Protein AF-0000000074743255 (afdb_homodimer)

Sequence (592 aa):
MSDIIAPPSVRALARQKGIDIEALARDIGRTSIAREDLEADGAAPAATQFAASDRSYWDVDHSQYGPVRQEPMSRFAQVAARNMAAAQALIPAVTHHDRADVSVIEEFRKDLKSEARDRGLKLTALSFYAKALARALREFPWFNASLSSDGKTLFLKEYVHIGIAVDTNHGLMVPVLRDVDSKGLWQIAREITDLAARSQERKVRPDEMGGASMTITNLGGIGGTAFTPIVNPPEVAILGITRTEIAPVWDGEVFLPAPMVPLDLSYDHRVINGAEAARFLTYYAGLLKDPRRMLVMSDIIAPPSVRALARQKGIDIEALARDIGRTSIAREDLEADGAAPAATQFAASDRSYWDVDHSQYGPVRQEPMSRFAQVAARNMAAAQALIPAVTHHDRADVSVIEEFRKDLKSEARDRGLKLTALSFYAKALARALREFPWFNASLSSDGKTLFLKEYVHIGIAVDTNHGLMVPVLRDVDSKGLWQIAREITDLAARSQERKVRPDEMGGASMTITNLGGIGGTAFTPIVNPPEVAILGITRTEIAPVWDGEVFLPAPMVPLDLSYDHRVINGAEAARFLTYYAGLLKDPRRMLV

Organism: NCBI:txid2562239

Radius of gyration: 26.7 Å; Cα contacts (8 Å, |Δi|>4): 1087; chains: 2; bounding box: 76×64×69 Å

Structure (mmCIF, N/CA/C/O backbone):
data_AF-0000000074743255-model_v1
#
loop_
_entity.id
_entity.type
_entity.pdbx_description
1 polymer '2-oxoacid dehydrogenase acyltransferase catalytic domain-containing protein'
#
loop_
_atom_site.group_PDB
_atom_site.id
_atom_site.type_symbol
_atom_site.label_atom_id
_atom_site.label_alt_id
_atom_site.label_comp_id
_atom_site.label_asym_id
_atom_site.label_entity_id
_atom_site.label_seq_id
_atom_site.pdbx_PDB_ins_code
_atom_site.Cartn_x
_atom_site.Cartn_y
_atom_site.Cartn_z
_atom_site.occupancy
_atom_site.B_iso_or_equiv
_atom_site.auth_seq_id
_atom_site.auth_comp_id
_atom_site.auth_asym_id
_atom_site.auth_atom_id
_atom_site.pdbx_PDB_model_num
ATOM 1 N N . MET A 1 1 ? -33.415 -4.739 -29.488 1 35.57 1 MET A N 1
ATOM 2 C CA . MET A 1 1 ? -34.288 -5.224 -28.422 1 35.57 1 MET A CA 1
ATOM 3 C C . MET A 1 1 ? -33.492 -6.001 -27.379 1 35.57 1 MET A C 1
ATOM 5 O O . MET A 1 1 ? -33.093 -7.142 -27.62 1 35.57 1 MET A O 1
ATOM 9 N N . SER A 1 2 ? -32.544 -5.43 -26.572 1 46.25 2 SER A N 1
ATOM 10 C CA . SER A 1 2 ? -31.451 -6.025 -25.81 1 46.25 2 SER A CA 1
ATOM 11 C C . SER A 1 2 ? -31.974 -6.998 -24.759 1 46.25 2 SER A C 1
ATOM 13 O O . SER A 1 2 ? -32.902 -6.675 -24.013 1 46.25 2 SER A O 1
ATOM 15 N N . ASP A 1 3 ? -31.85 -8.381 -24.876 1 59.11 3 ASP A N 1
ATOM 16 C CA . ASP A 1 3 ? -32.452 -9.589 -24.32 1 59.11 3 ASP A CA 1
ATOM 17 C C . ASP A 1 3 ? -32.075 -9.765 -22.851 1 59.11 3 ASP A C 1
ATOM 19 O O . ASP A 1 3 ? -30.976 -10.228 -22.538 1 59.11 3 ASP A O 1
ATOM 23 N N . ILE A 1 4 ? -32.557 -8.97 -22.002 1 62.58 4 ILE A N 1
ATOM 24 C CA . ILE A 1 4 ? -32.374 -9.224 -20.577 1 62.58 4 ILE A CA 1
ATOM 25 C C . ILE A 1 4 ? -33.106 -10.504 -20.183 1 62.58 4 ILE A C 1
ATOM 27 O O . ILE A 1 4 ? -34.287 -10.672 -20.495 1 62.58 4 ILE A O 1
ATOM 31 N N . ILE A 1 5 ? -32.417 -11.484 -19.75 1 73.94 5 ILE A N 1
ATOM 32 C CA . ILE A 1 5 ? -32.96 -12.767 -19.318 1 73.94 5 ILE A CA 1
ATOM 33 C C . ILE A 1 5 ? -33.385 -12.682 -17.854 1 73.94 5 ILE A C 1
ATOM 35 O O . ILE A 1 5 ? -32.57 -12.371 -16.982 1 73.94 5 ILE A O 1
ATOM 39 N N . ALA A 1 6 ? -34.718 -12.691 -17.558 1 72.1 6 ALA A N 1
ATOM 40 C CA . ALA A 1 6 ? -35.286 -12.792 -16.216 1 72.1 6 ALA A CA 1
ATOM 41 C C . ALA A 1 6 ? -36.434 -13.797 -16.181 1 72.1 6 ALA A C 1
ATOM 43 O O . ALA A 1 6 ? -37.285 -13.809 -17.074 1 72.1 6 ALA A O 1
ATOM 44 N N . PRO A 1 7 ? -36.331 -14.757 -15.189 1 74.5 7 PRO A N 1
ATOM 45 C CA . PRO A 1 7 ? -37.464 -15.68 -15.092 1 74.5 7 PRO A CA 1
ATOM 46 C C . PRO A 1 7 ? -38.802 -14.959 -14.947 1 74.5 7 PRO A C 1
ATOM 48 O O . PRO A 1 7 ? -38.847 -13.825 -14.463 1 74.5 7 PRO A O 1
ATOM 51 N N . PRO A 1 8 ? -39.862 -15.597 -15.241 1 76.58 8 PRO A N 1
ATOM 52 C CA . PRO A 1 8 ? -41.187 -14.973 -15.238 1 76.58 8 PRO A CA 1
ATOM 53 C C . PRO A 1 8 ? -41.595 -14.462 -13.858 1 76.58 8 PRO A C 1
ATOM 55 O O . PRO A 1 8 ? -42.248 -13.421 -13.749 1 76.58 8 PRO A O 1
ATOM 58 N N . SER A 1 9 ? -41.136 -15.118 -12.799 1 72.74 9 SER A N 1
ATOM 59 C CA . SER A 1 9 ? -41.444 -14.683 -11.441 1 72.74 9 SER A CA 1
ATOM 60 C C . SER A 1 9 ? -40.722 -13.384 -11.099 1 72.74 9 SER A C 1
ATOM 62 O O . SER A 1 9 ? -41.269 -12.53 -10.398 1 72.74 9 SER A O 1
ATOM 64 N N . VAL A 1 10 ? -39.608 -13.221 -11.618 1 73.51 10 VAL A N 1
ATOM 65 C CA . VAL A 1 10 ? -38.816 -12.019 -11.381 1 73.51 10 VAL A CA 1
ATOM 66 C C . VAL A 1 10 ? -39.367 -10.864 -12.214 1 73.51 10 VAL A C 1
ATOM 68 O O . VAL A 1 10 ? -39.448 -9.729 -11.736 1 73.51 10 VAL A O 1
ATOM 71 N N . ARG A 1 11 ? -39.792 -11.114 -13.377 1 75.98 11 ARG A N 1
ATOM 72 C CA . ARG A 1 11 ? -40.416 -10.091 -14.21 1 75.98 11 ARG A CA 1
ATOM 73 C C . ARG A 1 11 ? -41.739 -9.628 -13.609 1 75.98 11 ARG A C 1
ATOM 75 O O . ARG A 1 11 ? -42.046 -8.434 -13.618 1 75.98 11 ARG A O 1
ATOM 82 N N . ALA A 1 12 ? -42.422 -10.516 -12.978 1 74.72 12 ALA A N 1
ATOM 83 C CA . ALA A 1 12 ? -43.679 -10.191 -12.308 1 74.72 12 ALA A CA 1
ATOM 84 C C . ALA A 1 12 ? -43.432 -9.353 -11.056 1 74.72 12 ALA A C 1
ATOM 86 O O . ALA A 1 12 ? -44.137 -8.372 -10.81 1 74.72 12 ALA A O 1
ATOM 87 N N . LEU A 1 13 ? -42.446 -9.674 -10.304 1 72.03 13 LEU A N 1
ATOM 88 C CA . LEU A 1 13 ? -42.082 -8.928 -9.104 1 72.03 13 LEU A CA 1
ATOM 89 C C . LEU A 1 13 ? -41.567 -7.538 -9.463 1 72.03 13 LEU A C 1
ATOM 91 O O . LEU A 1 13 ? -41.876 -6.561 -8.777 1 72.03 13 LEU A O 1
ATOM 95 N N . ALA A 1 14 ? -40.919 -7.406 -10.526 1 72.16 14 ALA A N 1
ATOM 96 C CA . ALA A 1 14 ? -40.44 -6.11 -11.001 1 72.16 14 ALA A CA 1
ATOM 97 C C . ALA A 1 14 ? -41.605 -5.21 -11.405 1 72.16 14 ALA A C 1
ATOM 99 O O . ALA A 1 14 ? -41.612 -4.016 -11.093 1 72.16 14 ALA A O 1
ATOM 100 N N . ARG A 1 15 ? -42.493 -5.732 -12.031 1 73.17 15 ARG A N 1
ATOM 101 C CA . ARG A 1 15 ? -43.693 -5.001 -12.422 1 73.17 15 ARG A CA 1
ATOM 102 C C . ARG A 1 15 ? -44.494 -4.567 -11.198 1 73.17 15 ARG A C 1
ATOM 104 O O . ARG A 1 15 ? -45.004 -3.447 -11.149 1 73.17 15 ARG A O 1
ATOM 111 N N . GLN A 1 16 ? -44.49 -5.45 -10.15 1 71.66 16 GLN A N 1
ATOM 112 C CA . GLN A 1 16 ? -45.197 -5.133 -8.914 1 71.66 16 GLN A CA 1
ATOM 113 C C . GLN A 1 16 ? -44.488 -4.023 -8.144 1 71.66 16 GLN A C 1
ATOM 115 O O . GLN A 1 16 ? -45.137 -3.182 -7.518 1 71.66 16 GLN A O 1
ATOM 120 N N . LYS A 1 17 ? -43.176 -3.945 -8.305 1 67.47 17 LYS A N 1
ATOM 121 C CA . LYS A 1 17 ? -42.381 -2.969 -7.566 1 67.47 17 LYS A CA 1
ATOM 122 C C . LYS A 1 17 ? -42.085 -1.741 -8.422 1 67.47 17 LYS A C 1
ATOM 124 O O . LYS A 1 17 ? -41.467 -0.783 -7.951 1 67.47 17 LYS A O 1
ATOM 129 N N . GLY A 1 18 ? -42.548 -1.764 -9.64 1 69.85 18 GLY A N 1
ATOM 130 C CA . GLY A 1 18 ? -42.357 -0.675 -10.585 1 69.85 18 GLY A CA 1
ATOM 131 C C . GLY A 1 18 ? -40.918 -0.531 -11.046 1 69.85 18 GLY A C 1
ATOM 132 O O . GLY A 1 18 ? -40.478 0.568 -11.389 1 69.85 18 GLY A O 1
ATOM 133 N N . ILE A 1 19 ? -40.178 -1.49 -10.892 1 65.98 19 ILE A N 1
ATOM 134 C CA . ILE A 1 19 ? -38.775 -1.471 -11.293 1 65.98 19 ILE A CA 1
ATOM 135 C C . ILE A 1 19 ? -38.655 -1.852 -12.767 1 65.98 19 ILE A C 1
ATOM 137 O O . ILE A 1 19 ? -39.191 -2.876 -13.196 1 65.98 19 ILE A O 1
ATOM 141 N N . ASP A 1 20 ? -38.085 -1.027 -13.573 1 70.39 20 ASP A N 1
ATOM 142 C CA . ASP A 1 20 ? -37.77 -1.343 -14.963 1 70.39 20 ASP A CA 1
ATOM 143 C C . ASP A 1 20 ? -36.583 -2.299 -15.054 1 70.39 20 ASP A C 1
ATOM 145 O O . ASP A 1 20 ? -35.44 -1.901 -14.822 1 70.39 20 ASP A O 1
ATOM 149 N N . ILE A 1 21 ? -36.756 -3.5 -15.328 1 69.99 21 ILE A N 1
ATOM 150 C CA . ILE A 1 21 ? -35.758 -4.563 -15.375 1 69.99 21 ILE A CA 1
ATOM 151 C C . ILE A 1 21 ? -34.682 -4.216 -16.402 1 69.99 21 ILE A C 1
ATOM 153 O O . ILE A 1 21 ? -33.506 -4.534 -16.21 1 69.99 21 ILE A O 1
ATOM 157 N N . GLU A 1 22 ? -34.964 -3.624 -17.448 1 72.16 22 GLU A N 1
ATOM 158 C CA . GLU A 1 22 ? -33.984 -3.242 -18.46 1 72.16 22 GLU A CA 1
ATOM 159 C C . GLU A 1 22 ? -33.059 -2.143 -17.945 1 72.16 22 GLU A C 1
ATOM 161 O O . GLU A 1 22 ? -31.847 -2.189 -18.167 1 72.16 22 GLU A O 1
ATOM 166 N N . ALA A 1 23 ? -33.614 -1.16 -17.287 1 70.37 23 ALA A N 1
ATOM 167 C CA . ALA A 1 23 ? -32.825 -0.089 -16.683 1 70.37 23 ALA A CA 1
ATOM 168 C C . ALA A 1 23 ? -31.958 -0.622 -15.546 1 70.37 23 ALA A C 1
ATOM 170 O O . ALA A 1 23 ? -30.789 -0.249 -15.42 1 70.37 23 ALA A O 1
ATOM 171 N N . LEU A 1 24 ? -32.508 -1.442 -14.694 1 65.43 24 LEU A N 1
ATOM 172 C CA . LEU A 1 24 ? -31.752 -2.104 -13.638 1 65.43 24 LEU A CA 1
ATOM 173 C C . LEU A 1 24 ? -30.631 -2.956 -14.224 1 65.43 24 LEU A C 1
ATOM 175 O O . LEU A 1 24 ? -29.503 -2.933 -13.725 1 65.43 24 LEU A O 1
ATOM 179 N N . ALA A 1 25 ? -30.916 -3.776 -15.162 1 65.27 25 ALA A N 1
ATOM 180 C CA . ALA A 1 25 ? -29.913 -4.587 -15.848 1 65.27 25 ALA A CA 1
ATOM 181 C C . ALA A 1 25 ? -28.797 -3.715 -16.416 1 65.27 25 ALA A C 1
ATOM 183 O O . ALA A 1 25 ? -27.619 -4.067 -16.325 1 65.27 25 ALA A O 1
ATOM 184 N N . ARG A 1 26 ? -29.069 -2.604 -17.017 1 65.55 26 ARG A N 1
ATOM 185 C CA . ARG A 1 26 ? -28.092 -1.641 -17.515 1 65.55 26 ARG A CA 1
ATOM 186 C C . ARG A 1 26 ? -27.283 -1.04 -16.371 1 65.55 26 ARG A C 1
ATOM 188 O O . ARG A 1 26 ? -26.068 -0.863 -16.488 1 65.55 26 ARG A O 1
ATOM 195 N N . ASP A 1 27 ? -27.886 -0.789 -15.308 1 61.47 27 ASP A N 1
ATOM 196 C CA . ASP A 1 27 ? -27.286 -0.162 -14.134 1 61.47 27 ASP A CA 1
ATOM 197 C C . ASP A 1 27 ? -26.317 -1.116 -13.438 1 61.47 27 ASP A C 1
ATOM 199 O O . ASP A 1 27 ? -25.254 -0.698 -12.972 1 61.47 27 ASP A O 1
ATOM 203 N N . ILE A 1 28 ? -26.756 -2.416 -13.589 1 56.84 28 ILE A N 1
ATOM 204 C CA . ILE A 1 28 ? -25.914 -3.398 -12.913 1 56.84 28 ILE A CA 1
ATOM 205 C C . ILE A 1 28 ? -25.058 -4.137 -13.938 1 56.84 28 ILE A C 1
ATOM 207 O O . ILE A 1 28 ? -24.273 -5.019 -13.581 1 56.84 28 ILE A O 1
ATOM 211 N N . GLY A 1 29 ? -25.248 -3.817 -15.192 1 58.62 29 GLY A N 1
ATOM 212 C CA . GLY A 1 29 ? -24.493 -4.33 -16.325 1 58.62 29 GLY A CA 1
ATOM 213 C C . GLY A 1 29 ? -24.709 -5.812 -16.563 1 58.62 29 GLY A C 1
ATOM 214 O O . GLY A 1 29 ? -23.78 -6.526 -16.947 1 58.62 29 GLY A O 1
ATOM 215 N N . ARG A 1 30 ? -25.68 -6.318 -16.141 1 64.23 30 ARG A N 1
ATOM 216 C CA . ARG A 1 30 ? -26.012 -7.717 -16.39 1 64.23 30 ARG A CA 1
ATOM 217 C C . ARG A 1 30 ? -27.128 -7.84 -17.422 1 64.23 30 ARG A C 1
ATOM 219 O O . ARG A 1 30 ? -27.902 -6.901 -17.622 1 64.23 30 ARG A O 1
ATOM 226 N N . THR A 1 31 ? -27.121 -8.944 -18.11 1 66.23 31 THR A N 1
ATOM 227 C CA . THR A 1 31 ? -28.18 -9.251 -19.066 1 66.23 31 THR A CA 1
ATOM 228 C C . THR A 1 31 ? -29.184 -10.23 -18.465 1 66.23 31 THR A C 1
ATOM 230 O O . THR A 1 31 ? -30.218 -10.518 -19.072 1 66.23 31 THR A O 1
ATOM 233 N N . SER A 1 32 ? -28.851 -10.83 -17.233 1 70.52 32 SER A N 1
ATOM 234 C CA . SER A 1 32 ? -29.776 -11.714 -16.532 1 70.52 32 SER A CA 1
ATOM 235 C C . SER A 1 32 ? -30.115 -11.174 -15.147 1 70.52 32 SER A C 1
ATOM 237 O O . SER A 1 32 ? -29.226 -10.746 -14.407 1 70.52 32 SER A O 1
ATOM 239 N N . ILE A 1 33 ? -31.385 -10.948 -14.821 1 65.85 33 ILE A N 1
ATOM 240 C CA . ILE A 1 33 ? -31.886 -10.417 -13.558 1 65.85 33 ILE A CA 1
ATOM 241 C C . ILE A 1 33 ? -32.62 -11.516 -12.792 1 65.85 33 ILE A C 1
ATOM 243 O O . ILE A 1 33 ? -33.51 -12.173 -13.337 1 65.85 33 ILE A O 1
ATOM 247 N N . ALA A 1 34 ? -32.026 -11.876 -11.631 1 65.48 34 ALA A N 1
ATOM 248 C CA . ALA A 1 34 ? -32.686 -12.822 -10.735 1 65.48 34 ALA A CA 1
ATOM 249 C C . ALA A 1 34 ? -33.528 -12.094 -9.691 1 65.48 34 ALA A C 1
ATOM 251 O O . ALA A 1 34 ? -33.486 -10.864 -9.598 1 65.48 34 ALA A O 1
ATOM 252 N N . ARG A 1 35 ? -34.321 -12.844 -8.846 1 66.15 35 ARG A N 1
ATOM 253 C CA . ARG A 1 35 ? -35.21 -12.32 -7.815 1 66.15 35 ARG A CA 1
ATOM 254 C C . ARG A 1 35 ? -34.444 -11.456 -6.819 1 66.15 35 ARG A C 1
ATOM 256 O O . ARG A 1 35 ? -34.952 -10.43 -6.36 1 66.15 35 ARG A O 1
ATOM 263 N N . GLU A 1 36 ? -33.292 -11.878 -6.49 1 59.76 36 GLU A N 1
ATOM 264 C CA . GLU A 1 36 ? -32.43 -11.203 -5.523 1 59.76 36 GLU A CA 1
ATOM 265 C C . GLU A 1 36 ? -32.025 -9.818 -6.017 1 59.76 36 GLU A C 1
ATOM 267 O O . GLU A 1 36 ? -31.825 -8.901 -5.218 1 59.76 36 GLU A O 1
ATOM 272 N N . ASP A 1 37 ? -31.91 -9.69 -7.242 1 60.84 37 ASP A N 1
ATOM 273 C CA . ASP A 1 37 ? -31.561 -8.406 -7.841 1 60.84 37 ASP A CA 1
ATOM 274 C C . ASP A 1 37 ? -32.702 -7.402 -7.692 1 60.84 37 ASP A C 1
ATOM 276 O O . ASP A 1 37 ? -32.478 -6.19 -7.725 1 60.84 37 ASP A O 1
ATOM 280 N N . LEU A 1 38 ? -33.806 -7.84 -7.738 1 58.64 38 LEU A N 1
ATOM 281 C CA . LEU A 1 38 ? -34.991 -7.008 -7.559 1 58.64 38 LEU A CA 1
ATOM 282 C C . LEU A 1 38 ? -35.181 -6.643 -6.09 1 58.64 38 LEU A C 1
ATOM 284 O O . LEU A 1 38 ? -35.789 -5.617 -5.776 1 58.64 38 LEU A O 1
ATOM 288 N N . GLU A 1 39 ? -35.045 -7.549 -5.214 1 47.31 39 GLU A N 1
ATOM 289 C CA . GLU A 1 39 ? -35.171 -7.302 -3.78 1 47.31 39 GLU A CA 1
ATOM 290 C C . GLU A 1 39 ? -34.015 -6.452 -3.262 1 47.31 39 GLU A C 1
ATOM 292 O O . GLU A 1 39 ? -34.114 -5.843 -2.195 1 47.31 39 GLU A O 1
ATOM 297 N N . ALA A 1 40 ? -32.93 -6.48 -3.798 1 38.22 40 ALA A N 1
ATOM 298 C CA . ALA A 1 40 ? -31.791 -5.642 -3.433 1 38.22 40 ALA A CA 1
ATOM 299 C C . ALA A 1 40 ? -32.118 -4.163 -3.615 1 38.22 40 ALA A C 1
ATOM 301 O O . ALA A 1 40 ? -31.22 -3.317 -3.615 1 38.22 40 ALA A O 1
ATOM 302 N N . ASP A 1 41 ? -33.068 -3.833 -4.157 1 35.09 41 ASP A N 1
ATOM 303 C CA . ASP A 1 41 ? -33.371 -2.406 -4.114 1 35.09 41 ASP A CA 1
ATOM 304 C C . ASP A 1 41 ? -32.97 -1.799 -2.771 1 35.09 41 ASP A C 1
ATOM 306 O O . ASP A 1 41 ? -33.344 -0.667 -2.458 1 35.09 41 ASP A O 1
ATOM 310 N N . GLY A 1 42 ? -33.175 -2.689 -1.738 1 30.18 42 GLY A N 1
ATOM 311 C CA . GLY A 1 42 ? -33.279 -2.017 -0.453 1 30.18 42 GLY A CA 1
ATOM 312 C C . GLY A 1 42 ? -32.136 -1.054 -0.189 1 30.18 42 GLY A C 1
ATOM 313 O O . GLY A 1 42 ? -31.167 -1.01 -0.95 1 30.18 42 GLY A O 1
ATOM 314 N N . ALA A 1 43 ? -31.905 -0.866 1.227 1 28.78 43 ALA A N 1
ATOM 315 C CA . ALA A 1 43 ? -31.151 0.139 1.971 1 28.78 43 ALA A CA 1
ATOM 316 C C . ALA A 1 43 ? -29.678 0.128 1.572 1 28.78 43 ALA A C 1
ATOM 318 O O . ALA A 1 43 ? -29.007 -0.901 1.683 1 28.78 43 ALA A O 1
ATOM 319 N N . ALA A 1 44 ? -29.253 0.885 0.608 1 29.54 44 ALA A N 1
ATOM 320 C CA . ALA A 1 44 ? -27.846 1.246 0.452 1 29.54 44 ALA A CA 1
ATOM 321 C C . ALA A 1 44 ? -27.057 0.938 1.722 1 29.54 44 ALA A C 1
ATOM 323 O O . ALA A 1 44 ? -27.443 1.356 2.816 1 29.54 44 ALA A O 1
ATOM 324 N N . PRO A 1 45 ? -26.238 -0.126 1.798 1 29.1 45 PRO A N 1
ATOM 325 C CA . PRO A 1 45 ? -25.649 -0.351 3.12 1 29.1 45 PRO A CA 1
ATOM 326 C C . PRO A 1 45 ? -25.263 0.949 3.823 1 29.1 45 PRO A C 1
ATOM 328 O O . PRO A 1 45 ? -24.924 1.935 3.163 1 29.1 45 PRO A O 1
ATOM 331 N N . ALA A 1 46 ? -25.686 1.162 5.116 1 29.59 46 ALA A N 1
ATOM 332 C CA . ALA A 1 46 ? -25.462 2.292 6.015 1 29.59 46 ALA A CA 1
ATOM 333 C C . ALA A 1 46 ? -24.025 2.796 5.914 1 29.59 46 ALA A C 1
ATOM 335 O O . ALA A 1 46 ? -23.717 3.905 6.359 1 29.59 46 ALA A O 1
ATOM 336 N N . ALA A 1 47 ? -23.037 1.924 5.645 1 32.81 47 ALA A N 1
ATOM 337 C CA . ALA A 1 47 ? -21.704 2.482 5.433 1 32.81 47 ALA A CA 1
ATOM 338 C C . ALA A 1 47 ? -21.714 3.512 4.307 1 32.81 47 ALA A C 1
ATOM 340 O O . ALA A 1 47 ? -20.833 4.372 4.236 1 32.81 47 ALA A O 1
ATOM 341 N N . THR A 1 48 ? -22.528 3.39 3.348 1 32.95 48 THR A N 1
ATOM 342 C CA . THR A 1 48 ? -22.806 4.491 2.433 1 32.95 48 THR A CA 1
ATOM 343 C C . THR A 1 48 ? -23.521 5.629 3.156 1 32.95 48 THR A C 1
ATOM 345 O O . THR A 1 48 ? -23.369 6.796 2.791 1 32.95 48 THR A O 1
ATOM 348 N N . GLN A 1 49 ? -24.461 5.226 4.101 1 31.94 49 GLN A N 1
ATOM 349 C CA . GLN A 1 49 ? -25.115 6.281 4.866 1 31.94 49 GLN A CA 1
ATOM 350 C C . GLN A 1 49 ? -24.134 6.962 5.817 1 31.94 49 GLN A C 1
ATOM 352 O O . GLN A 1 49 ? -24.295 8.139 6.146 1 31.94 49 GLN A O 1
ATOM 357 N N . PHE A 1 50 ? -23.406 6.118 6.672 1 32.69 50 PHE A N 1
ATOM 358 C CA . PHE A 1 50 ? -22.374 6.842 7.404 1 32.69 50 PHE A CA 1
ATOM 359 C C . PHE A 1 50 ? -21.556 7.718 6.462 1 32.69 50 PHE A C 1
ATOM 361 O O . PHE A 1 50 ? -21.103 8.798 6.847 1 32.69 50 PHE A O 1
ATOM 368 N N . ALA A 1 51 ? -21.393 7.184 5.21 1 37.46 51 ALA A N 1
ATOM 369 C CA . ALA A 1 51 ? -20.715 8.071 4.269 1 37.46 51 ALA A CA 1
ATOM 370 C C . ALA A 1 51 ? -21.619 9.23 3.858 1 37.46 51 ALA A C 1
ATOM 372 O O . ALA A 1 51 ? -21.149 10.224 3.299 1 37.46 51 ALA A O 1
ATOM 373 N N . ALA A 1 52 ? -22.869 8.967 3.779 1 35.49 52 ALA A N 1
ATOM 374 C CA . ALA A 1 52 ? -23.752 9.993 3.229 1 35.49 52 ALA A CA 1
ATOM 375 C C . ALA A 1 52 ? -23.79 11.224 4.13 1 35.49 52 ALA A C 1
ATOM 377 O O . ALA A 1 52 ? -24.037 12.337 3.66 1 35.49 52 ALA A O 1
ATOM 378 N N . SER A 1 53 ? -24.115 10.926 5.453 1 36.86 53 SER A N 1
ATOM 379 C CA . SER A 1 53 ? -24.344 12.197 6.133 1 36.86 53 SER A CA 1
ATOM 380 C C . SER A 1 53 ? -23.17 13.15 5.935 1 36.86 53 SER A C 1
ATOM 382 O O . SER A 1 53 ? -23.348 14.272 5.458 1 36.86 53 SER A O 1
ATOM 384 N N . ASP A 1 54 ? -22.064 13.18 7.114 1 37.88 54 ASP A N 1
ATOM 385 C CA . ASP A 1 54 ? -21.233 14.379 7.169 1 37.88 54 ASP A CA 1
ATOM 386 C C . ASP A 1 54 ? -20.123 14.327 6.122 1 37.88 54 ASP A C 1
ATOM 388 O O . ASP A 1 54 ? -18.96 14.089 6.454 1 37.88 54 ASP A O 1
ATOM 392 N N . ARG A 1 55 ? -20.455 13.733 4.984 1 49.31 55 ARG A N 1
ATOM 393 C CA . ARG A 1 55 ? -19.581 13.841 3.821 1 49.31 55 ARG A CA 1
ATOM 394 C C . ARG A 1 55 ? -19.065 15.266 3.654 1 49.31 55 ARG A C 1
ATOM 396 O O . ARG A 1 55 ? -18.386 15.575 2.672 1 49.31 55 ARG A O 1
ATOM 403 N N . SER A 1 56 ? -19.639 16.123 4.412 1 49.64 56 SER A N 1
ATOM 404 C CA . SER A 1 56 ? -19.23 17.523 4.381 1 49.64 56 SER A CA 1
ATOM 405 C C . SER A 1 56 ? -17.728 17.666 4.6 1 49.64 56 SER A C 1
ATOM 407 O O . SER A 1 56 ? -17.11 18.611 4.106 1 49.64 56 SER A O 1
ATOM 409 N N . TYR A 1 57 ? -17.302 16.659 5.409 1 52.42 57 TYR A N 1
ATOM 410 C CA . TYR A 1 57 ? -15.875 16.752 5.698 1 52.42 57 TYR A CA 1
ATOM 411 C C . TYR A 1 57 ? -15.055 16.698 4.414 1 52.42 57 TYR A C 1
ATOM 413 O O . TYR A 1 57 ? -13.994 17.321 4.322 1 52.42 57 TYR A O 1
ATOM 421 N N . TRP A 1 58 ? -15.709 16.151 3.352 1 64.52 58 TRP A N 1
ATOM 422 C CA . TRP A 1 58 ? -14.913 15.893 2.156 1 64.52 58 TRP A CA 1
ATOM 423 C C . TRP A 1 58 ? -15.241 16.899 1.057 1 64.52 58 TRP A C 1
ATOM 425 O O . TRP A 1 58 ? -14.572 16.936 0.022 1 64.52 58 TRP A O 1
ATOM 435 N N . ASP A 1 59 ? -16.203 17.606 1.443 1 69.14 59 ASP A N 1
ATOM 436 C CA . ASP A 1 59 ? -16.567 18.588 0.427 1 69.14 59 ASP A CA 1
ATOM 437 C C . ASP A 1 59 ? -15.834 19.909 0.653 1 69.14 59 ASP A C 1
ATOM 439 O O . ASP A 1 59 ? -16.319 20.778 1.38 1 69.14 59 ASP A O 1
ATOM 443 N N . VAL A 1 60 ? -14.627 19.962 0.28 1 77.64 60 VAL A N 1
ATOM 444 C CA . VAL A 1 60 ? -13.775 21.137 0.421 1 77.64 60 VAL A CA 1
ATOM 445 C C . VAL A 1 60 ? -13.672 21.865 -0.917 1 77.64 60 VAL A C 1
ATOM 447 O O . VAL A 1 60 ? -13.58 21.231 -1.97 1 77.64 60 VAL A O 1
ATOM 450 N N . ASP A 1 61 ? -13.897 23.179 -0.827 1 82 61 ASP A N 1
ATOM 451 C CA . ASP A 1 61 ? -13.595 23.986 -2.005 1 82 61 ASP A CA 1
ATOM 452 C C . ASP A 1 61 ? -12.088 24.161 -2.179 1 82 61 ASP A C 1
ATOM 454 O O . ASP A 1 61 ? -11.483 25.035 -1.554 1 82 61 ASP A O 1
ATOM 458 N N . HIS A 1 62 ? -11.542 23.374 -3.035 1 86.94 62 HIS A N 1
ATOM 459 C CA . HIS A 1 62 ? -10.096 23.329 -3.224 1 86.94 62 HIS A CA 1
ATOM 460 C C . HIS A 1 62 ? -9.586 24.608 -3.879 1 86.94 62 HIS A C 1
ATOM 462 O O . HIS A 1 62 ? -8.393 24.912 -3.81 1 86.94 62 HIS A O 1
ATOM 468 N N . SER A 1 63 ? -10.469 25.3 -4.491 1 86.03 63 SER A N 1
ATOM 469 C CA . SER A 1 63 ? -10.071 26.512 -5.2 1 86.03 63 SER A CA 1
ATOM 470 C C . SER A 1 63 ? -9.634 27.603 -4.228 1 86.03 63 SER A C 1
ATOM 472 O O . SER A 1 63 ? -8.989 28.575 -4.626 1 86.03 63 SER A O 1
ATOM 474 N N . GLN A 1 64 ? -9.956 27.441 -3.009 1 86.63 64 GLN A N 1
ATOM 475 C CA . GLN A 1 64 ? -9.574 28.423 -2 1 86.63 64 GLN A CA 1
ATOM 476 C C . GLN A 1 64 ? -8.074 28.372 -1.722 1 86.63 64 GLN A C 1
ATOM 478 O O . GLN A 1 64 ? -7.5 29.332 -1.204 1 86.63 64 GLN A O 1
ATOM 483 N N . TYR A 1 65 ? -7.493 27.302 -2.157 1 89.36 65 TYR A N 1
ATOM 484 C CA . TYR A 1 65 ? -6.089 27.124 -1.805 1 89.36 65 TYR A CA 1
ATOM 485 C C . TYR A 1 65 ? -5.195 27.282 -3.029 1 89.36 65 TYR A C 1
ATOM 487 O O . TYR A 1 65 ? -3.967 27.246 -2.918 1 89.36 65 TYR A O 1
ATOM 495 N N . GLY A 1 66 ? -5.757 27.403 -4.242 1 88.96 66 GLY A N 1
ATOM 496 C CA . GLY A 1 66 ? -5.036 27.542 -5.498 1 88.96 66 GLY A CA 1
ATOM 497 C C . GLY A 1 66 ? -5.799 26.993 -6.688 1 88.96 66 GLY A C 1
ATOM 498 O O . GLY A 1 66 ? -6.921 26.502 -6.541 1 88.96 66 GLY A O 1
ATOM 499 N N . PRO A 1 67 ? -5.223 27.106 -7.838 1 93.3 67 PRO A N 1
ATOM 500 C CA . PRO A 1 67 ? -5.896 26.601 -9.037 1 93.3 67 PRO A CA 1
ATOM 501 C C . PRO A 1 67 ? -6.076 25.084 -9.017 1 93.3 67 PRO A C 1
ATOM 503 O O . PRO A 1 67 ? -5.208 24.363 -8.519 1 93.3 67 PRO A O 1
ATOM 506 N N . VAL A 1 68 ? -7.259 24.696 -9.518 1 93.84 68 VAL A N 1
ATOM 507 C CA . VAL A 1 68 ? -7.597 23.277 -9.557 1 93.84 68 VAL A CA 1
ATOM 508 C C . VAL A 1 68 ? -8.198 22.926 -10.916 1 93.84 68 VAL A C 1
ATOM 510 O O . VAL A 1 68 ? -8.918 23.732 -11.511 1 93.84 68 VAL A O 1
ATOM 513 N N . ARG A 1 69 ? -7.815 21.796 -11.425 1 94.97 69 ARG A N 1
ATOM 514 C CA . ARG A 1 69 ? -8.407 21.256 -12.644 1 94.97 69 ARG A CA 1
ATOM 515 C C . ARG A 1 69 ? -9.296 20.055 -12.337 1 94.97 69 ARG A C 1
ATOM 517 O O . ARG A 1 69 ? -8.94 19.207 -11.517 1 94.97 69 ARG A O 1
ATOM 524 N N . GLN A 1 70 ? -10.416 20.013 -13.062 1 93.37 70 GLN A N 1
ATOM 525 C CA . GLN A 1 70 ? -11.339 18.901 -12.86 1 93.37 70 GLN A CA 1
ATOM 526 C C . GLN A 1 70 ? -11.195 17.858 -13.965 1 93.37 70 GLN A C 1
ATOM 528 O O . GLN A 1 70 ? -11.119 18.205 -15.146 1 93.37 70 GLN A O 1
ATOM 533 N N . GLU A 1 71 ? -11.053 16.643 -13.567 1 92.49 71 GLU A N 1
ATOM 534 C CA . GLU A 1 71 ? -10.972 15.517 -14.492 1 92.49 71 GLU A CA 1
ATOM 535 C C . GLU A 1 71 ? -12.04 14.472 -14.184 1 92.49 71 GLU A C 1
ATOM 537 O O . GLU A 1 71 ? -12.026 13.858 -13.115 1 92.49 71 GLU A O 1
ATOM 542 N N . PRO A 1 72 ? -12.922 14.287 -15.141 1 91.12 72 PRO A N 1
ATOM 543 C CA . PRO A 1 72 ? -13.936 13.257 -14.901 1 91.12 72 PRO A CA 1
ATOM 544 C C . PRO A 1 72 ? -13.354 11.845 -14.902 1 91.12 72 PRO A C 1
ATOM 546 O O . PRO A 1 72 ? -12.461 11.542 -15.698 1 91.12 72 PRO A O 1
ATOM 549 N N . MET A 1 73 ? -13.835 11.093 -13.96 1 87.35 73 MET A N 1
ATOM 550 C CA . MET A 1 73 ? -13.463 9.681 -13.954 1 87.35 73 MET A CA 1
ATOM 551 C C . MET A 1 73 ? -14.207 8.917 -15.044 1 87.35 73 MET A C 1
ATOM 553 O O . MET A 1 73 ? -15.388 9.17 -15.289 1 87.35 73 MET A O 1
ATOM 557 N N . SER A 1 74 ? -13.499 8.01 -15.674 1 85.05 74 SER A N 1
ATOM 558 C CA . SER A 1 74 ? -14.159 7.161 -16.661 1 85.05 74 SER A CA 1
ATOM 559 C C . SER A 1 74 ? -15.206 6.265 -16.008 1 85.05 74 SER A C 1
ATOM 561 O O . SER A 1 74 ? -15.186 6.063 -14.792 1 85.05 74 SER A O 1
ATOM 563 N N . ARG A 1 75 ? -16.094 5.8 -16.808 1 82.59 75 ARG A N 1
ATOM 564 C CA . ARG A 1 75 ? -17.111 4.886 -16.298 1 82.59 75 ARG A CA 1
ATOM 565 C C . ARG A 1 75 ? -16.472 3.639 -15.695 1 82.59 75 ARG A C 1
ATOM 567 O O . ARG A 1 75 ? -16.911 3.154 -14.651 1 82.59 75 ARG A O 1
ATOM 574 N N . PHE A 1 76 ? -15.453 3.204 -16.315 1 79.28 76 PHE A N 1
ATOM 575 C CA . PHE A 1 76 ? -14.74 2.026 -15.834 1 79.28 76 PHE A CA 1
ATOM 576 C C . PHE A 1 76 ? -14.101 2.297 -14.477 1 79.28 76 PHE A C 1
ATOM 578 O O . PHE A 1 76 ? -14.204 1.478 -13.561 1 79.28 76 PHE A O 1
ATOM 585 N N . ALA A 1 77 ? -13.509 3.407 -14.366 1 80.03 77 ALA A N 1
ATOM 586 C CA . ALA A 1 77 ? -12.859 3.782 -13.113 1 80.03 77 ALA A CA 1
ATOM 587 C C . ALA A 1 77 ? -13.879 3.922 -11.987 1 80.03 77 ALA A C 1
ATOM 589 O O . ALA A 1 77 ? -13.601 3.563 -10.84 1 80.03 77 ALA A O 1
ATOM 590 N N . GLN A 1 78 ? -15.012 4.359 -12.305 1 84.22 78 GLN A N 1
ATOM 591 C CA . GLN A 1 78 ? -16.069 4.513 -11.312 1 84.22 78 GLN A CA 1
ATOM 592 C C . GLN A 1 78 ? -16.547 3.156 -10.802 1 84.22 78 GLN A C 1
ATOM 594 O O . GLN A 1 78 ? -16.762 2.979 -9.601 1 84.22 78 GLN A O 1
ATOM 599 N N . VAL A 1 79 ? -16.694 2.263 -11.716 1 82.29 79 VAL A N 1
ATOM 600 C CA . VAL A 1 79 ? -17.141 0.923 -11.349 1 82.29 79 VAL A CA 1
ATOM 601 C C . VAL A 1 79 ? -16.078 0.24 -10.491 1 82.29 79 VAL A C 1
ATOM 603 O O . VAL A 1 79 ? -16.394 -0.367 -9.466 1 82.29 79 VAL A O 1
ATOM 606 N N . ALA A 1 80 ? -14.866 0.358 -10.919 1 79.63 80 ALA A N 1
ATOM 607 C CA . ALA A 1 80 ? -13.761 -0.224 -10.162 1 79.63 80 ALA A CA 1
ATOM 608 C C . ALA A 1 80 ? -13.693 0.361 -8.754 1 79.63 80 ALA A C 1
ATOM 610 O O . ALA A 1 80 ? -13.502 -0.371 -7.78 1 79.63 80 ALA A O 1
ATOM 611 N N . ALA A 1 81 ? -13.893 1.639 -8.698 1 82.92 81 ALA A N 1
ATOM 612 C CA . ALA A 1 81 ? -13.868 2.328 -7.411 1 82.92 81 ALA A CA 1
ATOM 613 C C . ALA A 1 81 ? -14.969 1.811 -6.49 1 82.92 81 ALA A C 1
ATOM 615 O O . ALA A 1 81 ? -14.74 1.598 -5.297 1 82.92 81 ALA A O 1
ATOM 616 N N . ARG A 1 82 ? -16.082 1.61 -7.006 1 82.85 82 ARG A N 1
ATOM 617 C CA . ARG A 1 82 ? -17.213 1.114 -6.229 1 82.85 82 ARG A CA 1
ATOM 618 C C . ARG A 1 82 ? -16.948 -0.298 -5.717 1 82.85 82 ARG A C 1
ATOM 620 O O . ARG A 1 82 ? -17.267 -0.618 -4.57 1 82.85 82 ARG A O 1
ATOM 627 N N . ASN A 1 83 ? -16.426 -1.078 -6.534 1 82.58 83 ASN A N 1
ATOM 628 C CA . ASN A 1 83 ? -16.12 -2.452 -6.151 1 82.58 83 ASN A CA 1
ATOM 629 C C . ASN A 1 83 ? -15.072 -2.506 -5.043 1 82.58 83 ASN A C 1
ATOM 631 O O . ASN A 1 83 ? -15.191 -3.299 -4.108 1 82.58 83 ASN A O 1
ATOM 635 N N . MET A 1 84 ? -14.106 -1.652 -5.146 1 83.66 84 MET A N 1
ATOM 636 C CA . MET A 1 84 ? -13.055 -1.598 -4.134 1 83.66 84 MET A CA 1
ATOM 637 C C . MET A 1 84 ? -13.615 -1.137 -2.792 1 83.66 84 MET A C 1
ATOM 639 O O . MET A 1 84 ? -13.256 -1.68 -1.746 1 83.66 84 MET A O 1
ATOM 643 N N . ALA A 1 85 ? -14.447 -0.17 -2.854 1 82.63 85 ALA A N 1
ATOM 644 C CA . ALA A 1 85 ? -15.076 0.33 -1.635 1 82.63 85 ALA A CA 1
ATOM 645 C C . ALA A 1 85 ? -15.928 -0.75 -0.974 1 82.63 85 ALA A C 1
ATOM 647 O O . ALA A 1 85 ? -15.912 -0.9 0.25 1 82.63 85 ALA A O 1
ATOM 648 N N . ALA A 1 86 ? -16.557 -1.501 -1.805 1 83.87 86 ALA A N 1
ATOM 649 C CA . ALA A 1 86 ? -17.392 -2.583 -1.289 1 83.87 86 ALA A CA 1
ATOM 650 C C . ALA A 1 86 ? -16.54 -3.672 -0.643 1 83.87 86 ALA A C 1
ATOM 652 O O . ALA A 1 86 ? -16.877 -4.178 0.431 1 83.87 86 ALA A O 1
ATOM 653 N N . ALA A 1 87 ? -15.478 -3.96 -1.283 1 86.95 87 ALA A N 1
ATOM 654 C CA . ALA A 1 87 ? -14.581 -4.979 -0.744 1 86.95 87 ALA A CA 1
ATOM 655 C C . ALA A 1 87 ? -14.045 -4.57 0.625 1 86.95 87 ALA A C 1
ATOM 657 O O . ALA A 1 87 ? -14.028 -5.376 1.558 1 86.95 87 ALA A O 1
ATOM 658 N N . GLN A 1 88 ? -13.683 -3.4 0.725 1 84.77 88 GLN A N 1
ATOM 659 C CA . GLN A 1 88 ? -13.13 -2.89 1.976 1 84.77 88 GLN A CA 1
ATOM 660 C C . GLN A 1 88 ? -14.181 -2.892 3.083 1 84.77 88 GLN A C 1
ATOM 662 O O . GLN A 1 88 ? -13.873 -3.192 4.238 1 84.77 88 GLN A O 1
ATOM 667 N N . ALA A 1 89 ? -15.324 -2.546 2.722 1 80.57 89 ALA A N 1
ATOM 668 C CA . ALA A 1 89 ? -16.393 -2.418 3.709 1 80.57 89 ALA A CA 1
ATOM 669 C C . ALA A 1 89 ? -16.871 -3.789 4.18 1 80.57 89 ALA A C 1
ATOM 671 O O . ALA A 1 89 ? -17.231 -3.96 5.347 1 80.57 89 ALA A O 1
ATOM 672 N N . LEU A 1 90 ? -16.765 -4.72 3.323 1 82.52 90 LEU A N 1
ATOM 673 C CA . LEU A 1 90 ? -17.44 -5.982 3.608 1 82.52 90 LEU A CA 1
ATOM 674 C C . LEU A 1 90 ? -16.447 -7.029 4.101 1 82.52 90 LEU A C 1
ATOM 676 O O . LEU A 1 90 ? -16.83 -7.975 4.794 1 82.52 90 LEU A O 1
ATOM 680 N N . ILE A 1 91 ? -15.238 -6.824 3.706 1 88.86 91 ILE A N 1
ATOM 681 C CA . ILE A 1 91 ? -14.274 -7.884 3.981 1 88.86 91 ILE A CA 1
ATOM 682 C C . ILE A 1 91 ? -13.286 -7.417 5.048 1 88.86 91 ILE A C 1
ATOM 684 O O . ILE A 1 91 ? -12.444 -6.554 4.788 1 88.86 91 ILE A O 1
ATOM 688 N N . PRO A 1 92 ? -13.395 -7.864 6.297 1 90.43 92 PRO A N 1
ATOM 689 C CA . PRO A 1 92 ? -12.313 -7.629 7.257 1 90.43 92 PRO A CA 1
ATOM 690 C C . PRO A 1 92 ? -11.02 -8.346 6.875 1 90.43 92 PRO A C 1
ATOM 692 O O . PRO A 1 92 ? -10.819 -9.505 7.247 1 90.43 92 PRO A O 1
ATOM 695 N N . ALA A 1 93 ? -10.159 -7.641 6.246 1 92.05 93 ALA A N 1
ATOM 696 C CA . ALA A 1 93 ? -8.976 -8.273 5.667 1 92.05 93 ALA A CA 1
ATOM 697 C C . ALA A 1 93 ? -7.771 -8.131 6.591 1 92.05 93 ALA A C 1
ATOM 699 O O . ALA A 1 93 ? -7.588 -7.091 7.229 1 92.05 93 ALA A O 1
ATOM 700 N N . VAL A 1 94 ? -7.043 -9.13 6.707 1 94.08 94 VAL A N 1
ATOM 701 C CA . VAL A 1 94 ? -5.732 -9.18 7.346 1 94.08 94 VAL A CA 1
ATOM 702 C C . VAL A 1 94 ? -4.665 -9.529 6.31 1 94.08 94 VAL A C 1
ATOM 704 O O . VAL A 1 94 ? -4.888 -10.374 5.441 1 94.08 94 VAL A O 1
ATOM 707 N N . THR A 1 95 ? -3.523 -8.843 6.41 1 96.76 95 THR A N 1
ATOM 708 C CA . THR A 1 95 ? -2.431 -9.163 5.497 1 96.76 95 THR A CA 1
ATOM 709 C C . THR A 1 95 ? -1.276 -9.823 6.245 1 96.76 95 THR A C 1
ATOM 711 O O . THR A 1 95 ? -0.772 -9.275 7.227 1 96.76 95 THR A O 1
ATOM 714 N N . HIS A 1 96 ? -0.931 -10.958 5.812 1 96.82 96 HIS A N 1
ATOM 715 C CA . HIS A 1 96 ? 0.214 -11.705 6.32 1 96.82 96 HIS A CA 1
ATOM 716 C C . HIS A 1 96 ? 1.417 -11.567 5.392 1 96.82 96 HIS A C 1
ATOM 718 O O . HIS A 1 96 ? 1.295 -11.751 4.179 1 96.82 96 HIS A O 1
ATOM 724 N N . HIS A 1 97 ? 2.574 -11.182 5.971 1 97.14 97 HIS A N 1
ATOM 725 C CA . HIS A 1 97 ? 3.782 -10.97 5.181 1 97.14 97 HIS A CA 1
ATOM 726 C C . HIS A 1 97 ? 4.791 -12.09 5.406 1 97.14 97 HIS A C 1
ATOM 728 O O . HIS A 1 97 ? 4.957 -12.565 6.532 1 97.14 97 HIS A O 1
ATOM 734 N N . ASP A 1 98 ? 5.441 -12.475 4.343 1 96.82 98 ASP A N 1
ATOM 735 C CA . ASP A 1 98 ? 6.533 -13.444 4.371 1 96.82 98 ASP A CA 1
ATOM 736 C C . ASP A 1 98 ? 7.499 -13.217 3.211 1 96.82 98 ASP A C 1
ATOM 738 O O . ASP A 1 98 ? 7.388 -12.224 2.489 1 96.82 98 ASP A O 1
ATOM 742 N N . ARG A 1 99 ? 8.526 -14.032 3.105 1 96.86 99 ARG A N 1
ATOM 743 C CA . ARG A 1 99 ? 9.48 -14.011 2.001 1 96.86 99 ARG A CA 1
ATOM 744 C C . ARG A 1 99 ? 9.828 -15.427 1.552 1 96.86 99 ARG A C 1
ATOM 746 O O . ARG A 1 99 ? 9.729 -16.374 2.334 1 96.86 99 ARG A O 1
ATOM 753 N N . ALA A 1 100 ? 10.186 -15.505 0.354 1 97.24 100 ALA A N 1
ATOM 754 C CA . ALA A 1 100 ? 10.588 -16.802 -0.184 1 97.24 100 ALA A CA 1
ATOM 755 C C . ALA A 1 100 ? 11.91 -16.697 -0.938 1 97.24 100 ALA A C 1
ATOM 757 O O . ALA A 1 100 ? 12.143 -15.728 -1.665 1 97.24 100 ALA A O 1
ATOM 758 N N . ASP A 1 101 ? 12.757 -17.658 -0.734 1 96.89 101 ASP A N 1
ATOM 759 C CA . ASP A 1 101 ? 13.986 -17.799 -1.509 1 96.89 101 ASP A CA 1
ATOM 760 C C . ASP A 1 101 ? 13.694 -18.321 -2.914 1 96.89 101 ASP A C 1
ATOM 762 O O . ASP A 1 101 ? 13.186 -19.433 -3.075 1 96.89 101 ASP A O 1
ATOM 766 N N . VAL A 1 102 ? 14.058 -17.529 -3.935 1 96.64 102 VAL A N 1
ATOM 767 C CA . VAL A 1 102 ? 13.724 -17.945 -5.293 1 96.64 102 VAL A CA 1
ATOM 768 C C . VAL A 1 102 ? 15.003 -18.237 -6.073 1 96.64 102 VAL A C 1
ATOM 770 O O . VAL A 1 102 ? 15.038 -18.09 -7.297 1 96.64 102 VAL A O 1
ATOM 773 N N . SER A 1 103 ? 16.084 -18.605 -5.407 1 95.79 103 SER A N 1
ATOM 774 C CA . SER A 1 103 ? 17.369 -18.912 -6.027 1 95.79 103 SER A CA 1
ATOM 775 C C . SER A 1 103 ? 17.22 -19.972 -7.114 1 95.79 103 SER A C 1
ATOM 777 O O . SER A 1 103 ? 17.741 -19.813 -8.219 1 95.79 103 SER A O 1
ATOM 779 N N . VAL A 1 104 ? 16.511 -21.039 -6.822 1 94.26 104 VAL A N 1
ATOM 780 C CA . VAL A 1 104 ? 16.355 -22.154 -7.75 1 94.26 104 VAL A CA 1
ATOM 781 C C . VAL A 1 104 ? 15.556 -21.702 -8.971 1 94.26 104 VAL A C 1
ATOM 783 O O . VAL A 1 104 ? 15.872 -22.079 -10.101 1 94.26 104 VAL A O 1
ATOM 786 N N . ILE A 1 105 ? 14.551 -20.887 -8.721 1 94.23 105 ILE A N 1
ATOM 787 C CA . ILE A 1 105 ? 13.728 -20.39 -9.819 1 94.23 105 ILE A CA 1
ATOM 788 C C . ILE A 1 105 ? 14.573 -19.514 -10.742 1 94.23 105 ILE A C 1
ATOM 790 O O . ILE A 1 105 ? 14.502 -19.642 -11.966 1 94.23 105 ILE A O 1
ATOM 794 N N . GLU A 1 106 ? 15.334 -18.668 -10.192 1 93.54 106 GLU A N 1
ATOM 795 C CA . GLU A 1 106 ? 16.192 -17.798 -10.991 1 93.54 106 GLU A CA 1
ATOM 796 C C . GLU A 1 106 ? 17.205 -18.608 -11.794 1 93.54 106 GLU A C 1
ATOM 798 O O . GLU A 1 106 ? 17.481 -18.293 -12.953 1 93.54 106 GLU A O 1
ATOM 803 N N . GLU A 1 107 ? 17.793 -19.596 -11.177 1 92.82 107 GLU A N 1
ATOM 804 C CA . GLU A 1 107 ? 18.725 -20.474 -11.878 1 92.82 107 GLU A CA 1
ATOM 805 C C . GLU A 1 107 ? 18.035 -21.214 -13.02 1 92.82 107 GLU A C 1
ATOM 807 O O . GLU A 1 107 ? 18.593 -21.339 -14.112 1 92.82 107 GLU A O 1
ATOM 812 N N . PHE A 1 108 ? 16.871 -21.69 -12.713 1 90.61 108 PHE A N 1
ATOM 813 C CA . PHE A 1 108 ? 16.092 -22.406 -13.716 1 90.61 108 PHE A CA 1
ATOM 814 C C . PHE A 1 108 ? 15.771 -21.502 -14.9 1 90.61 108 PHE A C 1
ATOM 816 O O . PHE A 1 108 ? 15.854 -21.929 -16.054 1 90.61 108 PHE A O 1
ATOM 823 N N . ARG A 1 109 ? 15.369 -20.328 -14.663 1 91.36 109 ARG A N 1
ATOM 824 C CA . ARG A 1 109 ? 15.054 -19.367 -15.714 1 91.36 109 ARG A CA 1
ATOM 825 C C . ARG A 1 109 ? 16.28 -19.07 -16.571 1 91.36 109 ARG A C 1
ATOM 827 O O . ARG A 1 109 ? 16.18 -18.971 -17.796 1 91.36 109 ARG A O 1
ATOM 834 N N . LYS A 1 110 ? 17.423 -18.945 -15.938 1 90.66 110 LYS A N 1
ATOM 835 C CA . LYS A 1 110 ? 18.666 -18.709 -16.666 1 90.66 110 LYS A CA 1
ATOM 836 C C . LYS A 1 110 ? 18.999 -19.885 -17.58 1 90.66 110 LYS A C 1
ATOM 838 O O . LYS A 1 110 ? 19.414 -19.69 -18.724 1 90.66 110 LYS A O 1
ATOM 843 N N . ASP A 1 111 ? 18.779 -21.079 -17.108 1 90.41 111 ASP A N 1
ATOM 844 C CA . ASP A 1 111 ? 19.087 -22.293 -17.857 1 90.41 111 ASP A CA 1
ATOM 845 C C . ASP A 1 111 ? 18.166 -22.442 -19.066 1 90.41 111 ASP A C 1
ATOM 847 O O . ASP A 1 111 ? 18.567 -22.988 -20.096 1 90.41 111 ASP A O 1
ATOM 851 N N . LEU A 1 112 ? 16.986 -21.963 -18.902 1 88.24 112 LEU A N 1
ATOM 852 C CA . LEU A 1 112 ? 15.987 -22.196 -19.94 1 88.24 112 LEU A CA 1
ATOM 853 C C . LEU A 1 112 ? 15.872 -20.988 -20.864 1 88.24 112 LEU A C 1
ATOM 855 O O . LEU A 1 112 ? 15.029 -20.968 -21.764 1 88.24 112 LEU A O 1
ATOM 859 N N . LYS A 1 113 ? 16.649 -20.009 -20.606 1 87.44 113 LYS A N 1
ATOM 860 C CA . LYS A 1 113 ? 16.573 -18.76 -21.358 1 87.44 113 LYS A CA 1
ATOM 861 C C . LYS A 1 113 ? 16.687 -19.013 -22.859 1 87.44 113 LYS A C 1
ATOM 863 O O . LYS A 1 113 ? 15.928 -18.449 -23.649 1 87.44 113 LYS A O 1
ATOM 868 N N . SER A 1 114 ? 17.644 -19.862 -23.247 1 88.02 114 SER A N 1
ATOM 869 C CA . SER A 1 114 ? 17.859 -20.165 -24.658 1 88.02 114 SER A CA 1
ATOM 870 C C . SER A 1 114 ? 16.674 -20.923 -25.248 1 88.02 114 SER A C 1
ATOM 872 O O . SER A 1 114 ? 16.219 -20.614 -26.351 1 88.02 114 SER A O 1
ATOM 874 N N . GLU A 1 115 ? 16.224 -21.878 -24.516 1 86.51 115 GLU A N 1
ATOM 875 C CA . GLU A 1 115 ? 15.064 -22.64 -24.971 1 86.51 115 GLU A CA 1
ATOM 876 C C . GLU A 1 115 ? 13.831 -21.749 -25.092 1 86.51 115 GLU A C 1
ATOM 878 O O . GLU A 1 115 ? 13.035 -21.906 -26.02 1 86.51 115 GLU A O 1
ATOM 883 N N . ALA A 1 116 ? 13.681 -20.872 -24.169 1 84.99 116 ALA A N 1
ATOM 884 C CA . ALA A 1 116 ? 12.557 -19.939 -24.185 1 84.99 116 ALA A CA 1
ATOM 885 C C . ALA A 1 116 ? 12.613 -19.034 -25.413 1 84.99 116 ALA A C 1
ATOM 887 O O . ALA A 1 116 ? 11.594 -18.804 -26.069 1 84.99 116 ALA A O 1
ATOM 888 N N . ARG A 1 117 ? 13.748 -18.545 -25.669 1 85.78 117 ARG A N 1
ATOM 889 C CA . ARG A 1 117 ? 13.934 -17.695 -26.841 1 85.78 117 ARG A CA 1
ATOM 890 C C . ARG A 1 117 ? 13.594 -18.449 -28.123 1 85.78 117 ARG A C 1
ATOM 892 O O . ARG A 1 117 ? 12.98 -17.889 -29.034 1 85.78 117 ARG A O 1
ATOM 899 N N . ASP A 1 118 ? 13.984 -19.658 -28.188 1 88.39 118 ASP A N 1
ATOM 900 C CA . ASP A 1 118 ? 13.708 -20.491 -29.355 1 88.39 118 ASP A CA 1
ATOM 901 C C . ASP A 1 118 ? 12.207 -20.706 -29.533 1 88.39 118 ASP A C 1
ATOM 903 O O . ASP A 1 118 ? 11.728 -20.871 -30.657 1 88.39 118 ASP A O 1
ATOM 907 N N . ARG A 1 119 ? 11.512 -20.642 -28.464 1 86.53 119 ARG A N 1
ATOM 908 C CA . ARG A 1 119 ? 10.065 -20.829 -28.492 1 86.53 119 ARG A CA 1
ATOM 909 C C . ARG A 1 119 ? 9.343 -19.495 -28.651 1 86.53 119 ARG A C 1
ATOM 911 O O . ARG A 1 119 ? 8.113 -19.453 -28.719 1 86.53 119 ARG A O 1
ATOM 918 N N . GLY A 1 120 ? 10.116 -18.435 -28.642 1 85.76 120 GLY A N 1
ATOM 919 C CA . GLY A 1 120 ? 9.544 -17.103 -28.758 1 85.76 120 GLY A CA 1
ATOM 920 C C . GLY A 1 120 ? 8.834 -16.646 -27.498 1 85.76 120 GLY A C 1
ATOM 921 O O . GLY A 1 120 ? 7.863 -15.89 -27.565 1 85.76 120 GLY A O 1
ATOM 922 N N . LEU A 1 121 ? 9.175 -17.294 -26.451 1 87.82 121 LEU A N 1
ATOM 923 C CA . LEU A 1 121 ? 8.524 -16.99 -25.182 1 87.82 121 LEU A CA 1
ATOM 924 C C . LEU A 1 121 ? 9.536 -16.482 -24.16 1 87.82 121 LEU A C 1
ATOM 926 O O . LEU A 1 121 ? 10.744 -16.654 -24.338 1 87.82 121 LEU A O 1
ATOM 930 N N . LYS A 1 122 ? 9.03 -15.724 -23.271 1 85.16 122 LYS A N 1
ATOM 931 C CA . LYS A 1 122 ? 9.819 -15.351 -22.101 1 85.16 122 LYS A CA 1
ATOM 932 C C . LYS A 1 122 ? 9.286 -16.025 -20.84 1 85.16 122 LYS A C 1
ATOM 934 O O . LYS A 1 122 ? 8.106 -15.888 -20.508 1 85.16 122 LYS A O 1
ATOM 939 N N . LEU A 1 123 ? 10.103 -16.847 -20.286 1 88.17 123 LEU A N 1
ATOM 940 C CA . LEU A 1 123 ? 9.713 -17.489 -19.035 1 88.17 123 LEU A CA 1
ATOM 941 C C . LEU A 1 123 ? 9.95 -16.56 -17.85 1 88.17 123 LEU A C 1
ATOM 943 O O . LEU A 1 123 ? 11.087 -16.398 -17.4 1 88.17 123 LEU A O 1
ATOM 947 N N . THR A 1 124 ? 8.92 -15.962 -17.367 1 90.48 124 THR A N 1
ATOM 948 C CA . THR A 1 124 ? 9.025 -15.029 -16.251 1 90.48 124 THR A CA 1
ATOM 949 C C . THR A 1 124 ? 8.802 -15.747 -14.923 1 90.48 124 THR A C 1
ATOM 951 O O . THR A 1 124 ? 8.294 -16.869 -14.896 1 90.48 124 THR A O 1
ATOM 954 N N . ALA A 1 125 ? 9.198 -15.097 -13.888 1 93.73 125 ALA A N 1
ATOM 955 C CA . ALA A 1 125 ? 8.987 -15.646 -12.551 1 93.73 125 ALA A CA 1
ATOM 956 C C . ALA A 1 125 ? 7.498 -15.799 -12.25 1 93.73 125 ALA A C 1
ATOM 958 O O . ALA A 1 125 ? 7.1 -16.685 -11.489 1 93.73 125 ALA A O 1
ATOM 959 N N . LEU A 1 126 ? 6.69 -15.009 -12.864 1 95.09 126 LEU A N 1
ATOM 960 C CA . LEU A 1 126 ? 5.251 -15.004 -12.626 1 95.09 126 LEU A CA 1
ATOM 961 C C . LEU A 1 126 ? 4.637 -16.355 -12.98 1 95.09 126 LEU A C 1
ATOM 963 O O . LEU A 1 126 ? 3.69 -16.801 -12.328 1 95.09 126 LEU A O 1
ATOM 967 N N . SER A 1 127 ? 5.175 -17.006 -14.027 1 95.02 127 SER A N 1
ATOM 968 C CA . SER A 1 127 ? 4.677 -18.326 -14.399 1 95.02 127 SER A CA 1
ATOM 969 C C . SER A 1 127 ? 4.885 -19.333 -13.273 1 95.02 127 SER A C 1
ATOM 971 O O . SER A 1 127 ? 4.015 -20.167 -13.01 1 95.02 127 SER A O 1
ATOM 973 N N . PHE A 1 128 ? 6.043 -19.198 -12.607 1 95.24 128 PHE A N 1
ATOM 974 C CA . PHE A 1 128 ? 6.328 -20.072 -11.475 1 95.24 128 PHE A CA 1
ATOM 975 C C . PHE A 1 128 ? 5.417 -19.747 -10.297 1 95.24 128 PHE A C 1
ATOM 977 O O . PHE A 1 128 ? 4.939 -20.65 -9.608 1 95.24 128 PHE A O 1
ATOM 984 N N . TYR A 1 129 ? 5.197 -18.449 -10.075 1 97.34 129 TYR A N 1
ATOM 985 C CA . TYR A 1 129 ? 4.327 -18.023 -8.984 1 97.34 129 TYR A CA 1
ATOM 986 C C . TYR A 1 129 ? 2.913 -18.558 -9.172 1 97.34 129 TYR A C 1
ATOM 988 O O . TYR A 1 129 ? 2.286 -19.024 -8.218 1 97.34 129 TYR A O 1
ATOM 996 N N . ALA A 1 130 ? 2.435 -18.5 -10.397 1 97.23 130 ALA A N 1
ATOM 997 C CA . ALA A 1 130 ? 1.084 -18.967 -10.699 1 97.23 130 ALA A CA 1
ATOM 998 C C . ALA A 1 130 ? 0.971 -20.477 -10.511 1 97.23 130 ALA A C 1
ATOM 1000 O O . ALA A 1 130 ? -0.007 -20.966 -9.941 1 97.23 130 ALA A O 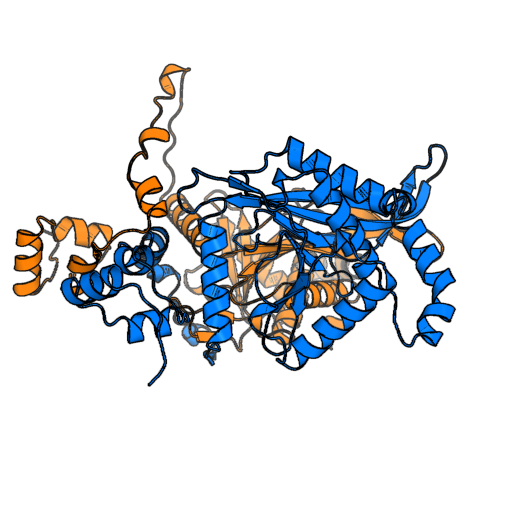1
ATOM 1001 N N . LYS A 1 131 ? 1.951 -21.196 -11.024 1 96.48 131 LYS A N 1
ATOM 1002 C CA . LYS A 1 131 ? 1.942 -22.65 -10.896 1 96.48 131 LYS A CA 1
ATOM 1003 C C . LYS A 1 131 ? 1.987 -23.073 -9.43 1 96.48 131 LYS A C 1
ATOM 1005 O O . LYS A 1 131 ? 1.264 -23.983 -9.019 1 96.48 131 LYS A O 1
ATOM 1010 N N . ALA A 1 132 ? 2.854 -22.427 -8.685 1 97.37 132 ALA A N 1
ATOM 1011 C CA . ALA A 1 132 ? 2.96 -22.717 -7.257 1 97.37 132 ALA A CA 1
ATOM 1012 C C . ALA A 1 132 ? 1.646 -22.421 -6.538 1 97.37 132 ALA A C 1
ATOM 1014 O O . ALA A 1 132 ? 1.229 -23.177 -5.658 1 97.37 132 ALA A O 1
ATOM 1015 N N . LEU A 1 133 ? 1.042 -21.315 -6.909 1 98.09 133 LEU A N 1
ATOM 1016 C CA . LEU A 1 133 ? -0.218 -20.946 -6.272 1 98.09 133 LEU A CA 1
ATOM 1017 C C . LEU A 1 133 ? -1.298 -21.982 -6.563 1 98.09 133 LEU A C 1
ATOM 1019 O O . LEU A 1 133 ? -2.099 -22.312 -5.686 1 98.09 133 LEU A O 1
ATOM 1023 N N . ALA A 1 134 ? -1.346 -22.45 -7.789 1 97.03 134 ALA A N 1
ATOM 1024 C CA . ALA A 1 134 ? -2.317 -23.478 -8.154 1 97.03 134 ALA A CA 1
ATOM 1025 C C . ALA A 1 134 ? -2.163 -24.715 -7.274 1 97.03 134 ALA A C 1
ATOM 1027 O O . ALA A 1 134 ? -3.154 -25.271 -6.795 1 97.03 134 ALA A O 1
ATOM 1028 N N . ARG A 1 135 ? -0.947 -25.096 -7.082 1 96.4 135 ARG A N 1
ATOM 1029 C CA . ARG A 1 135 ? -0.683 -26.245 -6.223 1 96.4 135 ARG A CA 1
ATOM 1030 C C . ARG A 1 135 ? -1.12 -25.968 -4.788 1 96.4 135 ARG A C 1
ATOM 1032 O O . ARG A 1 135 ? -1.677 -26.844 -4.123 1 96.4 135 ARG A O 1
ATOM 1039 N N . ALA A 1 136 ? -0.802 -24.798 -4.3 1 97.5 136 ALA A N 1
ATOM 1040 C CA . ALA A 1 136 ? -1.168 -24.422 -2.937 1 97.5 136 ALA A CA 1
ATOM 1041 C C . ALA A 1 136 ? -2.683 -24.431 -2.754 1 97.5 136 ALA A C 1
ATOM 1043 O O . ALA A 1 136 ? -3.186 -24.847 -1.707 1 97.5 136 ALA A O 1
ATOM 1044 N N . LEU A 1 137 ? -3.437 -23.994 -3.763 1 97.6 137 LEU A N 1
ATOM 1045 C CA . LEU A 1 137 ? -4.892 -23.918 -3.682 1 97.6 137 LEU A CA 1
ATOM 1046 C C . LEU A 1 137 ? -5.508 -25.312 -3.639 1 97.6 137 LEU A C 1
ATOM 1048 O O . LEU A 1 137 ? -6.587 -25.502 -3.073 1 97.6 137 LEU A O 1
ATOM 1052 N N . ARG A 1 138 ? -4.833 -26.27 -4.246 1 95.73 138 ARG A N 1
ATOM 1053 C CA . ARG A 1 138 ? -5.289 -27.654 -4.171 1 95.73 138 ARG A CA 1
ATOM 1054 C C . ARG A 1 138 ? -5.071 -28.227 -2.774 1 95.73 138 ARG A C 1
ATOM 1056 O O . ARG A 1 138 ? -5.882 -29.018 -2.288 1 95.73 138 ARG A O 1
ATOM 1063 N N . GLU A 1 139 ? -4.017 -27.811 -2.143 1 95.57 139 GLU A N 1
ATOM 1064 C CA . GLU A 1 139 ? -3.672 -28.307 -0.814 1 95.57 139 GLU A CA 1
ATOM 1065 C C . GLU A 1 139 ? -4.532 -27.649 0.261 1 95.57 139 GLU A C 1
ATOM 1067 O O . GLU A 1 139 ? -4.828 -28.263 1.289 1 95.57 139 GLU A O 1
ATOM 1072 N N . PHE A 1 140 ? -4.882 -26.387 0.048 1 97.24 140 PHE A N 1
ATOM 1073 C CA . PHE A 1 140 ? -5.667 -25.614 1.004 1 97.24 140 PHE A CA 1
ATOM 1074 C C . PHE A 1 140 ? -6.986 -25.167 0.384 1 97.24 140 PHE A C 1
ATOM 1076 O O . PHE A 1 140 ? -7.149 -23.994 0.04 1 97.24 140 PHE A O 1
ATOM 1083 N N . PRO A 1 141 ? -7.991 -25.967 0.359 1 95.56 141 PRO A N 1
ATOM 1084 C CA . PRO A 1 141 ? -9.23 -25.703 -0.376 1 95.56 141 PRO A CA 1
ATOM 1085 C C . PRO A 1 141 ? -9.988 -24.491 0.162 1 95.56 141 PRO A C 1
ATOM 1087 O O . PRO A 1 141 ? -10.762 -23.868 -0.569 1 95.56 141 PRO A O 1
ATOM 1090 N N . TRP A 1 142 ? -9.75 -24.09 1.383 1 95.68 142 TRP A N 1
ATOM 1091 C CA . TRP A 1 142 ? -10.457 -22.952 1.961 1 95.68 142 TRP A CA 1
ATOM 1092 C C . TRP A 1 142 ? -10.032 -21.65 1.29 1 95.68 142 TRP A C 1
ATOM 1094 O O . TRP A 1 142 ? -10.756 -20.653 1.341 1 95.68 142 TRP A O 1
ATOM 1104 N N . PHE A 1 143 ? -8.844 -21.651 0.728 1 97.82 143 PHE A N 1
ATOM 1105 C CA . PHE A 1 143 ? -8.378 -20.483 -0.01 1 97.82 143 PHE A CA 1
ATOM 1106 C C . PHE A 1 143 ? -8.99 -20.445 -1.405 1 97.82 143 PHE A C 1
ATOM 1108 O O . PHE A 1 143 ? -8.954 -19.411 -2.076 1 97.82 143 PHE A O 1
ATOM 1115 N N . ASN A 1 144 ? -9.451 -21.528 -1.876 1 97.71 144 ASN A N 1
ATOM 1116 C CA . ASN A 1 144 ? -10.136 -21.643 -3.159 1 97.71 144 ASN A CA 1
ATOM 1117 C C . ASN A 1 144 ? -11.652 -21.671 -2.985 1 97.71 144 ASN A C 1
ATOM 1119 O O . ASN A 1 144 ? -12.314 -22.61 -3.431 1 97.71 144 ASN A O 1
ATOM 1123 N N . ALA A 1 145 ? -12.171 -20.61 -2.414 1 96.9 145 ALA A N 1
ATOM 1124 C CA . ALA A 1 145 ? -13.579 -20.587 -2.028 1 96.9 145 ALA A CA 1
ATOM 1125 C C . ALA A 1 145 ? -14.155 -19.178 -2.138 1 96.9 145 ALA A C 1
ATOM 1127 O O . ALA A 1 145 ? -13.43 -18.226 -2.438 1 96.9 145 ALA A O 1
ATOM 1128 N N . SER A 1 146 ? -15.415 -19.072 -2.021 1 95.64 146 SER A N 1
ATOM 1129 C CA . SER A 1 146 ? -16.172 -17.83 -1.91 1 95.64 146 SER A CA 1
ATOM 1130 C C . SER A 1 146 ? -17.231 -17.923 -0.817 1 95.64 146 SER A C 1
ATOM 1132 O O . SER A 1 146 ? -17.873 -18.963 -0.654 1 95.64 146 SER A O 1
ATOM 1134 N N . LEU A 1 147 ? -17.313 -16.918 -0.083 1 93.52 147 LEU A N 1
ATOM 1135 C CA . LEU A 1 147 ? -18.334 -16.836 0.956 1 93.52 147 LEU A CA 1
ATOM 1136 C C . LEU A 1 147 ? -19.626 -16.246 0.403 1 93.52 147 LEU A C 1
ATOM 1138 O O . LEU A 1 147 ? -19.597 -15.256 -0.332 1 93.52 147 LEU A O 1
ATOM 1142 N N . SER A 1 148 ? -20.724 -16.852 0.772 1 92.4 148 SER A N 1
ATOM 1143 C CA . SER A 1 148 ? -22.02 -16.342 0.335 1 92.4 148 SER A CA 1
ATOM 1144 C C . SER A 1 148 ? -22.286 -14.951 0.899 1 92.4 148 SER A C 1
ATOM 1146 O O . SER A 1 148 ? -21.7 -14.563 1.912 1 92.4 148 SER A O 1
ATOM 1148 N N . SER A 1 149 ? -23.139 -14.274 0.261 1 84.85 149 SER A N 1
ATOM 1149 C CA . SER A 1 149 ? -23.439 -12.9 0.65 1 84.85 149 SER A CA 1
ATOM 1150 C C . SER A 1 149 ? -24.005 -12.838 2.065 1 84.85 149 SER A C 1
ATOM 1152 O O . SER A 1 149 ? -23.801 -11.853 2.778 1 84.85 149 SER A O 1
ATOM 1154 N N . ASP A 1 150 ? -24.661 -13.978 2.422 1 84.08 150 ASP A N 1
ATOM 1155 C CA . ASP A 1 150 ? -25.258 -14 3.754 1 84.08 150 ASP A CA 1
ATOM 1156 C C . ASP A 1 150 ? -24.278 -14.555 4.785 1 84.08 150 ASP A C 1
ATOM 1158 O O . ASP A 1 150 ? -24.595 -14.628 5.974 1 84.08 150 ASP A O 1
ATOM 1162 N N . GLY A 1 151 ? -23.145 -14.982 4.272 1 87.63 151 GLY A N 1
ATOM 1163 C CA . GLY A 1 151 ? -22.102 -15.439 5.177 1 87.63 151 GLY A CA 1
ATOM 1164 C C . GLY A 1 151 ? -22.367 -16.82 5.745 1 87.63 151 GLY A C 1
ATOM 1165 O O . GLY A 1 151 ? -21.701 -17.247 6.69 1 87.63 151 GLY A O 1
ATOM 1166 N N . LYS A 1 152 ? -23.261 -17.569 5.134 1 92.64 152 LYS A N 1
ATOM 1167 C CA . LYS A 1 152 ? -23.68 -18.821 5.757 1 92.64 152 LYS A CA 1
ATOM 1168 C C . LYS A 1 152 ? -23.117 -20.025 5.007 1 92.64 152 LYS A C 1
ATOM 1170 O O . LYS A 1 152 ? -23.116 -21.142 5.527 1 92.64 152 LYS A O 1
ATOM 1175 N N . THR A 1 153 ? -22.743 -19.756 3.786 1 94.87 153 THR A N 1
ATOM 1176 C CA . THR A 1 153 ? -22.305 -20.877 2.962 1 94.87 153 THR A CA 1
ATOM 1177 C C . THR A 1 153 ? -20.967 -20.568 2.296 1 94.87 153 THR A C 1
ATOM 1179 O O . THR A 1 153 ? -20.768 -19.471 1.77 1 94.87 153 THR A O 1
ATOM 1182 N N . LEU A 1 154 ? -20.044 -21.452 2.418 1 94.99 154 LEU A N 1
ATOM 1183 C CA . LEU A 1 154 ? -18.771 -21.383 1.708 1 94.99 154 LEU A CA 1
ATOM 1184 C C . LEU A 1 154 ? -18.795 -22.262 0.462 1 94.99 154 LEU A C 1
ATOM 1186 O O . LEU A 1 154 ? -19.041 -23.467 0.552 1 94.99 154 LEU A O 1
ATOM 1190 N N . PHE A 1 155 ? -18.659 -21.676 -0.704 1 96.29 155 PHE A N 1
ATOM 1191 C CA . PHE A 1 155 ? -18.562 -22.411 -1.96 1 96.29 155 PHE A CA 1
ATOM 1192 C C . PHE A 1 155 ? -17.121 -22.82 -2.239 1 96.29 155 PHE A C 1
ATOM 1194 O O . PHE A 1 155 ? -16.279 -21.973 -2.546 1 96.29 155 PHE A O 1
ATOM 1201 N N . LEU A 1 156 ? -16.851 -24.07 -2.091 1 97 156 LEU A N 1
ATOM 1202 C CA . LEU A 1 156 ? -15.527 -24.594 -2.407 1 97 156 LEU A CA 1
ATOM 1203 C C . LEU A 1 156 ? -15.407 -24.907 -3.895 1 97 156 LEU A C 1
ATOM 1205 O O . LEU A 1 156 ? -16.201 -25.679 -4.437 1 97 156 LEU A O 1
ATOM 1209 N N . LYS A 1 157 ? -14.447 -24.344 -4.463 1 96.67 157 LYS A N 1
ATOM 1210 C CA . LYS A 1 157 ? -14.276 -24.514 -5.903 1 96.67 157 LYS A CA 1
ATOM 1211 C C . LYS A 1 157 ? -13.439 -25.752 -6.215 1 96.67 157 LYS A C 1
ATOM 1213 O O . LYS A 1 157 ? -12.452 -26.029 -5.531 1 96.67 157 LYS A O 1
ATOM 1218 N N . GLU A 1 158 ? -13.815 -26.453 -7.31 1 96.39 158 GLU A N 1
ATOM 1219 C CA . GLU A 1 158 ? -13.092 -27.651 -7.726 1 96.39 158 GLU A CA 1
ATOM 1220 C C . GLU A 1 158 ? -12.208 -27.37 -8.937 1 96.39 158 GLU A C 1
ATOM 1222 O O . GLU A 1 158 ? -11.573 -28.28 -9.474 1 96.39 158 GLU A O 1
ATOM 1227 N N . TYR A 1 159 ? -12.247 -26.183 -9.379 1 97.18 159 TYR A N 1
ATOM 1228 C CA . TYR A 1 159 ? -11.348 -25.702 -10.422 1 97.18 159 TYR A CA 1
ATOM 1229 C C . TYR A 1 159 ? -10.313 -24.74 -9.851 1 97.18 159 TYR A C 1
ATOM 1231 O O . TYR A 1 159 ? -10.488 -24.213 -8.75 1 97.18 159 TYR A O 1
ATOM 1239 N N . VAL A 1 160 ? -9.255 -24.61 -10.502 1 97.82 160 VAL A N 1
ATOM 1240 C CA . VAL A 1 160 ? -8.222 -23.673 -10.073 1 97.82 160 VAL A CA 1
ATOM 1241 C C . VAL A 1 160 ? -7.93 -22.677 -11.193 1 97.82 160 VAL A C 1
ATOM 1243 O O . VAL A 1 160 ? -7.141 -22.962 -12.096 1 97.82 160 VAL A O 1
ATOM 1246 N N . HIS A 1 161 ? -8.581 -21.524 -11.12 1 98.16 161 HIS A N 1
ATOM 1247 C CA . HIS A 1 161 ? -8.365 -20.389 -12.011 1 98.16 161 HIS A CA 1
ATOM 1248 C C . HIS A 1 161 ? -7.661 -19.246 -11.286 1 98.16 161 HIS A C 1
ATOM 1250 O O . HIS A 1 161 ? -8.028 -18.899 -10.162 1 98.16 161 HIS A O 1
ATOM 1256 N N . ILE A 1 162 ? -6.638 -18.689 -11.855 1 98.17 162 ILE A N 1
ATOM 1257 C CA . ILE A 1 162 ? -5.861 -17.659 -11.173 1 98.17 162 ILE A CA 1
ATOM 1258 C C . ILE A 1 162 ? -6.041 -16.321 -11.885 1 98.17 162 ILE A C 1
ATOM 1260 O O . ILE A 1 162 ? -5.835 -16.222 -13.097 1 98.17 162 ILE A O 1
ATOM 1264 N N . GLY A 1 163 ? -6.486 -15.355 -11.158 1 97.49 163 GLY A N 1
ATOM 1265 C CA . GLY A 1 163 ? -6.508 -13.997 -11.679 1 97.49 163 GLY A CA 1
ATOM 1266 C C . GLY A 1 163 ? -5.139 -13.344 -11.7 1 97.49 163 GLY A C 1
ATOM 1267 O O . GLY A 1 163 ? -4.34 -13.535 -10.78 1 97.49 163 GLY A O 1
ATOM 1268 N N . ILE A 1 164 ? -4.878 -12.604 -12.699 1 96.82 164 ILE A N 1
ATOM 1269 C CA . ILE A 1 164 ? -3.636 -11.848 -12.823 1 96.82 164 ILE A CA 1
ATOM 1270 C C . ILE A 1 164 ? -3.95 -10.36 -12.958 1 96.82 164 ILE A C 1
ATOM 1272 O O . ILE A 1 164 ? -4.534 -9.93 -13.956 1 96.82 164 ILE A O 1
ATOM 1276 N N . ALA A 1 165 ? -3.501 -9.587 -11.984 1 94.08 165 ALA A N 1
ATOM 1277 C CA . ALA A 1 165 ? -3.7 -8.143 -12.073 1 94.08 165 ALA A CA 1
ATOM 1278 C C . ALA A 1 165 ? -2.757 -7.522 -13.099 1 94.08 165 ALA A C 1
ATOM 1280 O O . ALA A 1 165 ? -1.536 -7.662 -12.995 1 94.08 165 ALA A O 1
ATOM 1281 N N . VAL A 1 166 ? -3.315 -6.814 -14.017 1 91.43 166 VAL A N 1
ATOM 1282 C CA . VAL A 1 166 ? -2.541 -6.175 -15.077 1 91.43 166 VAL A CA 1
ATOM 1283 C C . VAL A 1 166 ? -2.823 -4.674 -15.09 1 91.43 166 VAL A C 1
ATOM 1285 O O . VAL A 1 166 ? -3.978 -4.254 -15.192 1 91.43 166 VAL A O 1
ATOM 1288 N N . ASP A 1 167 ? -1.818 -3.978 -14.946 1 88.14 167 ASP A N 1
ATOM 1289 C CA . ASP A 1 167 ? -1.904 -2.525 -15.061 1 88.14 167 ASP A CA 1
ATOM 1290 C C . ASP A 1 167 ? -1.993 -2.094 -16.523 1 88.14 167 ASP A C 1
ATOM 1292 O O . ASP A 1 167 ? -1.092 -2.377 -17.315 1 88.14 167 ASP A O 1
ATOM 1296 N N . THR A 1 168 ? -2.997 -1.4 -16.921 1 86.44 168 THR A N 1
ATOM 1297 C CA . THR A 1 168 ? -3.176 -0.917 -18.285 1 86.44 168 THR A CA 1
ATOM 1298 C C . THR A 1 168 ? -3.331 0.601 -18.306 1 86.44 168 THR A C 1
ATOM 1300 O O . THR A 1 168 ? -3.52 1.225 -17.259 1 86.44 168 THR A O 1
ATOM 1303 N N . ASN A 1 169 ? -3.253 1.206 -19.471 1 83.02 169 ASN A N 1
ATOM 1304 C CA . ASN A 1 169 ? -3.436 2.645 -19.629 1 83.02 169 ASN A CA 1
ATOM 1305 C C . ASN A 1 169 ? -4.859 3.071 -19.278 1 83.02 169 ASN A C 1
ATOM 1307 O O . ASN A 1 169 ? -5.12 4.255 -19.058 1 83.02 169 ASN A O 1
ATOM 1311 N N . HIS A 1 170 ? -5.668 2.139 -19.203 1 78.03 170 HIS A N 1
ATOM 1312 C CA . HIS A 1 170 ? -7.072 2.449 -18.956 1 78.03 170 HIS A CA 1
ATOM 1313 C C . HIS A 1 170 ? -7.495 2.011 -17.558 1 78.03 170 HIS A C 1
ATOM 1315 O O . HIS A 1 170 ? -8.664 2.146 -17.188 1 78.03 170 HIS A O 1
ATOM 1321 N N . GLY A 1 171 ? -6.512 1.512 -16.889 1 79.7 171 GLY A N 1
ATOM 1322 C CA . GLY A 1 171 ? -6.831 1.07 -15.541 1 79.7 171 GLY A CA 1
ATOM 1323 C C . GLY A 1 171 ? -6.382 -0.35 -15.256 1 79.7 171 GLY A C 1
ATOM 1324 O O . GLY A 1 171 ? -5.77 -0.996 -16.11 1 79.7 171 GLY A O 1
ATOM 1325 N N . LEU A 1 172 ? -6.792 -0.831 -14.053 1 85.35 172 LEU A N 1
ATOM 1326 C CA . LEU A 1 172 ? -6.405 -2.166 -13.608 1 85.35 172 LEU A CA 1
ATOM 1327 C C . LEU A 1 172 ? -7.387 -3.215 -14.119 1 85.35 172 LEU A C 1
ATOM 1329 O O . LEU A 1 172 ? -8.602 -3.057 -13.975 1 85.35 172 LEU A O 1
ATOM 1333 N N . MET A 1 173 ? -6.849 -4.24 -14.751 1 88.8 173 MET A N 1
ATOM 1334 C CA . MET A 1 173 ? -7.636 -5.382 -15.205 1 88.8 173 MET A CA 1
ATOM 1335 C C . MET A 1 173 ? -7.142 -6.673 -14.561 1 88.8 173 MET A C 1
ATOM 1337 O O . MET A 1 173 ? -5.945 -6.833 -14.319 1 88.8 173 MET A O 1
ATOM 1341 N N . VAL A 1 174 ? -8.082 -7.592 -14.313 1 92.69 174 VAL A N 1
ATOM 1342 C CA . VAL A 1 174 ? -7.699 -8.866 -13.714 1 92.69 174 VAL A CA 1
ATOM 1343 C C . VAL A 1 174 ? -8.201 -10.018 -14.582 1 92.69 174 VAL A C 1
ATOM 1345 O O . VAL A 1 174 ? -9.19 -10.673 -14.244 1 92.69 174 VAL A O 1
ATOM 1348 N N . PRO A 1 175 ? -7.511 -10.26 -15.637 1 95.32 175 PRO A N 1
ATOM 1349 C CA . PRO A 1 175 ? -7.869 -11.446 -16.418 1 95.32 175 PRO A CA 1
ATOM 1350 C C . PRO A 1 175 ? -7.591 -12.749 -15.673 1 95.32 175 PRO A C 1
ATOM 1352 O O . PRO A 1 175 ? -6.782 -12.772 -14.742 1 95.32 175 PRO A O 1
ATOM 1355 N N . VAL A 1 176 ? -8.274 -13.814 -16.146 1 96.91 176 VAL A N 1
ATOM 1356 C CA . VAL A 1 176 ? -8.225 -15.062 -15.392 1 96.91 176 VAL A CA 1
ATOM 1357 C C . VAL A 1 176 ? -7.581 -16.156 -16.241 1 96.91 176 VAL A C 1
ATOM 1359 O O . VAL A 1 176 ? -7.985 -16.381 -17.384 1 96.91 176 VAL A O 1
ATOM 1362 N N . LEU A 1 177 ? -6.534 -16.732 -15.73 1 96.76 177 LEU A N 1
ATOM 1363 C CA . LEU A 1 177 ? -5.922 -17.934 -16.286 1 96.76 177 LEU A CA 1
ATOM 1364 C C . LEU A 1 177 ? -6.66 -19.185 -15.821 1 96.76 177 LEU A C 1
ATOM 1366 O O . LEU A 1 177 ? -6.63 -19.523 -14.635 1 96.76 177 LEU A O 1
ATOM 1370 N N . ARG A 1 178 ? -7.196 -19.951 -16.75 1 96.65 178 ARG A N 1
ATOM 1371 C CA . ARG A 1 178 ? -8.066 -21.064 -16.385 1 96.65 178 ARG A CA 1
ATOM 1372 C C . ARG A 1 178 ? -7.266 -22.353 -16.224 1 96.65 178 ARG A C 1
ATOM 1374 O O . ARG A 1 178 ? -6.276 -22.568 -16.926 1 96.65 178 ARG A O 1
ATOM 1381 N N . ASP A 1 179 ? -7.658 -23.153 -15.331 1 97.04 179 ASP A N 1
ATOM 1382 C CA . ASP A 1 179 ? -7.171 -24.513 -15.117 1 97.04 179 ASP A CA 1
ATOM 1383 C C . ASP A 1 179 ? -5.649 -24.54 -15.005 1 97.04 179 ASP A C 1
ATOM 1385 O O . ASP A 1 179 ? -4.984 -25.321 -15.69 1 97.04 179 ASP A O 1
ATOM 1389 N N . VAL A 1 180 ? -5.119 -23.74 -14.153 1 96.78 180 VAL A N 1
ATOM 1390 C CA . VAL A 1 180 ? -3.677 -23.543 -14.054 1 96.78 180 VAL A CA 1
ATOM 1391 C C . VAL A 1 180 ? -3.018 -24.807 -13.508 1 96.78 180 VAL A C 1
ATOM 1393 O O . VAL A 1 180 ? -1.887 -25.134 -13.876 1 96.78 180 VAL A O 1
ATOM 1396 N N . ASP A 1 181 ? -3.687 -25.536 -12.682 1 94.19 181 ASP A N 1
ATOM 1397 C CA . ASP A 1 181 ? -3.145 -26.733 -12.048 1 94.19 181 ASP A CA 1
ATOM 1398 C C . ASP A 1 181 ? -2.904 -27.837 -13.075 1 94.19 181 ASP A C 1
ATOM 1400 O O . ASP A 1 181 ? -2.087 -28.733 -12.85 1 94.19 181 ASP A O 1
ATOM 1404 N N . SER A 1 182 ? -3.552 -27.769 -14.246 1 94.3 182 SER A N 1
ATOM 1405 C CA . SER A 1 182 ? -3.433 -28.812 -15.259 1 94.3 182 SER A CA 1
ATOM 1406 C C . SER A 1 182 ? -2.458 -28.406 -16.359 1 94.3 182 SER A C 1
ATOM 1408 O O . SER A 1 182 ? -2.223 -29.167 -17.3 1 94.3 182 SER A O 1
ATOM 1410 N N . LYS A 1 183 ? -1.85 -27.288 -16.202 1 94.75 183 LYS A N 1
ATOM 1411 C CA . LYS A 1 183 ? -1.002 -26.763 -17.269 1 94.75 183 LYS A CA 1
ATOM 1412 C C . LYS A 1 183 ? 0.472 -26.829 -16.883 1 94.75 183 LYS A C 1
ATOM 1414 O O . LYS A 1 183 ? 0.812 -26.778 -15.699 1 94.75 183 LYS A O 1
ATOM 1419 N N . GLY A 1 184 ? 1.233 -26.952 -17.913 1 92.35 184 GLY A N 1
ATOM 1420 C CA . GLY A 1 184 ? 2.668 -26.838 -17.708 1 92.35 184 GLY A CA 1
ATOM 1421 C C . GLY A 1 184 ? 3.157 -25.402 -17.702 1 92.35 184 GLY A C 1
ATOM 1422 O O . GLY A 1 184 ? 2.409 -24.484 -18.044 1 92.35 184 GLY A O 1
ATOM 1423 N N . LEU A 1 185 ? 4.418 -25.209 -17.415 1 92.19 185 LEU A N 1
ATOM 1424 C CA . LEU A 1 185 ? 5.001 -23.882 -17.249 1 92.19 185 LEU A CA 1
ATOM 1425 C C . LEU A 1 185 ? 5.007 -23.122 -18.572 1 92.19 185 LEU A C 1
ATOM 1427 O O . LEU A 1 185 ? 4.741 -21.919 -18.602 1 92.19 185 LEU A O 1
ATOM 1431 N N . TRP A 1 186 ? 5.293 -23.799 -19.639 1 92.32 186 TRP A N 1
ATOM 1432 C CA . TRP A 1 186 ? 5.35 -23.147 -20.944 1 92.32 186 TRP A CA 1
ATOM 1433 C C . TRP A 1 186 ? 3.973 -22.644 -21.362 1 92.32 186 TRP A C 1
ATOM 1435 O O . TRP A 1 186 ? 3.847 -21.548 -21.915 1 92.32 186 TRP A O 1
ATOM 1445 N N . GLN A 1 187 ? 2.978 -23.48 -21.136 1 94.63 187 GLN A N 1
ATOM 1446 C CA . GLN A 1 187 ? 1.612 -23.081 -21.46 1 94.63 187 GLN A CA 1
ATOM 1447 C C . GLN A 1 187 ? 1.171 -21.891 -20.613 1 94.63 187 GLN A C 1
ATOM 1449 O O . GLN A 1 187 ? 0.536 -20.963 -21.118 1 94.63 187 GLN A O 1
ATOM 1454 N N . ILE A 1 188 ? 1.528 -21.946 -19.331 1 95.47 188 ILE A N 1
ATOM 1455 C CA . ILE A 1 188 ? 1.192 -20.856 -18.423 1 95.47 188 ILE A CA 1
ATOM 1456 C C . ILE A 1 188 ? 1.871 -19.569 -18.887 1 95.47 188 ILE A C 1
ATOM 1458 O O . ILE A 1 188 ? 1.235 -18.515 -18.957 1 95.47 188 ILE A O 1
ATOM 1462 N N . ALA A 1 189 ? 3.136 -19.657 -19.247 1 94.54 189 ALA A N 1
ATOM 1463 C CA . ALA A 1 189 ? 3.893 -18.497 -19.709 1 94.54 189 ALA A CA 1
ATOM 1464 C C . ALA A 1 189 ? 3.261 -17.891 -20.959 1 94.54 189 ALA A C 1
ATOM 1466 O O . ALA A 1 189 ? 3.13 -16.67 -21.067 1 94.54 189 ALA A O 1
ATOM 1467 N N . ARG A 1 190 ? 2.871 -18.715 -21.852 1 95.15 190 ARG A N 1
ATOM 1468 C CA . ARG A 1 190 ? 2.25 -18.27 -23.096 1 95.15 190 ARG A CA 1
ATOM 1469 C C . ARG A 1 190 ? 0.925 -17.566 -22.825 1 95.15 190 ARG A C 1
ATOM 1471 O O . ARG A 1 190 ? 0.645 -16.515 -23.405 1 95.15 190 ARG A O 1
ATOM 1478 N N . GLU A 1 191 ? 0.162 -18.173 -22.012 1 95.51 191 GLU A N 1
ATOM 1479 C CA . GLU A 1 191 ? -1.164 -17.628 -21.735 1 95.51 191 GLU A CA 1
ATOM 1480 C C . GLU A 1 191 ? -1.071 -16.319 -20.957 1 95.51 191 GLU A C 1
ATOM 1482 O O . GLU A 1 191 ? -1.857 -15.397 -21.187 1 95.51 191 GLU A O 1
ATOM 1487 N N . ILE A 1 192 ? -0.116 -16.219 -19.99 1 94.78 192 ILE A N 1
ATOM 1488 C CA . ILE A 1 192 ? 0.075 -14.974 -19.255 1 94.78 192 ILE A CA 1
ATOM 1489 C C . ILE A 1 192 ? 0.457 -13.856 -20.223 1 94.78 192 ILE A C 1
ATOM 1491 O O . ILE A 1 192 ? -0.083 -12.75 -20.149 1 94.78 192 ILE A O 1
ATOM 1495 N N . THR A 1 193 ? 1.375 -14.168 -21.124 1 93.91 193 THR A N 1
ATOM 1496 C CA . THR A 1 193 ? 1.827 -13.19 -22.106 1 93.91 193 THR A CA 1
ATOM 1497 C C . THR A 1 193 ? 0.67 -12.742 -22.995 1 93.91 193 THR A C 1
ATOM 1499 O O . THR A 1 193 ? 0.511 -11.549 -23.262 1 93.91 193 THR A O 1
ATOM 1502 N N . ASP A 1 194 ? -0.078 -13.675 -23.404 1 94.52 194 ASP A N 1
ATOM 1503 C CA . ASP A 1 194 ? -1.234 -13.387 -24.248 1 94.52 194 ASP A CA 1
ATOM 1504 C C . ASP A 1 194 ? -2.249 -12.517 -23.512 1 94.52 194 ASP A C 1
ATOM 1506 O O . ASP A 1 194 ? -2.721 -11.513 -24.05 1 94.52 194 ASP A O 1
ATOM 1510 N N . LEU A 1 195 ? -2.576 -12.928 -22.317 1 93.35 195 LEU A N 1
ATOM 1511 C CA . LEU A 1 195 ? -3.551 -12.193 -21.519 1 93.35 195 LEU A CA 1
ATOM 1512 C C . LEU A 1 195 ? -3.078 -10.767 -21.26 1 93.35 195 LEU A C 1
ATOM 1514 O O . LEU A 1 195 ? -3.87 -9.824 -21.324 1 93.35 195 LEU A O 1
ATOM 1518 N N . ALA A 1 196 ? -1.822 -10.656 -20.921 1 91.55 196 ALA A N 1
ATOM 1519 C CA . ALA A 1 196 ? -1.259 -9.333 -20.666 1 91.55 196 ALA A CA 1
ATOM 1520 C C . ALA A 1 196 ? -1.357 -8.447 -21.905 1 91.55 196 ALA A C 1
ATOM 1522 O O . ALA A 1 196 ? -1.756 -7.284 -21.814 1 91.55 196 ALA A O 1
ATOM 1523 N N . ALA A 1 197 ? -0.995 -8.959 -23.046 1 93.45 197 ALA A N 1
ATOM 1524 C CA . ALA A 1 197 ? -1.036 -8.205 -24.297 1 93.45 197 ALA A CA 1
ATOM 1525 C C . ALA A 1 197 ? -2.461 -7.776 -24.633 1 93.45 197 ALA A C 1
ATOM 1527 O O . ALA A 1 197 ? -2.701 -6.619 -24.986 1 93.45 197 ALA A O 1
ATOM 1528 N N . ARG A 1 198 ? -3.348 -8.665 -24.493 1 94.59 198 ARG A N 1
ATOM 1529 C CA . ARG A 1 198 ? -4.738 -8.368 -24.823 1 94.59 198 ARG A CA 1
ATOM 1530 C C . ARG A 1 198 ? -5.347 -7.402 -23.812 1 94.59 198 ARG A C 1
ATOM 1532 O O . ARG A 1 198 ? -6.229 -6.612 -24.155 1 94.59 198 ARG A O 1
ATOM 1539 N N . SER A 1 199 ? -4.928 -7.486 -22.581 1 91.67 199 SER A N 1
ATOM 1540 C CA . SER A 1 199 ? -5.385 -6.536 -21.572 1 91.67 199 SER A CA 1
ATOM 1541 C C . SER A 1 199 ? -4.959 -5.114 -21.919 1 91.67 199 SER A C 1
ATOM 1543 O O . SER A 1 199 ? -5.739 -4.172 -21.766 1 91.67 199 SER A O 1
ATOM 1545 N N . GLN A 1 200 ? -3.769 -5.013 -22.429 1 90.98 200 GLN A N 1
ATOM 1546 C CA . GLN A 1 200 ? -3.259 -3.703 -22.819 1 90.98 200 GLN A CA 1
ATOM 1547 C C . GLN A 1 200 ? -4.063 -3.123 -23.98 1 90.98 200 GLN A C 1
ATOM 1549 O O . GLN A 1 200 ? -4.221 -1.905 -24.085 1 90.98 200 GLN A O 1
ATOM 1554 N N . GLU A 1 201 ? -4.577 -3.994 -24.781 1 91.79 201 GLU A N 1
ATOM 1555 C CA . GLU A 1 201 ? -5.314 -3.574 -25.969 1 91.79 201 GLU A CA 1
ATOM 1556 C C . GLU A 1 201 ? -6.818 -3.57 -25.713 1 91.79 201 GLU A C 1
ATOM 1558 O O . GLU A 1 201 ? -7.607 -3.304 -26.622 1 91.79 201 GLU A O 1
ATOM 1563 N N . ARG A 1 202 ? -7.244 -3.9 -24.577 1 85.46 202 ARG A N 1
ATOM 1564 C CA . ARG A 1 202 ? -8.646 -3.965 -24.178 1 85.46 202 ARG A CA 1
ATOM 1565 C C . ARG A 1 202 ? -9.4 -5.008 -24.996 1 85.46 202 ARG A C 1
ATOM 1567 O O . ARG A 1 202 ? -10.532 -4.771 -25.421 1 85.46 202 ARG A O 1
ATOM 1574 N N . LYS A 1 203 ? -8.758 -6.073 -25.223 1 89.8 203 LYS A N 1
ATOM 1575 C CA . LYS A 1 203 ? -9.354 -7.117 -26.052 1 89.8 203 LYS A CA 1
ATOM 1576 C C . LYS A 1 203 ? -9.661 -8.364 -25.228 1 89.8 203 LYS A C 1
ATOM 1578 O O . LYS A 1 203 ? -9.951 -9.425 -25.784 1 89.8 203 LYS A O 1
ATOM 1583 N N . VAL A 1 204 ? -9.566 -8.243 -23.957 1 89.89 204 VAL A N 1
ATOM 1584 C CA . VAL A 1 204 ? -9.907 -9.387 -23.118 1 89.89 204 VAL A CA 1
ATOM 1585 C C . VAL A 1 204 ? -11.423 -9.557 -23.066 1 89.89 204 VAL A C 1
ATOM 1587 O O . VAL A 1 204 ? -12.158 -8.582 -22.891 1 89.89 204 VAL A O 1
ATOM 1590 N N . ARG A 1 205 ? -11.868 -10.731 -23.244 1 88.81 205 ARG A N 1
ATOM 1591 C CA . ARG A 1 205 ? -13.298 -11.022 -23.264 1 88.81 205 ARG A CA 1
ATOM 1592 C C . ARG A 1 205 ? -13.873 -11.034 -21.851 1 88.81 205 ARG A C 1
ATOM 1594 O O . ARG A 1 205 ? -13.171 -11.358 -20.892 1 88.81 205 ARG A O 1
ATOM 1601 N N . PRO A 1 206 ? -15.144 -10.714 -21.738 1 83.97 206 PRO A N 1
ATOM 1602 C CA . PRO A 1 206 ? -15.783 -10.688 -20.42 1 83.97 206 PRO A CA 1
ATOM 1603 C C . PRO A 1 206 ? -15.698 -12.031 -19.697 1 83.97 206 PRO A C 1
ATOM 1605 O O . PRO A 1 206 ? -15.578 -12.068 -18.469 1 83.97 206 PRO A O 1
ATOM 1608 N N . ASP A 1 207 ? -15.789 -13.119 -20.432 1 85.78 207 ASP A N 1
ATOM 1609 C CA . ASP A 1 207 ? -15.754 -14.446 -19.825 1 85.78 207 ASP A CA 1
ATOM 1610 C C . ASP A 1 207 ? -14.375 -14.748 -19.243 1 85.78 207 ASP A C 1
ATOM 1612 O O . ASP A 1 207 ? -14.224 -15.669 -18.437 1 85.78 207 ASP A O 1
ATOM 1616 N N . GLU A 1 208 ? -13.419 -13.973 -19.615 1 90.34 208 GLU A N 1
ATOM 1617 C CA . GLU A 1 208 ? -12.057 -14.149 -19.122 1 90.34 208 GLU A CA 1
ATOM 1618 C C . GLU A 1 208 ? -11.78 -13.24 -17.927 1 90.34 208 GLU A C 1
ATOM 1620 O O . GLU A 1 208 ? -10.655 -13.192 -17.425 1 90.34 208 GLU A O 1
ATOM 1625 N N . MET A 1 209 ? -12.765 -12.581 -17.458 1 87.58 209 MET A N 1
ATOM 1626 C CA . MET A 1 209 ? -12.592 -11.632 -16.362 1 87.58 209 MET A CA 1
ATOM 1627 C C . MET A 1 209 ? -13.265 -12.14 -15.091 1 87.58 209 MET A C 1
ATOM 1629 O O . MET A 1 209 ? -13.28 -11.447 -14.072 1 87.58 209 MET A O 1
ATOM 1633 N N . GLY A 1 210 ? -13.749 -13.341 -15.087 1 89.75 210 GLY A N 1
ATOM 1634 C CA . GLY A 1 210 ? -14.463 -13.838 -13.922 1 89.75 210 GLY A CA 1
ATOM 1635 C C . GLY A 1 210 ? -14.109 -15.271 -13.571 1 89.75 210 GLY A C 1
ATOM 1636 O O . GLY A 1 210 ? -13.505 -15.982 -14.378 1 89.75 210 GLY A O 1
ATOM 1637 N N . GLY A 1 211 ? -14.394 -15.588 -12.284 1 92.88 211 GLY A N 1
ATOM 1638 C CA . GLY A 1 211 ? -14.305 -16.978 -11.867 1 92.88 211 GLY A CA 1
ATOM 1639 C C . GLY A 1 211 ? -12.954 -17.34 -11.28 1 92.88 211 GLY A C 1
ATOM 1640 O O . GLY A 1 211 ? -12.6 -18.519 -11.203 1 92.88 211 GLY A O 1
ATOM 1641 N N . ALA A 1 212 ? -12.227 -16.347 -10.851 1 95.99 212 ALA A N 1
ATOM 1642 C CA . ALA A 1 212 ? -10.902 -16.627 -10.303 1 95.99 212 ALA A CA 1
ATOM 1643 C C . ALA A 1 212 ? -11.004 -17.26 -8.918 1 95.99 212 ALA A C 1
ATOM 1645 O O . ALA A 1 212 ? -11.896 -16.92 -8.138 1 95.99 212 ALA A O 1
ATOM 1646 N N . SER A 1 213 ? -10.09 -18.208 -8.71 1 97.04 213 SER A N 1
ATOM 1647 C CA . SER A 1 213 ? -9.907 -18.768 -7.375 1 97.04 213 SER A CA 1
ATOM 1648 C C . SER A 1 213 ? -9.201 -17.78 -6.453 1 97.04 213 SER A C 1
ATOM 1650 O O . SER A 1 213 ? -9.591 -17.616 -5.295 1 97.04 213 SER A O 1
ATOM 1652 N N . MET A 1 214 ? -8.221 -17.217 -6.938 1 97.97 214 MET A N 1
ATOM 1653 C CA . MET A 1 214 ? -7.41 -16.219 -6.247 1 97.97 214 MET A CA 1
ATOM 1654 C C . MET A 1 214 ? -6.645 -15.355 -7.245 1 97.97 214 MET A C 1
ATOM 1656 O O . MET A 1 214 ? -6.36 -15.793 -8.361 1 97.97 214 MET A O 1
ATOM 1660 N N . THR A 1 215 ? -6.34 -14.151 -6.868 1 97.65 215 THR A N 1
ATOM 1661 C CA . THR A 1 215 ? -5.66 -13.21 -7.753 1 97.65 215 THR A CA 1
ATOM 1662 C C . THR A 1 215 ? -4.23 -12.963 -7.282 1 97.65 215 THR A C 1
ATOM 1664 O O . THR A 1 215 ? -3.975 -12.859 -6.081 1 97.65 215 THR A O 1
ATOM 1667 N N . ILE A 1 216 ? -3.34 -12.904 -8.233 1 98.19 216 ILE A N 1
ATOM 1668 C CA . ILE A 1 216 ? -1.973 -12.464 -7.974 1 98.19 216 ILE A CA 1
ATOM 1669 C C . ILE A 1 216 ? -1.797 -11.022 -8.444 1 98.19 216 ILE A C 1
ATOM 1671 O O . ILE A 1 216 ? -2.146 -10.685 -9.578 1 98.19 216 ILE A O 1
ATOM 1675 N N . THR A 1 217 ? -1.412 -10.182 -7.635 1 96.98 217 THR A N 1
ATOM 1676 C CA . THR A 1 217 ? -0.973 -8.834 -7.979 1 96.98 217 THR A CA 1
ATOM 1677 C C . THR A 1 217 ? 0.538 -8.699 -7.81 1 96.98 217 THR A C 1
ATOM 1679 O O . THR A 1 217 ? 1.048 -8.735 -6.688 1 96.98 217 THR A O 1
ATOM 1682 N N . ASN A 1 218 ? 1.178 -8.513 -8.914 1 95.34 218 ASN A N 1
ATOM 1683 C CA . ASN A 1 218 ? 2.636 -8.536 -8.938 1 95.34 218 ASN A CA 1
ATOM 1684 C C . ASN A 1 218 ? 3.214 -7.153 -9.227 1 95.34 218 ASN A C 1
ATOM 1686 O O . ASN A 1 218 ? 3.059 -6.629 -10.332 1 95.34 218 ASN A O 1
ATOM 1690 N N . LEU A 1 219 ? 3.905 -6.611 -8.258 1 93.94 219 LEU A N 1
ATOM 1691 C CA . LEU A 1 219 ? 4.573 -5.32 -8.386 1 93.94 219 LEU A CA 1
ATOM 1692 C C . LEU A 1 219 ? 6.087 -5.494 -8.432 1 93.94 219 LEU A C 1
ATOM 1694 O O . LEU A 1 219 ? 6.833 -4.536 -8.214 1 93.94 219 LEU A O 1
ATOM 1698 N N . GLY A 1 220 ? 6.552 -6.64 -8.662 1 90.08 220 GLY A N 1
ATOM 1699 C CA . GLY A 1 220 ? 7.964 -6.983 -8.606 1 90.08 220 GLY A CA 1
ATOM 1700 C C . GLY A 1 220 ? 8.814 -6.167 -9.562 1 90.08 220 GLY A C 1
ATOM 1701 O O . GLY A 1 220 ? 9.948 -5.808 -9.239 1 90.08 220 GLY A O 1
ATOM 1702 N N . GLY A 1 221 ? 8.328 -5.898 -10.732 1 88.29 221 GLY A N 1
ATOM 1703 C CA . GLY A 1 221 ? 9.098 -5.161 -11.721 1 88.29 221 GLY A CA 1
ATOM 1704 C C . GLY A 1 221 ? 9.146 -3.669 -11.45 1 88.29 221 GLY A C 1
ATOM 1705 O O . GLY A 1 221 ? 9.844 -2.929 -12.146 1 88.29 221 GLY A O 1
ATOM 1706 N N . ILE A 1 222 ? 8.483 -3.226 -10.464 1 89.04 222 ILE A N 1
ATOM 1707 C CA . ILE A 1 222 ? 8.377 -1.796 -10.195 1 89.04 222 ILE A CA 1
ATOM 1708 C C . ILE A 1 222 ? 9.107 -1.459 -8.897 1 89.04 222 ILE A C 1
ATOM 1710 O O . ILE A 1 222 ? 10.024 -0.634 -8.889 1 89.04 222 ILE A O 1
ATOM 1714 N N . GLY A 1 223 ? 8.622 -2.125 -7.807 1 89.39 223 GLY A N 1
ATOM 1715 C CA . GLY A 1 223 ? 9.325 -1.87 -6.56 1 89.39 223 GLY A CA 1
ATOM 1716 C C . GLY A 1 223 ? 8.481 -2.151 -5.331 1 89.39 223 GLY A C 1
ATOM 1717 O O . GLY A 1 223 ? 7.383 -2.703 -5.438 1 89.39 223 GLY A O 1
ATOM 1718 N N . GLY A 1 224 ? 9.199 -1.82 -4.176 1 92.51 224 GLY A N 1
ATOM 1719 C CA . GLY A 1 224 ? 8.525 -2.033 -2.905 1 92.51 224 GLY A CA 1
ATOM 1720 C C . GLY A 1 224 ? 9.075 -3.214 -2.128 1 92.51 224 GLY A C 1
ATOM 1721 O O . GLY A 1 224 ? 9.779 -4.058 -2.687 1 92.51 224 GLY A O 1
ATOM 1722 N N . THR A 1 225 ? 8.66 -3.183 -0.798 1 94.71 225 THR A N 1
ATOM 1723 C CA . THR A 1 225 ? 9.081 -4.277 0.07 1 94.71 225 THR A CA 1
ATOM 1724 C C . THR A 1 225 ? 7.877 -5.086 0.543 1 94.71 225 THR A C 1
ATOM 1726 O O . THR A 1 225 ? 8.019 -6.242 0.946 1 94.71 225 THR A O 1
ATOM 1729 N N . ALA A 1 226 ? 6.751 -4.449 0.563 1 95.79 226 ALA A N 1
ATOM 1730 C CA . ALA A 1 226 ? 5.498 -5.074 0.978 1 95.79 226 ALA A CA 1
ATOM 1731 C C . ALA A 1 226 ? 4.307 -4.168 0.679 1 95.79 226 ALA A C 1
ATOM 1733 O O . ALA A 1 226 ? 4.48 -2.987 0.37 1 95.79 226 ALA A O 1
ATOM 1734 N N . PHE A 1 227 ? 3.152 -4.716 0.679 1 95.28 227 PHE A N 1
ATOM 1735 C CA . PHE A 1 227 ? 1.931 -3.921 0.605 1 95.28 227 PHE A CA 1
ATOM 1736 C C . PHE A 1 227 ? 0.729 -4.731 1.074 1 95.28 227 PHE A C 1
ATOM 1738 O O . PHE A 1 227 ? 0.855 -5.918 1.383 1 95.28 227 PHE A O 1
ATOM 1745 N N . THR A 1 228 ? -0.413 -4.091 1.167 1 94.84 228 THR A N 1
ATOM 1746 C CA . THR A 1 228 ? -1.636 -4.717 1.658 1 94.84 228 THR A CA 1
ATOM 1747 C C . THR A 1 228 ? -2.702 -4.753 0.567 1 94.84 228 THR A C 1
ATOM 1749 O O . THR A 1 228 ? -3.671 -3.993 0.613 1 94.84 228 THR A O 1
ATOM 1752 N N . PRO A 1 229 ? -2.564 -5.721 -0.305 1 94.86 229 PRO A N 1
ATOM 1753 C CA . PRO A 1 229 ? -3.524 -5.761 -1.411 1 94.86 229 PRO A CA 1
ATOM 1754 C C . PRO A 1 229 ? -4.956 -6.01 -0.94 1 94.86 229 PRO A C 1
ATOM 1756 O O . PRO A 1 229 ? -5.167 -6.646 0.095 1 94.86 229 PRO A O 1
ATOM 1759 N N . ILE A 1 230 ? -5.869 -5.521 -1.648 1 93.29 230 ILE A N 1
ATOM 1760 C CA . ILE A 1 230 ? -7.281 -5.657 -1.309 1 93.29 230 ILE A CA 1
ATOM 1761 C C . ILE A 1 230 ? -7.846 -6.922 -1.95 1 93.29 230 ILE A C 1
ATOM 1763 O O . ILE A 1 230 ? -7.671 -7.15 -3.15 1 93.29 230 ILE A O 1
ATOM 1767 N N . VAL A 1 231 ? -8.472 -7.697 -1.161 1 94.49 231 VAL A N 1
ATOM 1768 C CA . VAL A 1 231 ? -9.094 -8.918 -1.662 1 94.49 231 VAL A CA 1
ATOM 1769 C C . VAL A 1 231 ? -10.085 -8.575 -2.772 1 94.49 231 VAL A C 1
ATOM 1771 O O . VAL A 1 231 ? -10.844 -7.61 -2.659 1 94.49 231 VAL A O 1
ATOM 1774 N N . ASN A 1 232 ? -10.088 -9.321 -3.818 1 91.28 232 ASN A N 1
ATOM 1775 C CA . ASN A 1 232 ? -10.983 -9.151 -4.958 1 91.28 232 ASN A CA 1
ATOM 1776 C C . ASN A 1 232 ? -12.204 -10.06 -4.853 1 91.28 232 ASN A C 1
ATOM 1778 O O . ASN A 1 232 ? -12.189 -11.187 -5.35 1 91.28 232 ASN A O 1
ATOM 1782 N N . PRO A 1 233 ? -13.275 -9.585 -4.295 1 89.3 233 PRO A N 1
ATOM 1783 C CA . PRO A 1 233 ? -14.443 -10.46 -4.175 1 89.3 233 PRO A CA 1
ATOM 1784 C C . PRO A 1 233 ? -14.92 -10.996 -5.523 1 89.3 233 PRO A C 1
ATOM 1786 O O . PRO A 1 233 ? -14.773 -10.322 -6.546 1 89.3 233 PRO A O 1
ATOM 1789 N N . PRO A 1 234 ? -15.441 -12.192 -5.515 1 92.18 234 PRO A N 1
ATOM 1790 C CA . PRO A 1 234 ? -15.853 -12.993 -4.361 1 92.18 234 PRO A CA 1
ATOM 1791 C C . PRO A 1 234 ? -14.741 -13.904 -3.847 1 92.18 234 PRO A C 1
ATOM 1793 O O . PRO A 1 234 ? -15.006 -14.843 -3.092 1 92.18 234 PRO A O 1
ATOM 1796 N N . GLU A 1 235 ? -13.529 -13.639 -4.303 1 94.96 235 GLU A N 1
ATOM 1797 C CA . GLU A 1 235 ? -12.402 -14.395 -3.764 1 94.96 235 GLU A CA 1
ATOM 1798 C C . GLU A 1 235 ? -12.241 -14.153 -2.266 1 94.96 235 GLU A C 1
ATOM 1800 O O . GLU A 1 235 ? -12.732 -13.154 -1.737 1 94.96 235 GLU A O 1
ATOM 1805 N N . VAL A 1 236 ? -11.526 -15.064 -1.618 1 96.64 236 VAL A N 1
ATOM 1806 C CA . VAL A 1 236 ? -11.382 -14.9 -0.176 1 96.64 236 VAL A CA 1
ATOM 1807 C C . VAL A 1 236 ? -9.946 -14.505 0.159 1 96.64 236 VAL A C 1
ATOM 1809 O O . VAL A 1 236 ? -9.62 -14.248 1.32 1 96.64 236 VAL A O 1
ATOM 1812 N N . ALA A 1 237 ? -9.131 -14.431 -0.903 1 97.9 237 ALA A N 1
ATOM 1813 C CA . ALA A 1 237 ? -7.733 -14.081 -0.668 1 97.9 237 ALA A CA 1
ATOM 1814 C C . ALA A 1 237 ? -7.083 -13.535 -1.936 1 97.9 237 ALA A C 1
ATOM 1816 O O . ALA A 1 237 ? -7.586 -13.751 -3.041 1 97.9 237 ALA A O 1
ATOM 1817 N N . ILE A 1 238 ? -6.003 -12.77 -1.756 1 97.89 238 ILE A N 1
ATOM 1818 C CA . ILE A 1 238 ? -5.184 -12.217 -2.83 1 97.89 238 ILE A CA 1
ATOM 1819 C C . ILE A 1 238 ? -3.71 -12.267 -2.433 1 97.89 238 ILE A C 1
ATOM 1821 O O . ILE A 1 238 ? -3.367 -12.051 -1.268 1 97.89 238 ILE A O 1
ATOM 1825 N N . LEU A 1 239 ? -2.905 -12.615 -3.4 1 98.63 239 LEU A N 1
ATOM 1826 C CA . LEU A 1 239 ? -1.468 -12.708 -3.164 1 98.63 239 LEU A CA 1
ATOM 1827 C C . LEU A 1 239 ? -0.733 -11.547 -3.827 1 98.63 239 LEU A C 1
ATOM 1829 O O . LEU A 1 239 ? -0.86 -11.335 -5.035 1 98.63 239 LEU A O 1
ATOM 1833 N N . GLY A 1 240 ? -0.043 -10.852 -3.027 1 97.94 240 GLY A N 1
ATOM 1834 C CA . GLY A 1 240 ? 0.806 -9.78 -3.522 1 97.94 240 GLY A CA 1
ATOM 1835 C C . GLY A 1 240 ? 2.28 -10.138 -3.521 1 97.94 240 GLY A C 1
ATOM 1836 O O . GLY A 1 240 ? 2.761 -10.808 -2.604 1 97.94 240 GLY A O 1
ATOM 1837 N N . ILE A 1 241 ? 2.942 -9.657 -4.552 1 97.8 241 ILE A N 1
ATOM 1838 C CA . ILE A 1 241 ? 4.378 -9.872 -4.696 1 97.8 241 ILE A CA 1
ATOM 1839 C C . ILE A 1 241 ? 5.066 -8.552 -5.035 1 97.8 241 ILE A C 1
ATOM 1841 O O . ILE A 1 241 ? 4.567 -7.777 -5.855 1 97.8 241 ILE A O 1
ATOM 1845 N N . THR A 1 242 ? 6.131 -8.264 -4.375 1 96.43 242 THR A N 1
ATOM 1846 C CA . THR A 1 242 ? 6.899 -7.059 -4.668 1 96.43 242 THR A CA 1
ATOM 1847 C C . THR A 1 242 ? 8.312 -7.414 -5.12 1 96.43 242 THR A C 1
ATOM 1849 O O . THR A 1 242 ? 8.572 -8.548 -5.529 1 96.43 242 THR A O 1
ATOM 1852 N N . ARG A 1 243 ? 9.193 -6.487 -5.161 1 95.22 243 ARG A N 1
ATOM 1853 C CA . ARG A 1 243 ? 10.507 -6.615 -5.783 1 95.22 243 ARG A CA 1
ATOM 1854 C C . ARG A 1 243 ? 11.378 -7.608 -5.022 1 95.22 243 ARG A C 1
ATOM 1856 O O . ARG A 1 243 ? 11.479 -7.54 -3.795 1 95.22 243 ARG A O 1
ATOM 1863 N N . THR A 1 244 ? 11.984 -8.476 -5.798 1 95.48 244 THR A N 1
ATOM 1864 C CA . THR A 1 244 ? 12.965 -9.397 -5.236 1 95.48 244 THR A CA 1
ATOM 1865 C C . THR A 1 244 ? 14.22 -8.648 -4.797 1 95.48 244 THR A C 1
ATOM 1867 O O . THR A 1 244 ? 14.721 -7.786 -5.522 1 95.48 244 THR A O 1
ATOM 1870 N N . GLU A 1 245 ? 14.676 -8.956 -3.642 1 93.94 245 GLU A N 1
ATOM 1871 C CA . GLU A 1 245 ? 15.889 -8.323 -3.132 1 93.94 245 GLU A CA 1
ATOM 1872 C C . GLU A 1 245 ? 16.916 -9.367 -2.701 1 93.94 245 GLU A C 1
ATOM 1874 O O . GLU A 1 245 ? 16.556 -10.41 -2.152 1 93.94 245 GLU A O 1
ATOM 1879 N N . ILE A 1 246 ? 18.192 -9.05 -2.983 1 95.48 246 ILE A N 1
ATOM 1880 C CA . ILE A 1 246 ? 19.249 -9.905 -2.454 1 95.48 246 ILE A CA 1
ATOM 1881 C C . ILE A 1 246 ? 19.439 -9.63 -0.965 1 95.48 246 ILE A C 1
ATOM 1883 O O . ILE A 1 246 ? 19.81 -8.52 -0.574 1 95.48 246 ILE A O 1
ATOM 1887 N N . ALA A 1 247 ? 19.176 -10.592 -0.18 1 94.34 247 ALA A N 1
ATOM 1888 C CA . ALA A 1 247 ? 19.257 -10.443 1.271 1 94.34 247 ALA A CA 1
ATOM 1889 C C . ALA A 1 247 ? 20.229 -11.454 1.873 1 94.34 247 ALA A C 1
ATOM 1891 O O . ALA A 1 247 ? 20.481 -12.508 1.285 1 94.34 247 ALA A O 1
ATOM 1892 N N . PRO A 1 248 ? 20.824 -11.051 2.998 1 93.47 248 PRO A N 1
ATOM 1893 C CA . PRO A 1 248 ? 21.644 -12.038 3.704 1 93.47 248 PRO A CA 1
ATOM 1894 C C . PRO A 1 248 ? 20.809 -13.121 4.384 1 93.47 248 PRO A C 1
ATOM 1896 O O . PRO A 1 248 ? 19.918 -12.81 5.179 1 93.47 248 PRO A O 1
ATOM 1899 N N . VAL A 1 249 ? 21.09 -14.301 4.044 1 92.71 249 VAL A N 1
ATOM 1900 C CA . VAL A 1 249 ? 20.392 -15.43 4.649 1 92.71 249 VAL A CA 1
ATOM 1901 C C . VAL A 1 249 ? 21.394 -16.334 5.365 1 92.71 249 VAL A C 1
ATOM 1903 O O . VAL A 1 249 ? 22.419 -16.71 4.792 1 92.71 249 VAL A O 1
ATOM 1906 N N . TRP A 1 250 ? 21.063 -16.628 6.592 1 93.03 250 TRP A N 1
ATOM 1907 C CA . TRP A 1 250 ? 21.938 -17.476 7.395 1 93.03 250 TRP A CA 1
ATOM 1908 C C . TRP A 1 250 ? 21.833 -18.933 6.959 1 93.03 250 TRP A C 1
ATOM 1910 O O . TRP A 1 250 ? 20.735 -19.491 6.894 1 93.03 250 TRP A O 1
ATOM 1920 N N . ASP A 1 251 ? 22.96 -19.573 6.663 1 89.55 251 ASP A N 1
ATOM 1921 C CA . ASP A 1 251 ? 22.941 -20.949 6.178 1 89.55 251 ASP A CA 1
ATOM 1922 C C . ASP A 1 251 ? 23.333 -21.927 7.283 1 89.55 251 ASP A C 1
ATOM 1924 O O . ASP A 1 251 ? 23.548 -23.113 7.023 1 89.55 251 ASP A O 1
ATOM 1928 N N . GLY A 1 252 ? 23.419 -21.454 8.435 1 91.54 252 GLY A N 1
ATOM 1929 C CA . GLY A 1 252 ? 23.862 -22.258 9.563 1 91.54 252 GLY A CA 1
ATOM 1930 C C . GLY A 1 252 ? 25.28 -21.942 10 1 91.54 252 GLY A C 1
ATOM 1931 O O . GLY A 1 252 ? 25.677 -22.265 11.121 1 91.54 252 GLY A O 1
ATOM 1932 N N . GLU A 1 253 ? 26.132 -21.313 9.16 1 93.01 253 GLU A N 1
ATOM 1933 C CA . GLU A 1 253 ? 27.525 -20.989 9.452 1 93.01 253 GLU A CA 1
ATOM 1934 C C . GLU A 1 253 ? 27.844 -19.543 9.083 1 93.01 253 GLU A C 1
ATOM 1936 O O . GLU A 1 253 ? 28.509 -18.835 9.842 1 93.01 253 GLU A O 1
ATOM 1941 N N . VAL A 1 254 ? 27.433 -19.166 7.854 1 91.83 254 VAL A N 1
ATOM 1942 C CA . VAL A 1 254 ? 27.716 -17.826 7.35 1 91.83 254 VAL A CA 1
ATOM 1943 C C . VAL A 1 254 ? 26.467 -17.249 6.687 1 91.83 254 VAL A C 1
ATOM 1945 O O . VAL A 1 254 ? 25.524 -17.983 6.381 1 91.83 254 VAL A O 1
ATOM 1948 N N . PHE A 1 255 ? 26.425 -15.877 6.551 1 91.78 255 PHE A N 1
ATOM 1949 C CA . PHE A 1 255 ? 25.376 -15.218 5.781 1 91.78 255 PHE A CA 1
ATOM 1950 C C . PHE A 1 255 ? 25.711 -15.225 4.294 1 91.78 255 PHE A C 1
ATOM 1952 O O . PHE A 1 255 ? 26.79 -14.784 3.893 1 91.78 255 PHE A O 1
ATOM 1959 N N . LEU A 1 256 ? 24.799 -15.745 3.529 1 91.99 256 LEU A N 1
ATOM 1960 C CA . LEU A 1 256 ? 24.943 -15.786 2.078 1 91.99 256 LEU A CA 1
ATOM 1961 C C . LEU A 1 256 ? 23.894 -14.91 1.402 1 91.99 256 LEU A C 1
ATOM 1963 O O . LEU A 1 256 ? 22.772 -14.782 1.898 1 91.99 256 LEU A O 1
ATOM 1967 N N . PRO A 1 257 ? 24.322 -14.275 0.255 1 94.98 257 PRO A N 1
ATOM 1968 C CA . PRO A 1 257 ? 23.317 -13.535 -0.512 1 94.98 257 PRO A CA 1
ATOM 1969 C C . PRO A 1 257 ? 22.306 -14.45 -1.199 1 94.98 257 PRO A C 1
ATOM 1971 O O . PRO A 1 257 ? 22.689 -15.45 -1.811 1 94.98 257 PRO A O 1
ATOM 1974 N N . ALA A 1 258 ? 21.071 -14.215 -1.029 1 95.66 258 ALA A N 1
ATOM 1975 C CA . ALA A 1 258 ? 20.011 -14.966 -1.698 1 95.66 258 ALA A CA 1
ATOM 1976 C C . ALA A 1 258 ? 18.909 -14.035 -2.195 1 95.66 258 ALA A C 1
ATOM 1978 O O . ALA A 1 258 ? 18.546 -13.073 -1.513 1 95.66 258 ALA A O 1
ATOM 1979 N N . PRO A 1 259 ? 18.453 -14.309 -3.392 1 96.79 259 PRO A N 1
ATOM 1980 C CA . PRO A 1 259 ? 17.294 -13.544 -3.858 1 96.79 259 PRO A CA 1
ATOM 1981 C C . PRO A 1 259 ? 16.013 -13.897 -3.105 1 96.79 259 PRO A C 1
ATOM 1983 O O . PRO A 1 259 ? 15.494 -15.008 -3.249 1 96.79 259 PRO A O 1
ATOM 1986 N N . MET A 1 260 ? 15.553 -12.928 -2.304 1 96.83 260 MET A N 1
ATOM 1987 C CA . MET A 1 260 ? 14.35 -13.11 -1.496 1 96.83 260 MET A CA 1
ATOM 1988 C C . MET A 1 260 ? 13.191 -12.292 -2.055 1 96.83 260 MET A C 1
ATOM 1990 O O . MET A 1 260 ? 13.323 -11.086 -2.269 1 96.83 260 MET A O 1
ATOM 1994 N N . VAL A 1 261 ? 12.065 -12.934 -2.315 1 97.2 261 VAL A N 1
ATOM 1995 C CA . VAL A 1 261 ? 10.895 -12.241 -2.844 1 97.2 261 VAL A CA 1
ATOM 1996 C C . VAL A 1 261 ? 9.857 -12.06 -1.738 1 97.2 261 VAL A C 1
ATOM 1998 O O . VAL A 1 261 ? 9.477 -13.026 -1.072 1 97.2 261 VAL A O 1
ATOM 2001 N N . PRO A 1 262 ? 9.425 -10.835 -1.478 1 97.68 262 PRO A N 1
ATOM 2002 C CA . PRO A 1 262 ? 8.371 -10.615 -0.485 1 97.68 262 PRO A CA 1
ATOM 2003 C C . PRO A 1 262 ? 7.008 -11.127 -0.947 1 97.68 262 PRO A C 1
ATOM 2005 O O . PRO A 1 262 ? 6.656 -10.981 -2.12 1 97.68 262 PRO A O 1
ATOM 2008 N N . LEU A 1 263 ? 6.328 -11.748 -0.066 1 98.07 263 LEU A N 1
ATOM 2009 C CA . LEU A 1 263 ? 4.983 -12.268 -0.287 1 98.07 263 LEU A CA 1
ATOM 2010 C C . LEU A 1 263 ? 3.988 -11.628 0.675 1 98.07 263 LEU A C 1
ATOM 2012 O O . LEU A 1 263 ? 4.234 -11.572 1.882 1 98.07 263 LEU A O 1
ATOM 2016 N N . ASP A 1 264 ? 2.914 -11.135 0.159 1 98.23 264 ASP A N 1
ATOM 2017 C CA . ASP A 1 264 ? 1.863 -10.506 0.952 1 98.23 264 ASP A CA 1
ATOM 2018 C C . ASP A 1 264 ? 0.509 -11.162 0.689 1 98.23 264 ASP A C 1
ATOM 2020 O O . ASP A 1 264 ? -0.055 -11.02 -0.398 1 98.23 264 ASP A O 1
ATOM 2024 N N . LEU A 1 265 ? 0.016 -11.83 1.689 1 98.26 265 LEU A N 1
ATOM 2025 C CA . LEU A 1 265 ? -1.257 -12.532 1.569 1 98.26 265 LEU A CA 1
ATOM 2026 C C . LEU A 1 265 ? -2.355 -11.803 2.335 1 98.26 265 LEU A C 1
ATOM 2028 O O . LEU A 1 265 ? -2.344 -11.776 3.568 1 98.26 265 LEU A O 1
ATOM 2032 N N . SER A 1 266 ? -3.258 -11.148 1.626 1 97.84 266 SER A N 1
ATOM 2033 C CA . SER A 1 266 ? -4.461 -10.618 2.26 1 97.84 266 SER A CA 1
ATOM 2034 C C . SER A 1 266 ? -5.62 -11.604 2.159 1 97.84 266 SER A C 1
ATOM 2036 O O . SER A 1 266 ? -5.808 -12.244 1.122 1 97.84 266 SER A O 1
ATOM 2038 N N . TYR A 1 267 ? -6.416 -11.732 3.235 1 97.46 267 TYR A N 1
ATOM 2039 C CA . TYR A 1 267 ? -7.475 -12.735 3.235 1 97.46 267 TYR A CA 1
ATOM 2040 C C . TYR A 1 267 ? -8.671 -12.265 4.055 1 97.46 267 TYR A C 1
ATOM 2042 O O . TYR A 1 267 ? -8.533 -11.409 4.932 1 97.46 267 TYR A O 1
ATOM 2050 N N . ASP A 1 268 ? -9.766 -12.826 3.756 1 95.91 268 ASP A N 1
ATOM 2051 C CA . ASP A 1 268 ? -11.019 -12.606 4.472 1 95.91 268 ASP A CA 1
ATOM 2052 C C . ASP A 1 268 ? -11.032 -13.358 5.801 1 95.91 268 ASP A C 1
ATOM 2054 O O . ASP A 1 268 ? -11.188 -14.581 5.827 1 95.91 268 ASP A O 1
ATOM 2058 N N . HIS A 1 269 ? -10.959 -12.603 6.804 1 95.21 269 HIS A N 1
ATOM 2059 C CA . HIS A 1 269 ? -10.798 -13.208 8.121 1 95.21 269 HIS A CA 1
ATOM 2060 C C . HIS A 1 269 ? -12.094 -13.859 8.591 1 95.21 269 HIS A C 1
ATOM 2062 O O . HIS A 1 269 ? -12.123 -14.51 9.638 1 95.21 269 HIS A O 1
ATOM 2068 N N . ARG A 1 270 ? -13.166 -13.805 7.875 1 91.63 270 ARG A N 1
ATOM 2069 C CA . ARG A 1 270 ? -14.398 -14.535 8.155 1 91.63 270 ARG A CA 1
ATOM 2070 C C . ARG A 1 270 ? -14.27 -16 7.749 1 91.63 270 ARG A C 1
ATOM 2072 O O . ARG A 1 270 ? -14.999 -16.856 8.255 1 91.63 270 ARG A O 1
ATOM 2079 N N . VAL A 1 271 ? -13.325 -16.191 6.814 1 94.01 271 VAL A N 1
ATOM 2080 C CA . VAL A 1 271 ? -13.197 -17.534 6.259 1 94.01 271 VAL A CA 1
ATOM 2081 C C . VAL A 1 271 ? -11.879 -18.158 6.714 1 94.01 271 VAL A C 1
ATOM 2083 O O . VAL A 1 271 ? -11.839 -19.332 7.092 1 94.01 271 VAL A O 1
ATOM 2086 N N . ILE A 1 272 ? -10.826 -17.335 6.621 1 95.88 272 ILE A N 1
ATOM 2087 C CA . ILE A 1 272 ? -9.472 -17.806 6.891 1 95.88 272 ILE A CA 1
ATOM 2088 C C . ILE A 1 272 ? -8.955 -17.178 8.184 1 95.88 272 ILE A C 1
ATOM 2090 O O . ILE A 1 272 ? -9.022 -15.959 8.36 1 95.88 272 ILE A O 1
ATOM 2094 N N . ASN A 1 273 ? -8.431 -17.93 9.104 1 93.36 273 ASN A N 1
ATOM 2095 C CA . ASN A 1 273 ? -7.815 -17.362 10.298 1 93.36 273 ASN A CA 1
ATOM 2096 C C . ASN A 1 273 ? -6.306 -17.21 10.132 1 93.36 273 ASN A C 1
ATOM 2098 O O . ASN A 1 273 ? -5.746 -17.613 9.111 1 93.36 273 ASN A O 1
ATOM 2102 N N . GLY A 1 274 ? -5.688 -16.661 11.187 1 93.67 274 GLY A N 1
ATOM 2103 C CA . GLY A 1 274 ? -4.274 -16.331 11.097 1 93.67 274 GLY A CA 1
ATOM 2104 C C . GLY A 1 274 ? -3.382 -17.553 10.98 1 93.67 274 GLY A C 1
ATOM 2105 O O . GLY A 1 274 ? -2.409 -17.547 10.224 1 93.67 274 GLY A O 1
ATOM 2106 N N . ALA A 1 275 ? -3.667 -18.535 11.636 1 94.41 275 ALA A N 1
ATOM 2107 C CA . ALA A 1 275 ? -2.848 -19.744 11.609 1 94.41 275 ALA A CA 1
ATOM 2108 C C . ALA A 1 275 ? -2.904 -20.413 10.238 1 94.41 275 ALA A C 1
ATOM 2110 O O . ALA A 1 275 ? -1.879 -20.857 9.715 1 94.41 275 ALA A O 1
ATOM 2111 N N . GLU A 1 276 ? -4.096 -20.472 9.668 1 95.16 276 GLU A N 1
ATOM 2112 C CA . GLU A 1 276 ? -4.262 -21.062 8.343 1 95.16 276 GLU A CA 1
ATOM 2113 C C . GLU A 1 276 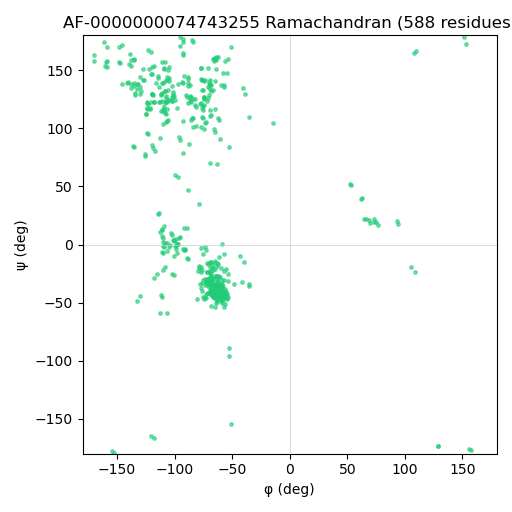? -3.534 -20.245 7.28 1 95.16 276 GLU A C 1
ATOM 2115 O O . GLU A 1 276 ? -2.92 -20.808 6.371 1 95.16 276 GLU A O 1
ATOM 2120 N N . ALA A 1 277 ? -3.642 -18.987 7.435 1 96.99 277 ALA A N 1
ATOM 2121 C CA . ALA A 1 277 ? -2.946 -18.112 6.495 1 96.99 277 ALA A CA 1
ATOM 2122 C C . ALA A 1 277 ? -1.435 -18.314 6.574 1 96.99 277 ALA A C 1
ATOM 2124 O O . ALA A 1 277 ? -0.755 -18.368 5.547 1 96.99 277 ALA A O 1
ATOM 2125 N N . ALA A 1 278 ? -0.953 -18.416 7.747 1 97.02 278 ALA A N 1
ATOM 2126 C CA . ALA A 1 278 ? 0.48 -18.619 7.942 1 97.02 278 ALA A CA 1
ATOM 2127 C C . ALA A 1 278 ? 0.928 -19.957 7.361 1 97.02 278 ALA A C 1
ATOM 2129 O O . ALA A 1 278 ? 1.981 -20.044 6.725 1 97.02 278 ALA A O 1
ATOM 2130 N N . ARG A 1 279 ? 0.155 -20.981 7.534 1 97.87 279 ARG A N 1
ATOM 2131 C CA . ARG A 1 279 ? 0.48 -22.294 6.985 1 97.87 279 ARG A CA 1
ATOM 2132 C C . ARG A 1 279 ? 0.467 -22.268 5.46 1 97.87 279 ARG A C 1
ATOM 2134 O O . ARG A 1 279 ? 1.352 -22.838 4.817 1 97.87 279 ARG A O 1
ATOM 2141 N N . PHE A 1 280 ? -0.553 -21.67 4.943 1 98.09 280 PHE A N 1
ATOM 2142 C CA . PHE A 1 280 ? -0.678 -21.552 3.496 1 98.09 280 PHE A CA 1
ATOM 2143 C C . PHE A 1 280 ? 0.542 -20.858 2.902 1 98.09 280 PHE A C 1
ATOM 2145 O O . PHE A 1 280 ? 1.146 -21.358 1.951 1 98.09 280 PHE A O 1
ATOM 2152 N N . LEU A 1 281 ? 0.905 -19.67 3.469 1 98.15 281 LEU A N 1
ATOM 2153 C CA . LEU A 1 281 ? 1.988 -18.862 2.918 1 98.15 281 LEU A CA 1
ATOM 2154 C C . LEU A 1 281 ? 3.332 -19.559 3.1 1 98.15 281 LEU A C 1
ATOM 2156 O O . LEU A 1 281 ? 4.197 -19.486 2.224 1 98.15 281 LEU A O 1
ATOM 2160 N N . THR A 1 282 ? 3.512 -20.244 4.182 1 97.54 282 THR A N 1
ATOM 2161 C CA . THR A 1 282 ? 4.727 -21.019 4.405 1 97.54 282 THR A CA 1
ATOM 2162 C C . THR A 1 282 ? 4.847 -22.145 3.382 1 97.54 282 THR A C 1
ATOM 2164 O O . THR A 1 282 ? 5.929 -22.388 2.843 1 97.54 282 THR A O 1
ATOM 2167 N N . TYR A 1 283 ? 3.763 -22.837 3.163 1 97.48 283 TYR A N 1
ATOM 2168 C CA . TYR A 1 283 ? 3.735 -23.885 2.149 1 97.48 283 TYR A CA 1
ATOM 2169 C C . TYR A 1 283 ? 4.064 -23.32 0.772 1 97.48 283 TYR A C 1
ATOM 2171 O O . TYR A 1 283 ? 4.894 -23.875 0.048 1 97.48 283 TYR A O 1
ATOM 2179 N N . TYR A 1 284 ? 3.434 -22.221 0.411 1 97.9 284 TYR A N 1
ATOM 2180 C CA . TYR A 1 284 ? 3.663 -21.552 -0.865 1 97.9 284 TYR A CA 1
ATOM 2181 C C . TYR A 1 284 ? 5.124 -21.145 -1.013 1 97.9 284 TYR A C 1
ATOM 2183 O O . TYR A 1 284 ? 5.738 -21.384 -2.056 1 97.9 284 TYR A O 1
ATOM 2191 N N . ALA A 1 285 ? 5.668 -20.534 0.035 1 97.57 285 ALA A N 1
ATOM 2192 C CA . ALA A 1 285 ? 7.075 -20.139 0.021 1 97.57 285 ALA A CA 1
ATOM 2193 C C . ALA A 1 285 ? 7.983 -21.351 -0.167 1 97.57 285 ALA A C 1
ATOM 2195 O O . ALA A 1 285 ? 9.006 -21.267 -0.85 1 97.57 285 ALA A O 1
ATOM 2196 N N . GLY A 1 286 ? 7.619 -22.435 0.438 1 96.28 286 GLY A N 1
ATOM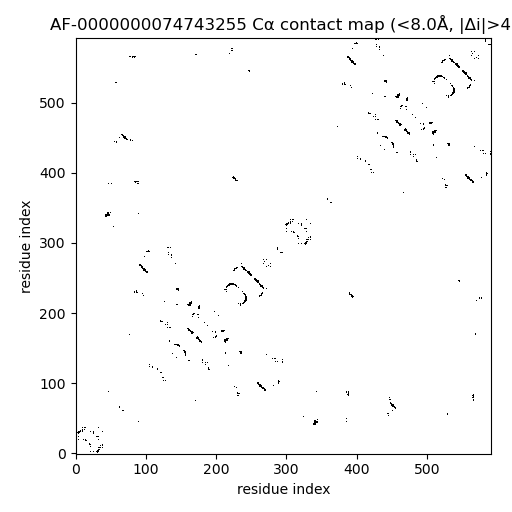 2197 C CA . GLY A 1 286 ? 8.374 -23.668 0.28 1 96.28 286 GLY A CA 1
ATOM 2198 C C . GLY A 1 286 ? 8.384 -24.183 -1.147 1 96.28 286 GLY A C 1
ATOM 2199 O O . GLY A 1 286 ? 9.397 -24.707 -1.617 1 96.28 286 GLY A O 1
ATOM 2200 N N . LEU A 1 287 ? 7.248 -24.055 -1.821 1 96.31 287 LEU A N 1
ATOM 2201 C CA . LEU A 1 287 ? 7.167 -24.47 -3.218 1 96.31 287 LEU A CA 1
ATOM 2202 C C . LEU A 1 287 ? 8.109 -23.642 -4.086 1 96.31 287 LEU A C 1
ATOM 2204 O O . LEU A 1 287 ? 8.698 -24.16 -5.037 1 96.31 287 LEU A O 1
ATOM 2208 N N . LEU A 1 288 ? 8.26 -22.33 -3.774 1 96.31 288 LEU A N 1
ATOM 2209 C CA . LEU A 1 288 ? 9.123 -21.447 -4.551 1 96.31 288 LEU A CA 1
ATOM 2210 C C . LEU A 1 288 ? 10.593 -21.756 -4.288 1 96.31 288 LEU A C 1
ATOM 2212 O O . LEU A 1 288 ? 11.432 -21.607 -5.18 1 96.31 288 LEU A O 1
ATOM 2216 N N . LYS A 1 289 ? 10.881 -22.173 -3.152 1 93.74 289 LYS A N 1
ATOM 2217 C CA . LYS A 1 289 ? 12.248 -22.525 -2.78 1 93.74 289 LYS A CA 1
ATOM 2218 C C . LYS A 1 289 ? 12.696 -23.804 -3.482 1 93.74 289 LYS A C 1
ATOM 2220 O O . LYS A 1 289 ? 13.857 -23.926 -3.878 1 93.74 289 LYS A O 1
ATOM 2225 N N . ASP A 1 290 ? 11.729 -24.676 -3.629 1 91.32 290 ASP A N 1
ATOM 2226 C CA . ASP A 1 290 ? 11.998 -25.944 -4.3 1 91.32 290 ASP A CA 1
ATOM 2227 C C . ASP A 1 290 ? 10.892 -26.283 -5.297 1 91.32 290 ASP A C 1
ATOM 2229 O O . ASP A 1 290 ? 10.037 -27.127 -5.02 1 91.32 290 ASP A O 1
ATOM 2233 N N . PRO A 1 291 ? 11.044 -25.729 -6.449 1 86.72 291 PRO A N 1
ATOM 2234 C CA . PRO A 1 291 ? 9.97 -25.876 -7.434 1 86.72 291 PRO A CA 1
ATOM 2235 C C . PRO A 1 291 ? 9.735 -27.33 -7.838 1 86.72 291 PRO A C 1
ATOM 2237 O O . PRO A 1 291 ? 8.704 -27.65 -8.435 1 86.72 291 PRO A O 1
ATOM 2240 N N . ARG A 1 292 ? 10.671 -28.287 -7.578 1 79.98 292 ARG A N 1
ATOM 2241 C CA . ARG A 1 292 ? 10.454 -29.703 -7.858 1 79.98 292 ARG A CA 1
ATOM 2242 C C . ARG A 1 292 ? 9.215 -30.22 -7.135 1 79.98 292 ARG A C 1
ATOM 2244 O O . ARG A 1 292 ? 8.598 -31.195 -7.568 1 79.98 292 ARG A O 1
ATOM 2251 N N . ARG A 1 293 ? 8.954 -29.492 -6.141 1 76.78 293 ARG A N 1
ATOM 2252 C CA . ARG A 1 293 ? 7.825 -29.925 -5.324 1 76.78 293 ARG A CA 1
ATOM 2253 C C . ARG A 1 293 ? 6.5 -29.58 -5.995 1 76.78 293 ARG A C 1
ATOM 2255 O O . ARG A 1 293 ? 5.453 -30.113 -5.623 1 76.78 293 ARG A O 1
ATOM 2262 N N . MET A 1 294 ? 6.556 -28.648 -6.924 1 75.06 294 MET A N 1
ATOM 2263 C CA . MET A 1 294 ? 5.336 -28.264 -7.629 1 75.06 294 MET A CA 1
ATOM 2264 C C . MET A 1 294 ? 4.872 -29.378 -8.562 1 75.06 294 MET A C 1
ATOM 2266 O O . MET A 1 294 ? 3.711 -29.406 -8.973 1 75.06 294 MET A O 1
ATOM 2270 N N . LEU A 1 295 ? 5.809 -30.176 -8.917 1 68.33 295 LEU A N 1
ATOM 2271 C CA . LEU A 1 295 ? 5.557 -31.218 -9.907 1 68.33 295 LEU A CA 1
ATOM 2272 C C . LEU A 1 295 ? 5.047 -32.49 -9.239 1 68.33 295 LEU A C 1
ATOM 2274 O O . LEU A 1 295 ? 4.593 -33.414 -9.918 1 68.33 295 LEU A O 1
ATOM 2278 N N . VAL A 1 296 ? 5.175 -32.521 -7.919 1 60.15 296 VAL A N 1
ATOM 2279 C CA . VAL A 1 296 ? 4.758 -33.754 -7.258 1 60.15 296 VAL A CA 1
ATOM 2280 C C . VAL A 1 296 ? 3.372 -33.568 -6.644 1 60.15 296 VAL A C 1
ATOM 2282 O O . VAL A 1 296 ? 3.023 -32.469 -6.206 1 60.15 296 VAL A O 1
ATOM 2285 N N . MET B 1 1 ? -35.391 27.439 21.795 1 36.8 1 MET B N 1
ATOM 2286 C CA . MET B 1 1 ? -36.378 26.913 20.855 1 36.8 1 MET B CA 1
ATOM 2287 C C . MET B 1 1 ? -35.813 26.872 19.439 1 36.8 1 MET B C 1
ATOM 2289 O O . MET B 1 1 ? -35.771 27.894 18.753 1 36.8 1 MET B O 1
ATOM 2293 N N . SER B 1 2 ? -34.732 26.065 19.095 1 47.32 2 SER B N 1
ATOM 2294 C CA . SER B 1 2 ? -33.833 26.155 17.95 1 47.32 2 SER B CA 1
ATOM 2295 C C . SER B 1 2 ? -34.59 25.979 16.638 1 47.32 2 SER B C 1
ATOM 2297 O O . SER B 1 2 ? -35.419 25.076 16.51 1 47.32 2 SER B O 1
ATOM 2299 N N . ASP B 1 3 ? -34.791 27.013 15.779 1 60.98 3 ASP B N 1
ATOM 2300 C CA . ASP B 1 3 ? -35.6 27.343 14.61 1 60.98 3 ASP B CA 1
ATOM 2301 C C . ASP B 1 3 ? -35.263 26.43 13.434 1 60.98 3 ASP B C 1
ATOM 2303 O O . ASP B 1 3 ? -34.281 26.658 12.725 1 60.98 3 ASP B O 1
ATOM 2307 N N . ILE B 1 4 ? -35.601 25.163 13.517 1 66.17 4 ILE B N 1
ATOM 2308 C CA . ILE B 1 4 ? -35.415 24.305 12.351 1 66.17 4 ILE B CA 1
ATOM 2309 C C . ILE B 1 4 ? -36.399 24.705 11.254 1 66.17 4 ILE B C 1
ATOM 2311 O O . ILE B 1 4 ? -37.601 24.823 11.502 1 66.17 4 ILE B O 1
ATOM 2315 N N . ILE B 1 5 ? -35.974 25.176 10.147 1 76.21 5 ILE B N 1
ATOM 2316 C CA . ILE B 1 5 ? -36.765 25.586 8.993 1 76.21 5 ILE B CA 1
ATOM 2317 C C . ILE B 1 5 ? -37.076 24.371 8.122 1 76.21 5 ILE B C 1
ATOM 2319 O O . ILE B 1 5 ? -36.164 23.685 7.654 1 76.21 5 ILE B O 1
ATOM 2323 N N . ALA B 1 6 ? -38.374 23.895 8.095 1 74.25 6 ALA B N 1
ATOM 2324 C CA . ALA B 1 6 ? -38.865 22.862 7.186 1 74.25 6 ALA B CA 1
ATOM 2325 C C . ALA B 1 6 ? -40.203 23.263 6.572 1 74.25 6 ALA B C 1
ATOM 2327 O O . ALA B 1 6 ? -41.09 23.76 7.27 1 74.25 6 ALA B O 1
ATOM 2328 N N . PRO B 1 7 ? -40.276 23.148 5.201 1 77.2 7 PRO B N 1
ATOM 2329 C CA . PRO B 1 7 ? -41.576 23.452 4.598 1 77.2 7 PRO B CA 1
ATOM 2330 C C . PRO B 1 7 ? -42.707 22.602 5.174 1 77.2 7 PRO B C 1
ATOM 2332 O O . PRO B 1 7 ? -42.464 21.499 5.669 1 77.2 7 PRO B O 1
ATOM 2335 N N . PRO B 1 8 ? -43.907 23.018 5.082 1 77.63 8 PRO B N 1
ATOM 2336 C CA . PRO B 1 8 ? -45.054 22.327 5.677 1 77.63 8 PRO B CA 1
ATOM 2337 C C . PRO B 1 8 ? -45.233 20.909 5.137 1 77.63 8 PRO B C 1
ATOM 2339 O O . PRO B 1 8 ? -45.635 20.009 5.879 1 77.63 8 PRO B O 1
ATOM 2342 N N . SER B 1 9 ? -44.93 20.656 3.882 1 74.13 9 SER B N 1
ATOM 2343 C CA . SER B 1 9 ? -45.047 19.319 3.309 1 74.13 9 SER B CA 1
ATOM 2344 C C . SER B 1 9 ? -44.032 18.362 3.927 1 74.13 9 SER B C 1
ATOM 2346 O O . SER B 1 9 ? -44.325 17.182 4.125 1 74.13 9 SER B O 1
ATOM 2348 N N . VAL B 1 10 ? -42.914 18.875 4.242 1 74.4 10 VAL B N 1
ATOM 2349 C CA . VAL B 1 10 ? -41.861 18.07 4.852 1 74.4 10 VAL B CA 1
ATOM 2350 C C . VAL B 1 10 ? -42.194 17.81 6.32 1 74.4 10 VAL B C 1
ATOM 2352 O O . VAL B 1 10 ? -41.993 16.701 6.821 1 74.4 10 VAL B O 1
ATOM 2355 N N . ARG B 1 11 ? -42.708 18.744 7.057 1 76.21 11 ARG B N 1
ATOM 2356 C CA . ARG B 1 11 ? -43.147 18.552 8.435 1 76.21 11 ARG B CA 1
ATOM 2357 C C . ARG B 1 11 ? -44.29 17.544 8.511 1 76.21 11 ARG B C 1
ATOM 2359 O O . ARG B 1 11 ? -44.325 16.704 9.412 1 76.21 11 ARG B O 1
ATOM 2366 N N . ALA B 1 12 ? -45.14 17.502 7.495 1 75.6 12 ALA B N 1
ATOM 2367 C CA . ALA B 1 12 ? -46.242 16.546 7.435 1 75.6 12 ALA B CA 1
ATOM 2368 C C . ALA B 1 12 ? -45.73 15.135 7.157 1 75.6 12 ALA B C 1
ATOM 2370 O O . ALA B 1 12 ? -46.183 14.17 7.778 1 75.6 12 ALA B O 1
ATOM 2371 N N . LEU B 1 13 ? -44.893 15.006 6.268 1 72.73 13 LEU B N 1
ATOM 2372 C CA . LEU B 1 13 ? -44.296 13.714 5.947 1 72.73 13 LEU B CA 1
ATOM 2373 C C . LEU B 1 13 ? -43.507 13.171 7.134 1 72.73 13 LEU B C 1
ATOM 2375 O O . LEU B 1 13 ? -43.546 11.97 7.413 1 72.73 13 LEU B O 1
ATOM 2379 N N . ALA B 1 14 ? -42.826 13.988 7.89 1 72.46 14 ALA B N 1
ATOM 2380 C CA . ALA B 1 14 ? -42.102 13.586 9.093 1 72.46 14 ALA B CA 1
ATOM 2381 C C . ALA B 1 14 ? -43.06 13.069 10.163 1 72.46 14 ALA B C 1
ATOM 2383 O O . ALA B 1 14 ? -42.785 12.059 10.815 1 72.46 14 ALA B O 1
ATOM 2384 N N . ARG B 1 15 ? -44.109 13.729 10.323 1 73.17 15 ARG B N 1
ATOM 2385 C CA . ARG B 1 15 ? -45.141 13.298 11.26 1 73.17 15 ARG B CA 1
ATOM 2386 C C . ARG B 1 15 ? -45.75 11.967 10.831 1 73.17 15 ARG B C 1
ATOM 2388 O O . ARG B 1 15 ? -45.999 11.095 11.666 1 73.17 15 ARG B O 1
ATOM 2395 N N . GLN B 1 16 ? -45.92 11.769 9.511 1 71.97 16 GLN B N 1
ATOM 2396 C CA . GLN B 1 16 ? -46.471 10.521 8.993 1 71.97 16 GLN B CA 1
ATOM 2397 C C . GLN B 1 16 ? -45.491 9.367 9.182 1 71.97 16 GLN B C 1
ATOM 2399 O O . GLN B 1 16 ? -45.9 8.233 9.438 1 71.97 16 GLN B O 1
ATOM 2404 N N . LYS B 1 17 ? -44.241 9.656 9.195 1 67.14 17 LYS B N 1
ATOM 2405 C CA . LYS B 1 17 ? -43.208 8.63 9.307 1 67.14 17 LYS B CA 1
ATOM 2406 C C . LYS B 1 17 ? -42.692 8.524 10.74 1 67.14 17 LYS B C 1
ATOM 2408 O O . LYS B 1 17 ? -41.855 7.671 11.041 1 67.14 17 LYS B O 1
ATOM 2413 N N . GLY B 1 18 ? -43.226 9.359 11.596 1 69.25 18 GLY B N 1
ATOM 2414 C CA . GLY B 1 18 ? -42.855 9.397 13.002 1 69.25 18 GLY B CA 1
ATOM 2415 C C . GLY B 1 18 ? -41.449 9.917 13.234 1 69.25 18 GLY B C 1
ATOM 2416 O O . GLY B 1 18 ? -40.797 9.543 14.211 1 69.25 18 GLY B O 1
ATOM 2417 N N . ILE B 1 19 ? -40.938 10.605 12.353 1 67.71 19 ILE B N 1
ATOM 2418 C CA . ILE B 1 19 ? -39.589 11.15 12.459 1 67.71 19 ILE B CA 1
ATOM 2419 C C . ILE B 1 19 ? -39.633 12.509 13.154 1 67.71 19 ILE B C 1
ATOM 2421 O O . ILE B 1 19 ? -40.405 13.388 12.763 1 67.71 19 ILE B O 1
ATOM 2425 N N . ASP B 1 20 ? -38.967 12.724 14.241 1 70.05 20 ASP B N 1
ATOM 2426 C CA . ASP B 1 20 ? -38.81 14.008 14.917 1 70.05 20 ASP B CA 1
ATOM 2427 C C . ASP B 1 20 ? -37.862 14.923 14.145 1 70.05 20 ASP B C 1
ATOM 2429 O O . ASP B 1 20 ? -36.649 14.701 14.134 1 70.05 20 ASP B O 1
ATOM 2433 N N . ILE B 1 21 ? -38.309 15.891 13.494 1 70.77 21 ILE B N 1
ATOM 2434 C CA . ILE B 1 21 ? -37.569 16.788 12.613 1 70.77 21 ILE B CA 1
ATOM 2435 C C . ILE B 1 21 ? -36.5 17.531 13.412 1 70.77 21 ILE B C 1
ATOM 2437 O O . ILE B 1 21 ? -35.412 17.803 12.901 1 70.77 21 ILE B O 1
ATOM 2441 N N . GLU B 1 22 ? -36.706 17.881 14.581 1 72.26 22 GLU B N 1
ATOM 2442 C CA . GLU B 1 22 ? -35.722 18.564 15.416 1 72.26 22 GLU B CA 1
ATOM 2443 C C . GLU B 1 22 ? -34.55 17.646 15.751 1 72.26 22 GLU B C 1
ATOM 2445 O O . GLU B 1 22 ? -33.392 18.067 15.706 1 72.26 22 GLU B O 1
ATOM 2450 N N . ALA B 1 23 ? -34.834 16.381 16.097 1 71.56 23 ALA B N 1
ATOM 2451 C CA . ALA B 1 23 ? -33.802 15.385 16.373 1 71.56 23 ALA B CA 1
ATOM 2452 C C . ALA B 1 23 ? -33.002 15.061 15.115 1 71.56 23 ALA B C 1
ATOM 2454 O O . ALA B 1 23 ? -31.775 14.946 15.165 1 71.56 23 ALA B O 1
ATOM 2455 N N . LEU B 1 24 ? -33.717 14.887 14.102 1 66.79 24 LEU B N 1
ATOM 2456 C CA . LEU B 1 24 ? -33.053 14.665 12.823 1 66.79 24 LEU B CA 1
ATOM 2457 C C . LEU B 1 24 ? -32.17 15.853 12.455 1 66.79 24 LEU B C 1
ATOM 2459 O O . LEU B 1 24 ? -31.039 15.673 11.997 1 66.79 24 LEU B O 1
ATOM 2463 N N . ALA B 1 25 ? -32.646 17.079 12.536 1 66.15 25 ALA B N 1
ATOM 2464 C CA . ALA B 1 25 ? -31.884 18.295 12.262 1 66.15 25 ALA B CA 1
ATOM 2465 C C . ALA B 1 25 ? -30.633 18.366 13.134 1 66.15 25 ALA B C 1
ATOM 2467 O O . ALA B 1 25 ? -29.558 18.738 12.658 1 66.15 25 ALA B O 1
ATOM 2468 N N . ARG B 1 26 ? -30.684 18.005 14.347 1 66.93 26 ARG B N 1
ATOM 2469 C CA . ARG B 1 26 ? -29.546 17.942 15.258 1 66.93 26 ARG B CA 1
ATOM 2470 C C . ARG B 1 26 ? -28.565 16.854 14.834 1 66.93 26 ARG B C 1
ATOM 2472 O O . ARG B 1 26 ? -27.349 17.055 14.879 1 66.93 26 ARG B O 1
ATOM 2479 N N . ASP B 1 27 ? -29.088 15.806 14.424 1 63.93 27 ASP B N 1
ATOM 2480 C CA . ASP B 1 27 ? -28.287 14.649 14.034 1 63.93 27 ASP B CA 1
ATOM 2481 C C . ASP B 1 27 ? -27.491 14.937 12.763 1 63.93 27 ASP B C 1
ATOM 2483 O O . ASP B 1 27 ? -26.336 14.524 12.641 1 63.93 27 ASP B O 1
ATOM 2487 N N . ILE B 1 28 ? -28.228 15.851 11.998 1 59.64 28 ILE B N 1
ATOM 2488 C CA . ILE B 1 28 ? -27.551 16.121 10.735 1 59.64 28 ILE B CA 1
ATOM 2489 C C . ILE B 1 28 ? -26.93 17.516 10.77 1 59.64 28 ILE B C 1
ATOM 2491 O O . ILE B 1 28 ? -26.35 17.969 9.781 1 59.64 28 ILE B O 1
ATOM 2495 N N . GLY B 1 29 ? -27.054 18.195 11.829 1 60.49 29 GLY B N 1
ATOM 2496 C CA . GLY B 1 29 ? -26.485 19.506 12.1 1 60.49 29 GLY B CA 1
ATOM 2497 C C . GLY B 1 29 ? -27.027 20.592 11.19 1 60.49 29 GLY B C 1
ATOM 2498 O O . GLY B 1 29 ? -26.292 21.496 10.788 1 60.49 29 GLY B O 1
ATOM 2499 N N . ARG B 1 30 ? -28.105 20.388 10.653 1 67.1 30 ARG B N 1
ATOM 2500 C CA . ARG B 1 30 ? -28.736 21.409 9.823 1 67.1 30 ARG B CA 1
ATOM 2501 C C . ARG B 1 30 ? -29.915 22.051 10.546 1 67.1 30 ARG B C 1
ATOM 25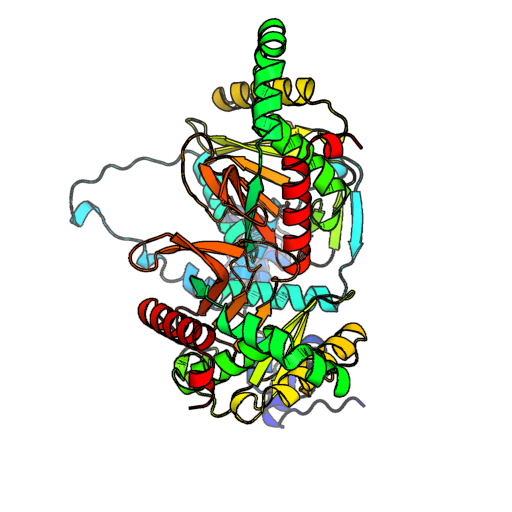03 O O . ARG B 1 30 ? -30.472 21.465 11.477 1 67.1 30 ARG B O 1
ATOM 2510 N N . THR B 1 31 ? -30.183 23.294 10.25 1 69.8 31 THR B N 1
ATOM 2511 C CA . THR B 1 31 ? -31.339 24.006 10.785 1 69.8 31 THR B CA 1
ATOM 2512 C C . THR B 1 31 ? -32.492 23.993 9.785 1 69.8 31 THR B C 1
ATOM 2514 O O . THR B 1 31 ? -33.597 24.439 10.099 1 69.8 31 THR B O 1
ATOM 2517 N N . SER B 1 32 ? -32.272 23.486 8.488 1 73.1 32 SER B N 1
ATOM 2518 C CA . SER B 1 32 ? -33.317 23.366 7.476 1 73.1 32 SER B CA 1
ATOM 2519 C C . SER B 1 32 ? -33.443 21.93 6.979 1 73.1 32 SER B C 1
ATOM 2521 O O . SER B 1 32 ? -32.439 21.281 6.679 1 73.1 32 SER B O 1
ATOM 2523 N N . ILE B 1 33 ? -34.612 21.286 7.112 1 68.98 33 ILE B N 1
ATOM 2524 C CA . ILE B 1 33 ? -34.895 19.915 6.702 1 68.98 33 ILE B CA 1
ATOM 2525 C C . ILE B 1 33 ? -35.776 19.921 5.455 1 68.98 33 ILE B C 1
ATOM 2527 O O . ILE B 1 33 ? -36.818 20.579 5.426 1 68.98 33 ILE B O 1
ATOM 2531 N N . ALA B 1 34 ? -35.252 19.401 4.353 1 69.86 34 ALA B N 1
ATOM 2532 C CA . ALA B 1 34 ? -36.026 19.235 3.126 1 69.86 34 ALA B CA 1
ATOM 2533 C C . ALA B 1 34 ? -36.603 17.826 3.027 1 69.86 34 ALA B C 1
ATOM 2535 O O . ALA B 1 34 ? -36.282 16.958 3.842 1 69.86 34 ALA B O 1
ATOM 2536 N N . ARG B 1 35 ? -37.547 17.488 2.034 1 68.61 35 ARG B N 1
ATOM 2537 C CA . ARG B 1 35 ? -38.227 16.216 1.812 1 68.61 35 ARG B CA 1
ATOM 2538 C C . ARG B 1 35 ? -37.224 15.08 1.646 1 68.61 35 ARG B C 1
ATOM 2540 O O . ARG B 1 35 ? -37.456 13.966 2.12 1 68.61 35 ARG B O 1
ATOM 2547 N N . GLU B 1 36 ? -36.241 15.345 0.943 1 62.78 36 GLU B N 1
ATOM 2548 C CA . GLU B 1 36 ? -35.198 14.364 0.659 1 62.78 36 GLU B CA 1
ATOM 2549 C C . GLU B 1 36 ? -34.528 13.884 1.943 1 62.78 36 GLU B C 1
ATOM 2551 O O . GLU B 1 36 ? -34.064 12.745 2.019 1 62.78 36 GLU B O 1
ATOM 2556 N N . ASP B 1 37 ? -34.494 14.673 2.974 1 61.42 37 ASP B N 1
ATOM 2557 C CA . ASP B 1 37 ? -33.913 14.324 4.267 1 61.42 37 ASP B CA 1
ATOM 2558 C C . ASP B 1 37 ? -34.787 13.314 5.007 1 61.42 37 ASP B C 1
ATOM 2560 O O . ASP B 1 37 ? -34.302 12.583 5.873 1 61.42 37 ASP B O 1
ATOM 2564 N N . LEU B 1 38 ? -36.009 13.32 4.807 1 59.86 38 LEU B N 1
ATOM 2565 C CA . LEU B 1 38 ? -36.967 12.385 5.387 1 59.86 38 LEU B CA 1
ATOM 2566 C C . LEU B 1 38 ? -36.969 11.065 4.624 1 59.86 38 LEU B C 1
ATOM 2568 O O . LEU B 1 38 ? -37.309 10.02 5.184 1 59.86 38 LEU B O 1
ATOM 2572 N N . GLU B 1 39 ? -37.016 11.02 3.382 1 49.27 39 GLU B N 1
ATOM 2573 C CA . GLU B 1 39 ? -37.048 9.818 2.554 1 49.27 39 GLU B CA 1
ATOM 2574 C C . GLU B 1 39 ? -35.717 9.074 2.609 1 49.27 39 GLU B C 1
ATOM 2576 O O . GLU B 1 39 ? -35.639 7.901 2.239 1 49.27 39 GLU B O 1
ATOM 2581 N N . ALA B 1 40 ? -34.721 9.66 2.912 1 42.63 40 ALA B N 1
ATOM 2582 C CA . ALA B 1 40 ? -33.427 8.999 3.065 1 42.63 40 ALA B CA 1
ATOM 2583 C C . ALA B 1 40 ? -33.493 7.903 4.125 1 42.63 40 ALA B C 1
ATOM 2585 O O . ALA B 1 40 ? -32.47 7.315 4.483 1 42.63 40 ALA B O 1
ATOM 2586 N N . ASP B 1 41 ? -34.496 7.632 4.744 1 36.01 41 ASP B N 1
ATOM 2587 C CA . ASP B 1 41 ? -34.646 6.476 5.622 1 36.01 41 ASP B CA 1
ATOM 2588 C C . ASP B 1 41 ? -34.374 5.176 4.869 1 36.01 41 ASP B C 1
ATOM 2590 O O . ASP B 1 41 ? -34.808 4.103 5.295 1 36.01 41 ASP B O 1
ATOM 2594 N N . GLY B 1 42 ? -34.219 5.226 3.648 1 32.62 42 GLY B N 1
ATOM 2595 C CA . GLY B 1 42 ? -34.099 3.959 2.945 1 32.62 42 GLY B CA 1
ATOM 2596 C C . GLY B 1 42 ? -33.062 3.034 3.555 1 32.62 42 GLY B C 1
ATOM 2597 O O . GLY B 1 42 ? -32.222 3.47 4.345 1 32.62 42 GLY B O 1
ATOM 2598 N N . ALA B 1 43 ? -33.069 1.658 3.035 1 29.72 43 ALA B N 1
ATOM 2599 C CA . ALA B 1 43 ? -32.44 0.451 3.565 1 29.72 43 ALA B CA 1
ATOM 2600 C C . ALA B 1 43 ? -30.951 0.673 3.817 1 29.72 43 ALA B C 1
ATOM 2602 O O . ALA B 1 43 ? -30.182 0.889 2.877 1 29.72 43 ALA B O 1
ATOM 2603 N N . ALA B 1 44 ? -30.529 1.206 4.894 1 31.94 44 ALA B N 1
ATOM 2604 C CA . ALA B 1 44 ? -29.151 1.234 5.377 1 31.94 44 ALA B CA 1
ATOM 2605 C C . ALA B 1 44 ? -28.417 -0.054 5.017 1 31.94 44 ALA B C 1
ATOM 2607 O O . ALA B 1 44 ? -28.955 -1.151 5.188 1 31.94 44 ALA B O 1
ATOM 2608 N N . PRO B 1 45 ? -27.462 -0.077 4.107 1 33.1 45 PRO B N 1
ATOM 2609 C CA . PRO B 1 45 ? -26.827 -1.367 3.83 1 33.1 45 PRO B CA 1
ATOM 2610 C C . PRO B 1 45 ? -26.569 -2.182 5.096 1 33.1 45 PRO B C 1
ATOM 2612 O O . PRO B 1 45 ? -26.394 -1.612 6.176 1 33.1 45 PRO B O 1
ATOM 2615 N N . ALA B 1 46 ? -26.869 -3.471 5.125 1 32.66 46 ALA B N 1
ATOM 2616 C CA . ALA B 1 46 ? -26.762 -4.483 6.172 1 32.66 46 ALA B CA 1
ATOM 2617 C C . ALA B 1 46 ? -25.528 -4.249 7.038 1 32.66 46 ALA B C 1
ATOM 2619 O O . ALA B 1 46 ? -25.566 -4.454 8.254 1 32.66 46 ALA B O 1
ATOM 2620 N N . ALA B 1 47 ? -24.48 -3.779 6.531 1 35.57 47 ALA B N 1
ATOM 2621 C CA . ALA B 1 47 ? -23.295 -3.591 7.364 1 35.57 47 ALA B CA 1
ATOM 2622 C C . ALA B 1 47 ? -23.472 -2.408 8.311 1 35.57 47 ALA B C 1
ATOM 2624 O O . ALA B 1 47 ? -22.977 -2.429 9.441 1 35.57 47 ALA B O 1
ATOM 2625 N N . THR B 1 48 ? -24.181 -1.363 7.954 1 34.25 48 THR B N 1
ATOM 2626 C CA . THR B 1 48 ? -24.525 -0.241 8.82 1 34.25 48 THR B CA 1
ATOM 2627 C C . THR B 1 48 ? -25.55 -0.661 9.869 1 34.25 48 THR B C 1
ATOM 2629 O O . THR B 1 48 ? -25.562 -0.13 10.982 1 34.25 48 THR B O 1
ATOM 2632 N N . GLN B 1 49 ? -26.552 -1.444 9.508 1 37.58 49 GLN B N 1
ATOM 2633 C CA . GLN B 1 49 ? -27.415 -2.013 10.538 1 37.58 49 GLN B CA 1
ATOM 2634 C C . GLN B 1 49 ? -26.606 -2.822 11.548 1 37.58 49 GLN B C 1
ATOM 2636 O O . GLN B 1 49 ? -26.974 -2.905 12.721 1 37.58 49 GLN B O 1
ATOM 2641 N N . PHE B 1 50 ? -25.661 -3.572 11.055 1 37.37 50 PHE B N 1
ATOM 2642 C CA . PHE B 1 50 ? -24.9 -4.26 12.091 1 37.37 50 PHE B CA 1
ATOM 2643 C C . PHE B 1 50 ? -24.246 -3.261 13.037 1 37.37 50 PHE B C 1
ATOM 2645 O O . PHE B 1 50 ? -24.184 -3.492 14.247 1 37.37 50 PHE B O 1
ATOM 2652 N N . ALA B 1 51 ? -23.818 -2.09 12.548 1 40.67 51 ALA B N 1
ATOM 2653 C CA . ALA B 1 51 ? -23.222 -1.163 13.506 1 40.67 51 ALA B CA 1
ATOM 2654 C C . ALA B 1 51 ? -24.291 -0.519 14.384 1 40.67 51 ALA B C 1
ATOM 2656 O O . ALA B 1 51 ? -24.04 -0.208 15.551 1 40.67 51 ALA B O 1
ATOM 2657 N N . ALA B 1 52 ? -25.372 -0.044 13.77 1 40.81 52 ALA B N 1
ATOM 2658 C CA . ALA B 1 52 ? -26.351 0.66 14.594 1 40.81 52 ALA B CA 1
ATOM 2659 C C . ALA B 1 52 ? -26.969 -0.275 15.631 1 40.81 52 ALA B C 1
ATOM 2661 O O . ALA B 1 52 ? -27.406 0.17 16.695 1 40.81 52 ALA B O 1
ATOM 2662 N N . SER B 1 53 ? -27.417 -1.398 15.073 1 43.03 53 SER B N 1
ATOM 2663 C CA . SER B 1 53 ? -28.164 -2.081 16.124 1 43.03 53 SER B CA 1
ATOM 2664 C C . SER B 1 53 ? -27.326 -2.23 17.39 1 43.03 53 SER B C 1
ATOM 2666 O O . SER B 1 53 ? -27.763 -1.848 18.478 1 43.03 53 SER B O 1
ATOM 2668 N N . ASP B 1 54 ? -26.493 -3.445 17.519 1 44.75 54 ASP B N 1
ATOM 2669 C CA . ASP B 1 54 ? -26.158 -3.893 18.867 1 44.75 54 ASP B CA 1
ATOM 2670 C C . ASP B 1 54 ? -24.873 -3.233 19.361 1 44.75 54 ASP B C 1
ATOM 2672 O O . ASP B 1 54 ? -23.793 -3.822 19.275 1 44.75 54 ASP B O 1
ATOM 2676 N N . ARG B 1 55 ? -24.754 -1.925 19.195 1 51.74 55 ARG B N 1
ATOM 2677 C CA . ARG B 1 55 ? -23.701 -1.224 19.922 1 51.74 55 ARG B CA 1
ATOM 2678 C C . ARG B 1 55 ? -23.558 -1.769 21.339 1 51.74 55 ARG B C 1
ATOM 2680 O O . ARG B 1 55 ? -22.668 -1.353 22.083 1 51.74 55 ARG B O 1
ATOM 2687 N N . SER B 1 56 ? -24.566 -2.49 21.676 1 59.05 56 SER B N 1
ATOM 2688 C CA . SER B 1 56 ? -24.556 -3.106 22.999 1 59.05 56 SER B CA 1
ATOM 2689 C C . SER B 1 56 ? -23.287 -3.922 23.22 1 59.05 56 SER B C 1
ATOM 2691 O O . SER B 1 56 ? -22.848 -4.101 24.358 1 59.05 56 SER B O 1
ATOM 2693 N N . TYR B 1 57 ? -22.825 -4.308 22.065 1 57.25 57 TYR B N 1
ATOM 2694 C CA . TYR B 1 57 ? -21.652 -5.163 22.217 1 57.25 57 TYR B CA 1
ATOM 2695 C C . TYR B 1 57 ? -20.541 -4.435 22.964 1 57.25 57 TYR B C 1
ATOM 2697 O O . TYR B 1 57 ? -19.825 -5.038 23.767 1 57.25 57 TYR B O 1
ATOM 2705 N N . TRP B 1 58 ? -20.53 -3.143 22.782 1 66.58 58 TRP B N 1
ATOM 2706 C CA . TRP B 1 58 ? -19.393 -2.42 23.343 1 66.58 58 TRP B CA 1
ATOM 2707 C C . TRP B 1 58 ? -19.758 -1.782 24.679 1 66.58 58 TRP B C 1
ATOM 2709 O O . TRP B 1 58 ? -18.894 -1.242 25.373 1 66.58 58 TRP B O 1
ATOM 2719 N N . ASP B 1 59 ? -21.033 -1.959 24.986 1 75.76 59 ASP B N 1
ATOM 2720 C CA . ASP B 1 59 ? -21.424 -1.353 26.256 1 75.76 59 ASP B CA 1
ATOM 2721 C C . ASP B 1 59 ? -21.182 -2.311 27.419 1 75.76 59 ASP B C 1
ATOM 2723 O O . ASP B 1 59 ? -22.048 -3.124 27.751 1 75.76 59 ASP B O 1
ATOM 2727 N N . VAL B 1 60 ? -20.028 -2.334 27.967 1 80.85 60 VAL B N 1
ATOM 2728 C CA . VAL B 1 60 ? -19.586 -3.183 29.068 1 80.85 60 VAL B CA 1
ATOM 2729 C C . VAL B 1 60 ? -19.35 -2.331 30.314 1 80.85 60 VAL B C 1
ATOM 2731 O O . VAL B 1 60 ? -18.807 -1.228 30.225 1 80.85 60 VAL B O 1
ATOM 2734 N N . ASP B 1 61 ? -19.951 -2.78 31.405 1 85.72 61 ASP B N 1
ATOM 2735 C CA . ASP B 1 61 ? -19.633 -2.142 32.679 1 85.72 61 ASP B CA 1
ATOM 2736 C C . ASP B 1 61 ? -18.279 -2.612 33.206 1 85.72 61 ASP B C 1
ATOM 2738 O O . ASP B 1 61 ? -18.188 -3.655 33.857 1 85.72 61 ASP B O 1
ATOM 2742 N N . HIS B 1 62 ? -17.28 -1.817 33.029 1 89.76 62 HIS B N 1
ATOM 2743 C CA . HIS B 1 62 ? -15.9 -2.169 33.343 1 89.76 62 HIS B CA 1
ATOM 2744 C C . HIS B 1 62 ? -15.675 -2.226 34.85 1 89.76 62 HIS B C 1
ATOM 2746 O O . HIS B 1 62 ? -14.74 -2.879 35.319 1 89.76 62 HIS B O 1
ATOM 2752 N N . SER B 1 63 ? -16.545 -1.511 35.527 1 89.69 63 SER B N 1
ATOM 2753 C CA . SER B 1 63 ? -16.385 -1.472 36.977 1 89.69 63 SER B CA 1
ATOM 2754 C C . SER B 1 63 ? -16.622 -2.845 37.597 1 89.69 63 SER B C 1
ATOM 2756 O O . SER B 1 63 ? -16.25 -3.085 38.748 1 89.69 63 SER B O 1
ATOM 2758 N N . GLN B 1 64 ? -17.171 -3.603 36.855 1 91.71 64 GLN B N 1
ATOM 2759 C CA . GLN B 1 64 ? -17.446 -4.952 37.34 1 91.71 64 GLN B CA 1
ATOM 2760 C C . GLN B 1 64 ? -16.162 -5.767 37.457 1 91.71 64 GLN B C 1
ATOM 2762 O O . GLN B 1 64 ? -16.122 -6.774 38.167 1 91.71 64 GLN B O 1
ATOM 2767 N N . TYR B 1 65 ? -15.17 -5.349 36.86 1 93.42 65 TYR B N 1
ATOM 2768 C CA . TYR B 1 65 ? -13.948 -6.143 36.799 1 93.42 65 TYR B CA 1
ATOM 2769 C C . TYR B 1 65 ? -12.837 -5.5 37.619 1 93.42 65 TYR B C 1
ATOM 2771 O O . TYR B 1 65 ? -11.733 -6.041 37.714 1 93.42 65 TYR B O 1
ATOM 2779 N N . GLY B 1 66 ? -13.07 -4.245 38.165 1 94.22 66 GLY B N 1
ATOM 2780 C CA . GLY B 1 66 ? -12.13 -3.515 39.001 1 94.22 66 GLY B CA 1
ATOM 2781 C C . GLY B 1 66 ? -12.306 -2.01 38.923 1 94.22 66 GLY B C 1
ATOM 2782 O O . GLY B 1 66 ? -13.177 -1.518 38.201 1 94.22 66 GLY B O 1
ATOM 2783 N N . PRO B 1 67 ? -11.606 -1.357 39.755 1 94.22 67 PRO B N 1
ATOM 2784 C CA . PRO B 1 67 ? -11.74 0.102 39.736 1 94.22 67 PRO B CA 1
ATOM 2785 C C . PRO B 1 67 ? -11.373 0.711 38.385 1 94.22 67 PRO B C 1
ATOM 2787 O O . PRO B 1 67 ? -10.444 0.24 37.723 1 94.22 67 PRO B O 1
ATOM 2790 N N . VAL B 1 68 ? -12.15 1.574 38.033 1 94.47 68 VAL B N 1
ATOM 2791 C CA . VAL B 1 68 ? -11.915 2.26 36.767 1 94.47 68 VAL B CA 1
ATOM 2792 C C . VAL B 1 68 ? -11.929 3.771 36.987 1 94.47 68 VAL B C 1
ATOM 2794 O O . VAL B 1 68 ? -12.628 4.269 37.873 1 94.47 68 VAL B O 1
ATOM 2797 N N . ARG B 1 69 ? -11.031 4.412 36.266 1 94.35 69 ARG B N 1
ATOM 2798 C CA . ARG B 1 69 ? -11.03 5.87 36.212 1 94.35 69 ARG B CA 1
ATOM 2799 C C . ARG B 1 69 ? -11.572 6.369 34.877 1 94.35 69 ARG B C 1
ATOM 2801 O O . ARG B 1 69 ? -11.198 5.858 33.819 1 94.35 69 ARG B O 1
ATOM 2808 N N . GLN B 1 70 ? -12.477 7.345 34.978 1 90.71 70 GLN B N 1
ATOM 2809 C CA . GLN B 1 70 ? -13.088 7.907 33.778 1 90.71 70 GLN B CA 1
ATOM 2810 C C . GLN B 1 70 ? -12.451 9.244 33.411 1 90.71 70 GLN B C 1
ATOM 2812 O O . GLN B 1 70 ? -12.255 10.102 34.275 1 90.71 70 GLN B O 1
ATOM 2817 N N . GLU B 1 71 ? -11.988 9.382 32.164 1 90.74 71 GLU B N 1
ATOM 2818 C CA . GLU B 1 71 ? -11.433 10.624 31.637 1 90.74 71 GLU B CA 1
ATOM 2819 C C . GLU B 1 71 ? -12.162 11.061 30.369 1 90.74 71 GLU B C 1
ATOM 2821 O O . GLU B 1 71 ? -12.119 10.367 29.351 1 90.74 71 GLU B O 1
ATOM 2826 N N . PRO B 1 72 ? -12.772 12.164 30.42 1 89.48 72 PRO B N 1
ATOM 2827 C CA . PRO B 1 72 ? -13.482 12.647 29.233 1 89.48 72 PRO B CA 1
ATOM 2828 C C . PRO B 1 72 ? -12.536 13.058 28.107 1 89.48 72 PRO B C 1
ATOM 2830 O O . PRO B 1 72 ? -11.464 13.611 28.366 1 89.48 72 PRO B O 1
ATOM 2833 N N . MET B 1 73 ? -12.95 12.737 26.937 1 86.24 73 MET B N 1
ATOM 2834 C CA . MET B 1 73 ? -12.191 13.168 25.766 1 86.24 73 MET B CA 1
ATOM 2835 C C . MET B 1 73 ? -12.44 14.643 25.469 1 86.24 73 MET B C 1
ATOM 2837 O O . MET B 1 73 ? -13.561 15.131 25.622 1 86.24 73 MET B O 1
ATOM 2841 N N . SER B 1 74 ? -11.406 15.374 25.032 1 83.67 74 SER B N 1
ATOM 2842 C CA . SER B 1 74 ? -11.577 16.759 24.605 1 83.67 74 SER B CA 1
ATOM 2843 C C . SER B 1 74 ? -12.446 16.848 23.355 1 83.67 74 SER B C 1
ATOM 2845 O O . SER B 1 74 ? -12.639 15.853 22.653 1 83.67 74 SER B O 1
ATOM 2847 N N . ARG B 1 75 ? -13.008 18.006 23.163 1 81.41 75 ARG B N 1
ATOM 2848 C CA . ARG B 1 75 ? -13.808 18.222 21.962 1 81.41 75 ARG B CA 1
ATOM 2849 C C . ARG B 1 75 ? -12.993 17.943 20.704 1 81.41 75 ARG B C 1
ATOM 2851 O O . ARG B 1 75 ? -13.498 17.348 19.75 1 81.41 75 ARG B O 1
ATOM 2858 N N . PHE B 1 76 ? -11.767 18.325 20.744 1 77.3 76 PHE B N 1
ATOM 2859 C CA . PHE B 1 76 ? -10.871 18.116 19.612 1 77.3 76 PHE B CA 1
ATOM 2860 C C . PHE B 1 76 ? -10.642 16.629 19.371 1 77.3 76 PHE B C 1
ATOM 2862 O O . PHE B 1 76 ? -10.693 16.165 18.23 1 77.3 76 PHE B O 1
ATOM 2869 N N . ALA B 1 77 ? -10.423 15.892 20.368 1 81.26 77 ALA B N 1
ATOM 2870 C CA . ALA B 1 77 ? -10.186 14.455 20.254 1 81.26 77 ALA B CA 1
ATOM 2871 C C . ALA B 1 77 ? -11.42 13.737 19.716 1 81.26 77 ALA B C 1
ATOM 2873 O O . ALA B 1 77 ? -11.303 12.77 18.96 1 81.26 77 ALA B O 1
ATOM 2874 N N . GLN B 1 78 ? -12.566 14.195 20.092 1 83.01 78 GLN B N 1
ATOM 2875 C CA . GLN B 1 78 ? -13.811 13.606 19.609 1 83.01 78 GLN B CA 1
ATOM 2876 C C . GLN B 1 78 ? -13.975 13.823 18.108 1 83.01 78 GLN B C 1
ATOM 2878 O O . GLN B 1 78 ? -14.358 12.904 17.381 1 83.01 78 GLN B O 1
ATOM 2883 N N . VAL B 1 79 ? -13.696 15.018 17.729 1 80.46 79 VAL B N 1
ATOM 2884 C CA . VAL B 1 79 ? -13.798 15.354 16.313 1 80.46 79 VAL B CA 1
ATOM 2885 C C . VAL B 1 79 ? -12.781 14.542 15.514 1 80.46 79 VAL B C 1
ATOM 2887 O O . VAL B 1 79 ? -13.109 13.984 14.465 1 80.46 79 VAL B O 1
ATOM 2890 N N . ALA B 1 80 ? -11.558 14.491 15.996 1 79.14 80 ALA B N 1
ATOM 2891 C CA . ALA B 1 80 ? -10.507 13.719 15.338 1 79.14 80 ALA B CA 1
ATOM 2892 C C . ALA B 1 80 ? -10.903 12.251 15.209 1 79.14 80 ALA B C 1
ATOM 2894 O O . ALA B 1 80 ? -10.688 11.633 14.164 1 79.14 80 ALA B O 1
ATOM 2895 N N . ALA B 1 81 ? -11.478 11.702 16.241 1 84.21 81 ALA B N 1
ATOM 2896 C CA . ALA B 1 81 ? -11.899 10.303 16.243 1 84.21 81 ALA B CA 1
ATOM 2897 C C . ALA B 1 81 ? -12.958 10.048 15.175 1 84.21 81 ALA B C 1
ATOM 2899 O O . ALA B 1 81 ? -12.908 9.037 14.471 1 84.21 81 ALA B O 1
ATOM 2900 N N . ARG B 1 82 ? -13.847 10.909 15.095 1 82.52 82 ARG B N 1
ATOM 2901 C CA . ARG B 1 82 ? -14.911 10.784 14.104 1 82.52 82 ARG B CA 1
ATOM 2902 C C . ARG B 1 82 ? -14.349 10.854 12.687 1 82.52 82 ARG B C 1
ATOM 2904 O O . ARG B 1 82 ? -14.748 10.078 11.817 1 82.52 82 ARG B O 1
ATOM 2911 N N . ASN B 1 83 ? -13.487 11.764 12.471 1 80.97 83 ASN B N 1
ATOM 2912 C CA . ASN B 1 83 ? -12.88 11.929 11.155 1 80.97 83 ASN B CA 1
ATOM 2913 C C . ASN B 1 83 ? -12.082 10.694 10.747 1 80.97 83 ASN B C 1
ATOM 2915 O O . ASN B 1 83 ? -12.153 10.255 9.598 1 80.97 83 ASN B O 1
ATOM 2919 N N . MET B 1 84 ? -11.385 10.148 11.704 1 83.88 84 MET B N 1
ATOM 2920 C CA . MET B 1 84 ? -10.575 8.966 11.421 1 83.88 84 MET B CA 1
ATOM 2921 C C . MET B 1 84 ? -11.459 7.765 11.102 1 83.88 84 MET B C 1
ATOM 2923 O O . MET B 1 84 ? -11.141 6.974 10.213 1 83.88 84 MET B O 1
ATOM 2927 N N . ALA B 1 85 ? -12.485 7.657 11.803 1 83 85 ALA B N 1
ATOM 2928 C CA . ALA B 1 85 ? -13.425 6.569 11.543 1 83 85 ALA B CA 1
ATOM 2929 C C . ALA B 1 85 ? -14.042 6.699 10.153 1 83 85 ALA B C 1
ATOM 2931 O O . ALA B 1 85 ? -14.19 5.705 9.438 1 83 85 ALA B O 1
ATOM 2932 N N . ALA B 1 86 ? -14.338 7.882 9.851 1 82.39 86 ALA B N 1
ATOM 2933 C CA . ALA B 1 86 ? -14.923 8.135 8.537 1 82.39 86 ALA B CA 1
ATOM 2934 C C . ALA B 1 86 ? -13.93 7.814 7.423 1 82.39 86 ALA B C 1
ATOM 2936 O O . ALA B 1 86 ? -14.293 7.2 6.417 1 82.39 86 ALA B O 1
ATOM 2937 N N . ALA B 1 87 ? -12.718 8.21 7.601 1 86.42 87 ALA B N 1
ATOM 2938 C CA . ALA B 1 87 ? -11.678 7.929 6.614 1 86.42 87 ALA B CA 1
ATOM 2939 C C . ALA B 1 87 ? -11.508 6.426 6.409 1 86.42 87 ALA B C 1
ATOM 2941 O O . ALA B 1 87 ? -11.427 5.954 5.273 1 86.42 87 ALA B O 1
ATOM 2942 N N . GLN B 1 88 ? -11.513 5.755 7.46 1 84.67 88 GLN B N 1
ATOM 2943 C CA . GLN B 1 88 ? -11.32 4.309 7.404 1 84.67 88 GLN B CA 1
ATOM 2944 C C . GLN B 1 88 ? -12.484 3.626 6.692 1 84.67 88 GLN B C 1
ATOM 2946 O O . GLN B 1 88 ? -12.286 2.655 5.958 1 84.67 88 GLN B O 1
ATOM 2951 N N . ALA B 1 89 ? -13.594 4.104 6.945 1 80.42 89 ALA B N 1
ATOM 2952 C CA . ALA B 1 89 ? -14.798 3.477 6.405 1 80.42 89 ALA B CA 1
ATOM 2953 C C . ALA B 1 89 ? -14.958 3.787 4.92 1 80.42 89 ALA B C 1
ATOM 2955 O O . ALA B 1 89 ? -15.438 2.949 4.153 1 80.42 89 ALA B O 1
ATOM 2956 N N . LEU B 1 90 ? -14.496 4.875 4.565 1 81.05 90 LEU B N 1
ATOM 2957 C CA . LEU B 1 90 ? -14.856 5.35 3.233 1 81.05 90 LEU B CA 1
ATOM 2958 C C . LEU B 1 90 ? -13.727 5.095 2.241 1 81.05 90 LEU B C 1
ATOM 2960 O O . LEU B 1 90 ? -13.964 4.999 1.035 1 81.05 90 LEU B O 1
ATOM 2964 N N . ILE B 1 91 ? -12.564 5.036 2.713 1 88.36 91 ILE B N 1
ATOM 2965 C CA . ILE B 1 91 ? -11.422 4.966 1.809 1 88.36 91 ILE B CA 1
ATOM 2966 C C . ILE B 1 91 ? -10.851 3.55 1.807 1 88.36 91 ILE B C 1
ATOM 2968 O O . ILE B 1 91 ? -10.293 3.097 2.81 1 88.36 91 ILE B O 1
ATOM 2972 N N . PRO B 1 92 ? -11.08 2.856 0.76 1 91.59 92 PRO B N 1
ATOM 2973 C CA . PRO B 1 92 ? -10.314 1.614 0.627 1 91.59 92 PRO B CA 1
ATOM 2974 C C . PRO B 1 92 ? -8.817 1.861 0.453 1 91.59 92 PRO B C 1
ATOM 2976 O O . PRO B 1 92 ? -8.35 2.083 -0.667 1 91.59 92 PRO B O 1
ATOM 2979 N N . ALA B 1 93 ? -8.096 1.717 1.535 1 92.6 93 ALA B N 1
ATOM 2980 C CA . ALA B 1 93 ? -6.691 2.118 1.53 1 92.6 93 ALA B CA 1
ATOM 2981 C C . ALA B 1 93 ? -5.774 0.904 1.412 1 92.6 93 ALA B C 1
ATOM 2983 O O . ALA B 1 93 ? -6.038 -0.142 2.01 1 92.6 93 ALA B O 1
ATOM 2984 N N . VAL B 1 94 ? -4.824 1.068 0.605 1 94.71 94 VAL B N 1
ATOM 2985 C CA . VAL B 1 94 ? -3.702 0.143 0.483 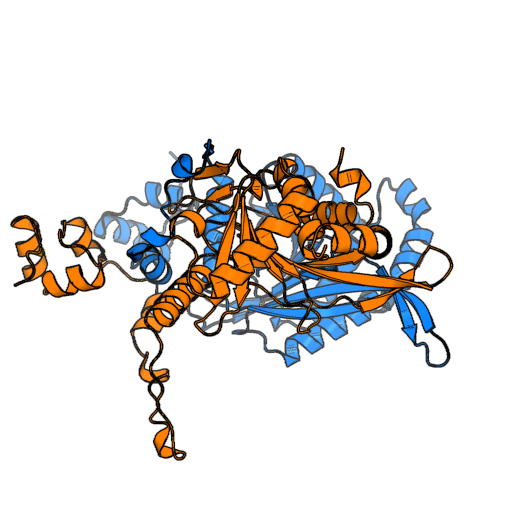1 94.71 94 VAL B CA 1
ATOM 2986 C C . VAL B 1 94 ? -2.417 0.823 0.951 1 94.71 94 VAL B C 1
ATOM 2988 O O . VAL B 1 94 ? -2.191 2.001 0.662 1 94.71 94 VAL B O 1
ATOM 2991 N N . THR B 1 95 ? -1.645 0.131 1.72 1 97.12 95 THR B N 1
ATOM 2992 C CA . THR B 1 95 ? -0.356 0.685 2.121 1 97.12 95 THR B CA 1
ATOM 2993 C C . THR B 1 95 ? 0.787 -0.041 1.418 1 97.12 95 THR B C 1
ATOM 2995 O O . THR B 1 95 ? 0.881 -1.269 1.479 1 97.12 95 THR B O 1
ATOM 2998 N N . HIS B 1 96 ? 1.538 0.678 0.742 1 97.89 96 HIS B N 1
ATOM 2999 C CA . HIS B 1 96 ? 2.736 0.199 0.061 1 97.89 96 HIS B CA 1
ATOM 3000 C C . HIS B 1 96 ? 3.996 0.579 0.831 1 97.89 96 HIS B C 1
ATOM 3002 O O . HIS B 1 96 ? 4.172 1.739 1.21 1 97.89 96 HIS B O 1
ATOM 3008 N N . HIS B 1 97 ? 4.838 -0.403 1.112 1 97.61 97 HIS B N 1
ATOM 3009 C CA . HIS B 1 97 ? 6.052 -0.18 1.888 1 97.61 97 HIS B CA 1
ATOM 3010 C C . HIS B 1 97 ? 7.29 -0.22 0.999 1 97.61 97 HIS B C 1
ATOM 3012 O O . HIS B 1 97 ? 7.367 -1.028 0.071 1 97.61 97 HIS B O 1
ATOM 3018 N N . ASP B 1 98 ? 8.199 0.585 1.323 1 97.26 98 ASP B N 1
ATOM 3019 C CA . ASP B 1 98 ? 9.513 0.607 0.689 1 97.26 98 ASP B CA 1
ATOM 3020 C C . ASP B 1 98 ? 10.567 1.186 1.63 1 97.26 98 ASP B C 1
ATOM 3022 O O . ASP B 1 98 ? 10.302 1.394 2.816 1 97.26 98 ASP B O 1
ATOM 3026 N N . ARG B 1 99 ? 11.758 1.291 1.138 1 96.31 99 ARG B N 1
ATOM 3027 C CA . ARG B 1 99 ? 12.851 1.913 1.877 1 96.31 99 ARG B CA 1
ATOM 3028 C C . ARG B 1 99 ? 13.707 2.781 0.96 1 96.31 99 ARG B C 1
ATOM 3030 O O . ARG B 1 99 ? 13.75 2.559 -0.251 1 96.31 99 ARG B O 1
ATOM 3037 N N . ALA B 1 100 ? 14.335 3.716 1.569 1 96.76 100 ALA B N 1
ATOM 3038 C CA . ALA B 1 100 ? 15.217 4.595 0.806 1 96.76 100 ALA B CA 1
ATOM 3039 C C . ALA B 1 100 ? 16.564 4.761 1.503 1 96.76 100 ALA B C 1
ATOM 3041 O O . ALA B 1 100 ? 16.625 4.88 2.729 1 96.76 100 ALA B O 1
ATOM 3042 N N . ASP B 1 101 ? 17.6 4.734 0.711 1 96.67 101 ASP B N 1
ATOM 3043 C CA . ASP B 1 101 ? 18.942 5.06 1.183 1 96.67 101 ASP B CA 1
ATOM 3044 C C . ASP B 1 101 ? 19.11 6.567 1.365 1 96.67 101 ASP B C 1
ATOM 3046 O O . ASP B 1 101 ? 19.03 7.327 0.398 1 96.67 101 ASP B O 1
ATOM 3050 N N . VAL B 1 102 ? 19.387 6.986 2.587 1 96.56 102 VAL B N 1
ATOM 3051 C CA . VAL B 1 102 ? 19.473 8.423 2.827 1 96.56 102 VAL B CA 1
ATOM 3052 C C . VAL B 1 102 ? 20.908 8.802 3.185 1 96.56 102 VAL B C 1
ATOM 3054 O O . VAL B 1 102 ? 21.137 9.769 3.915 1 96.56 102 VAL B O 1
ATOM 3057 N N . SER B 1 103 ? 21.909 8.03 2.717 1 96.05 103 SER B N 1
ATOM 3058 C CA . SER B 1 103 ? 23.322 8.282 2.984 1 96.05 103 SER B CA 1
ATOM 3059 C C . SER B 1 103 ? 23.716 9.699 2.579 1 96.05 103 SER B C 1
ATOM 3061 O O . SER B 1 103 ? 24.368 10.41 3.346 1 96.05 103 SER B O 1
ATOM 3063 N N . VAL B 1 104 ? 23.326 10.12 1.442 1 94.29 104 VAL B N 1
ATOM 3064 C CA . VAL B 1 104 ? 23.706 11.422 0.904 1 94.29 104 VAL B CA 1
ATOM 3065 C C . VAL B 1 104 ? 23.061 12.531 1.731 1 94.29 104 VAL B C 1
ATOM 3067 O O . VAL B 1 104 ? 23.687 13.56 1.998 1 94.29 104 VAL B O 1
ATOM 3070 N N . ILE B 1 105 ? 21.839 12.318 2.141 1 94.08 105 ILE B N 1
ATOM 3071 C CA . ILE B 1 105 ? 21.137 13.31 2.947 1 94.08 105 ILE B CA 1
ATOM 3072 C C . ILE B 1 105 ? 21.836 13.467 4.296 1 94.08 105 ILE B C 1
ATOM 3074 O O . ILE B 1 105 ? 22.046 14.588 4.767 1 94.08 105 ILE B O 1
ATOM 3078 N N . GLU B 1 106 ? 22.197 12.398 4.898 1 93.18 106 GLU B N 1
ATOM 3079 C CA . GLU B 1 106 ? 22.893 12.447 6.18 1 93.18 106 GLU B CA 1
ATOM 3080 C C . GLU B 1 106 ? 24.238 13.156 6.051 1 93.18 106 GLU B C 1
ATOM 3082 O O . GLU B 1 106 ? 24.623 13.932 6.928 1 93.18 106 GLU B O 1
ATOM 3087 N N . GLU B 1 107 ? 24.92 12.827 5.003 1 92.91 107 GLU B N 1
ATOM 3088 C CA . GLU B 1 107 ? 26.192 13.501 4.76 1 92.91 107 GLU B CA 1
ATOM 3089 C C . GLU B 1 107 ? 25.993 15 4.556 1 92.91 107 GLU B C 1
ATOM 3091 O O . GLU B 1 107 ? 26.764 15.81 5.076 1 92.91 107 GLU B O 1
ATOM 3096 N N . PHE B 1 108 ? 24.996 15.319 3.818 1 90.48 108 PHE B N 1
ATOM 3097 C CA . PHE B 1 108 ? 24.678 16.716 3.547 1 90.48 108 PHE B CA 1
ATOM 3098 C C . PHE B 1 108 ? 24.332 17.452 4.836 1 90.48 108 PHE B C 1
ATOM 3100 O O . PHE B 1 108 ? 24.762 18.589 5.042 1 90.48 108 PHE B O 1
ATOM 3107 N N . ARG B 1 109 ? 23.576 16.887 5.649 1 90.69 109 ARG B N 1
ATOM 3108 C CA . ARG B 1 109 ? 23.191 17.486 6.923 1 90.69 109 ARG B CA 1
ATOM 3109 C C . ARG B 1 109 ? 24.409 17.71 7.813 1 90.69 109 ARG B C 1
ATOM 3111 O O . ARG B 1 109 ? 24.517 18.743 8.477 1 90.69 109 ARG B O 1
ATOM 3118 N N . LYS B 1 110 ? 25.295 16.772 7.775 1 90.37 110 LYS B N 1
ATOM 3119 C CA . LYS B 1 110 ? 26.524 16.912 8.55 1 90.37 110 LYS B CA 1
ATOM 3120 C C . LYS B 1 110 ? 27.367 18.076 8.038 1 90.37 110 LYS B C 1
ATOM 3122 O O . LYS B 1 110 ? 27.915 18.847 8.828 1 90.37 110 LYS B O 1
ATOM 3127 N N . ASP B 1 111 ? 27.418 18.215 6.782 1 90.35 111 ASP B N 1
ATOM 3128 C CA . ASP B 1 111 ? 28.222 19.261 6.158 1 90.35 111 ASP B CA 1
ATOM 3129 C C . ASP B 1 111 ? 27.641 20.644 6.442 1 90.35 111 ASP B C 1
ATOM 3131 O O . ASP B 1 111 ? 28.38 21.627 6.533 1 90.35 111 ASP B O 1
ATOM 3135 N N . LEU B 1 112 ? 26.345 20.692 6.565 1 87.96 112 LEU B N 1
ATOM 3136 C CA . LEU B 1 112 ? 25.684 21.987 6.687 1 87.96 112 LEU B CA 1
ATOM 3137 C C . LEU B 1 112 ? 25.382 22.308 8.146 1 87.96 112 LEU B C 1
ATOM 3139 O O . LEU B 1 112 ? 24.761 23.331 8.446 1 87.96 112 LEU B O 1
ATOM 3143 N N . LYS B 1 113 ? 25.815 21.475 8.996 1 87.21 113 LYS B N 1
ATOM 3144 C CA . LYS B 1 113 ? 25.505 21.626 10.414 1 87.21 113 LYS B CA 1
ATOM 3145 C C . LYS B 1 113 ? 25.974 22.981 10.938 1 87.21 113 LYS B C 1
ATOM 3147 O O . LYS B 1 113 ? 25.243 23.658 11.664 1 87.21 113 LYS B O 1
ATOM 3152 N N . SER B 1 114 ? 27.17 23.341 10.568 1 88.39 114 SER B N 1
ATOM 3153 C CA . SER B 1 114 ? 27.732 24.606 11.031 1 88.39 114 SER B CA 1
ATOM 3154 C C . SER B 1 114 ? 26.97 25.794 10.452 1 88.39 114 SER B C 1
ATOM 3156 O O . SER B 1 114 ? 26.66 26.748 11.168 1 88.39 114 SER B O 1
ATOM 3158 N N . GLU B 1 115 ? 26.707 25.684 9.211 1 86.7 115 GLU B N 1
ATOM 3159 C CA . GLU B 1 115 ? 25.952 26.753 8.565 1 86.7 115 GLU B CA 1
ATOM 3160 C C . GLU B 1 115 ? 24.552 26.877 9.159 1 86.7 115 GLU B C 1
ATOM 3162 O O . GLU B 1 115 ? 24.036 27.985 9.32 1 86.7 115 GLU B O 1
ATOM 3167 N N . ALA B 1 116 ? 23.974 25.775 9.459 1 85.23 116 ALA B N 1
ATOM 3168 C CA . ALA B 1 116 ? 22.643 25.757 10.059 1 85.23 116 ALA B CA 1
ATOM 3169 C C . ALA B 1 116 ? 22.653 26.414 11.436 1 85.23 116 ALA B C 1
ATOM 3171 O O . ALA B 1 116 ? 21.76 27.2 11.762 1 85.23 116 ALA B O 1
ATOM 3172 N N . ARG B 1 117 ? 23.642 26.138 12.151 1 85.96 117 ARG B N 1
ATOM 3173 C CA . ARG B 1 117 ? 23.78 26.73 13.478 1 85.96 117 ARG B CA 1
ATOM 3174 C C . ARG B 1 117 ? 23.936 28.244 13.388 1 85.96 117 ARG B C 1
ATOM 3176 O O . ARG B 1 117 ? 23.367 28.982 14.196 1 85.96 117 ARG B O 1
ATOM 3183 N N . ASP B 1 118 ? 24.659 28.624 12.451 1 89.3 118 ASP B N 1
ATOM 3184 C CA . ASP B 1 118 ? 24.887 30.053 12.256 1 89.3 118 ASP B CA 1
ATOM 3185 C C . ASP B 1 118 ? 23.59 30.77 11.887 1 89.3 118 ASP B C 1
ATOM 3187 O O . ASP B 1 118 ? 23.416 31.95 12.201 1 89.3 118 ASP B O 1
ATOM 3191 N N . ARG B 1 119 ? 22.703 30.028 11.292 1 86.79 119 ARG B N 1
ATOM 3192 C CA . ARG B 1 119 ? 21.419 30.589 10.884 1 86.79 119 ARG B CA 1
ATOM 3193 C C . ARG B 1 119 ? 20.367 30.397 11.971 1 86.79 119 ARG B C 1
ATOM 3195 O O . ARG B 1 119 ? 19.22 30.821 11.814 1 86.79 119 ARG B O 1
ATOM 3202 N N . GLY B 1 120 ? 20.748 29.736 12.982 1 85.63 120 GLY B N 1
ATOM 3203 C CA . GLY B 1 120 ? 19.824 29.46 14.071 1 85.63 120 GLY B CA 1
ATOM 3204 C C . GLY B 1 120 ? 18.779 28.419 13.717 1 85.63 120 GLY B C 1
ATOM 3205 O O . GLY B 1 120 ? 17.653 28.468 14.217 1 85.63 120 GLY B O 1
ATOM 3206 N N . LEU B 1 121 ? 19.122 27.678 12.76 1 87.47 121 LEU B N 1
ATOM 3207 C CA . LEU B 1 121 ? 18.183 26.673 12.276 1 87.47 121 LEU B CA 1
ATOM 3208 C C . LEU B 1 121 ? 18.77 25.272 12.406 1 87.47 121 LEU B C 1
ATOM 3210 O O . LEU B 1 121 ? 19.981 25.115 12.579 1 87.47 121 LEU B O 1
ATOM 3214 N N . LYS B 1 122 ? 17.898 24.367 12.545 1 84.84 122 LYS B N 1
ATOM 3215 C CA . LYS B 1 122 ? 18.292 22.965 12.445 1 84.84 122 LYS B CA 1
ATOM 3216 C C . LYS B 1 122 ? 17.755 22.333 11.165 1 84.84 122 LYS B C 1
ATOM 3218 O O . LYS B 1 122 ? 16.551 22.378 10.901 1 84.84 122 LYS B O 1
ATOM 3223 N N . LEU B 1 123 ? 18.668 21.888 10.382 1 87.43 123 LEU B N 1
ATOM 3224 C CA . LEU B 1 123 ? 18.259 21.204 9.16 1 87.43 123 LEU B CA 1
ATOM 3225 C C . LEU B 1 123 ? 17.967 19.732 9.433 1 87.43 123 LEU B C 1
ATOM 3227 O O . LEU B 1 123 ? 18.89 18.93 9.589 1 87.43 123 LEU B O 1
ATOM 3231 N N . THR B 1 124 ? 16.719 19.395 9.534 1 89.55 124 THR B N 1
ATOM 3232 C CA . THR B 1 124 ? 16.314 18.023 9.821 1 89.55 124 THR B CA 1
ATOM 3233 C C . THR B 1 124 ? 16.066 17.251 8.528 1 89.55 124 THR B C 1
ATOM 3235 O O . THR B 1 124 ? 15.936 17.849 7.457 1 89.55 124 THR B O 1
ATOM 3238 N N . ALA B 1 125 ? 16.015 15.971 8.681 1 93.11 125 ALA B N 1
ATOM 3239 C CA . ALA B 1 125 ? 15.728 15.12 7.529 1 93.11 125 ALA B CA 1
ATOM 3240 C C . ALA B 1 125 ? 14.333 15.398 6.976 1 93.11 125 ALA B C 1
ATOM 3242 O O . ALA B 1 125 ? 14.095 15.252 5.775 1 93.11 125 ALA B O 1
ATOM 3243 N N . LEU B 1 126 ? 13.461 15.827 7.822 1 94.22 126 LEU B N 1
ATOM 3244 C CA . LEU B 1 126 ? 12.075 16.084 7.444 1 94.22 126 LEU B CA 1
ATOM 3245 C C . LEU B 1 126 ? 11.999 17.142 6.348 1 94.22 126 LEU B C 1
ATOM 3247 O O . LEU B 1 126 ? 11.135 17.071 5.47 1 94.22 126 LEU B O 1
ATOM 3251 N N . SER B 1 127 ? 12.902 18.149 6.399 1 94.68 127 SER B N 1
ATOM 3252 C CA . SER B 1 127 ? 12.93 19.176 5.363 1 94.68 127 SER B CA 1
ATOM 3253 C C . SER B 1 127 ? 13.223 18.572 3.994 1 94.68 127 SER B C 1
ATOM 3255 O O . SER B 1 127 ? 12.625 18.972 2.992 1 94.68 127 SER B O 1
ATOM 3257 N N . PHE B 1 128 ? 14.135 17.602 3.972 1 95 128 PHE B N 1
ATOM 3258 C CA . PHE B 1 128 ? 14.455 16.915 2.727 1 95 128 PHE B CA 1
ATOM 3259 C C . PHE B 1 128 ? 13.28 16.065 2.26 1 95 128 PHE B C 1
ATOM 3261 O O . PHE B 1 128 ? 12.981 16.011 1.065 1 95 128 PHE B O 1
ATOM 3268 N N . TYR B 1 129 ? 12.643 15.381 3.241 1 97.06 129 TYR B N 1
ATOM 3269 C CA . TYR B 1 129 ? 11.493 14.547 2.913 1 97.06 129 TYR B CA 1
ATOM 3270 C C . TYR B 1 129 ? 10.377 15.376 2.289 1 97.06 129 TYR B C 1
ATOM 3272 O O . TYR B 1 129 ? 9.765 14.962 1.302 1 97.06 129 TYR B O 1
ATOM 3280 N N . ALA B 1 130 ? 10.125 16.535 2.834 1 96.94 130 ALA B N 1
ATOM 3281 C CA . ALA B 1 130 ? 9.074 17.415 2.331 1 96.94 130 ALA B CA 1
ATOM 3282 C C . ALA B 1 130 ? 9.405 17.92 0.93 1 96.94 130 ALA B C 1
ATOM 3284 O O . ALA B 1 130 ? 8.54 17.949 0.052 1 96.94 130 ALA B O 1
ATOM 3285 N N . LYS B 1 131 ? 10.647 18.346 0.727 1 96.38 131 LYS B N 1
ATOM 3286 C CA . LYS B 1 131 ? 11.071 18.847 -0.577 1 96.38 131 LYS B CA 1
ATOM 3287 C C . LYS B 1 131 ? 10.966 17.761 -1.644 1 96.38 131 LYS B C 1
ATOM 3289 O O . LYS B 1 131 ? 10.502 18.02 -2.757 1 96.38 131 LYS B O 1
ATOM 3294 N N . ALA B 1 132 ? 11.433 16.585 -1.287 1 97.31 132 ALA B N 1
ATOM 3295 C CA . ALA B 1 132 ? 11.349 15.454 -2.209 1 97.31 132 ALA B CA 1
ATOM 3296 C C . ALA B 1 132 ? 9.897 15.132 -2.55 1 97.31 132 ALA B C 1
ATOM 3298 O O . ALA B 1 132 ? 9.575 14.839 -3.704 1 97.31 132 ALA B O 1
ATOM 3299 N N . LEU B 1 133 ? 9.048 15.154 -1.529 1 98.04 133 LEU B N 1
ATOM 3300 C CA . LEU B 1 133 ? 7.638 14.855 -1.754 1 98.04 133 LEU B CA 1
ATOM 3301 C C . LEU B 1 133 ? 7.008 15.879 -2.692 1 98.04 133 LEU B C 1
ATOM 3303 O O . LEU B 1 133 ? 6.205 15.523 -3.557 1 98.04 133 LEU B O 1
ATOM 3307 N N . ALA B 1 134 ? 7.339 17.139 -2.524 1 97 134 ALA B N 1
ATOM 3308 C CA . ALA B 1 134 ? 6.823 18.187 -3.402 1 97 134 ALA B CA 1
ATOM 3309 C C . ALA B 1 134 ? 7.185 17.91 -4.858 1 97 134 ALA B C 1
ATOM 3311 O O . ALA B 1 134 ? 6.343 18.043 -5.749 1 97 134 ALA B O 1
ATOM 3312 N N . ARG B 1 135 ? 8.414 17.522 -5.074 1 96.39 135 ARG B N 1
ATOM 3313 C CA . ARG B 1 135 ? 8.853 17.186 -6.425 1 96.39 135 ARG B CA 1
ATOM 3314 C C . ARG B 1 135 ? 8.086 15.985 -6.967 1 96.39 135 ARG B C 1
ATOM 3316 O O . ARG B 1 135 ? 7.712 15.959 -8.141 1 96.39 135 ARG B O 1
ATOM 3323 N N . ALA B 1 136 ? 7.927 14.981 -6.142 1 97.51 136 ALA B N 1
ATOM 3324 C CA . ALA B 1 136 ? 7.208 13.777 -6.55 1 97.51 136 ALA B CA 1
ATO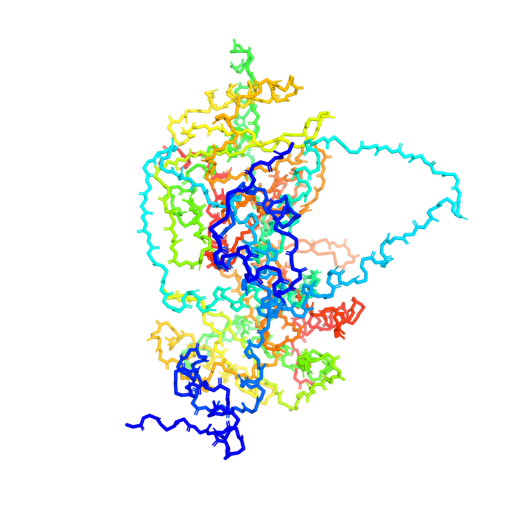M 3325 C C . ALA B 1 136 ? 5.764 14.1 -6.922 1 97.51 136 ALA B C 1
ATOM 3327 O O . ALA B 1 136 ? 5.225 13.546 -7.883 1 97.51 136 ALA B O 1
ATOM 3328 N N . LEU B 1 137 ? 5.098 15.016 -6.18 1 97.55 137 LEU B N 1
ATOM 3329 C CA . LEU B 1 137 ? 3.705 15.376 -6.421 1 97.55 137 LEU B CA 1
ATOM 3330 C C . LEU B 1 137 ? 3.556 16.12 -7.744 1 97.55 137 LEU B C 1
ATOM 3332 O O . LEU B 1 137 ? 2.5 16.065 -8.377 1 97.55 137 LEU B O 1
ATOM 3336 N N . ARG B 1 138 ? 4.608 16.806 -8.178 1 95.7 138 ARG B N 1
ATOM 3337 C CA . ARG B 1 138 ? 4.6 17.466 -9.48 1 95.7 138 ARG B CA 1
ATOM 3338 C C . ARG B 1 138 ? 4.723 16.449 -10.61 1 95.7 138 ARG B C 1
ATOM 3340 O O . ARG B 1 138 ? 4.121 16.618 -11.672 1 95.7 138 ARG B O 1
ATOM 3347 N N . GLU B 1 139 ? 5.481 15.411 -10.359 1 95.68 139 GLU B N 1
ATOM 3348 C CA . GLU B 1 139 ? 5.705 14.377 -11.365 1 95.68 139 GLU B CA 1
ATOM 3349 C C . GLU B 1 139 ? 4.491 13.462 -11.495 1 95.68 139 GLU B C 1
ATOM 3351 O O . GLU B 1 139 ? 4.209 12.946 -12.579 1 95.68 139 GLU B O 1
ATOM 3356 N N . PHE B 1 140 ? 3.81 13.246 -10.375 1 96.72 140 PHE B N 1
ATOM 3357 C CA . PHE B 1 140 ? 2.653 12.359 -10.333 1 96.72 140 PHE B CA 1
ATOM 3358 C C . PHE B 1 140 ? 1.406 13.115 -9.891 1 96.72 140 PHE B C 1
ATOM 3360 O O . PHE B 1 140 ? 0.961 12.974 -8.75 1 96.72 140 PHE B O 1
ATOM 3367 N N . PRO B 1 141 ? 0.709 13.744 -10.732 1 94.83 141 PRO B N 1
ATOM 3368 C CA . PRO B 1 141 ? -0.388 14.646 -10.372 1 94.83 141 PRO B CA 1
ATOM 3369 C C . PRO B 1 141 ? -1.566 13.917 -9.73 1 94.83 141 PRO B C 1
ATOM 3371 O O . PRO B 1 141 ? -2.329 14.518 -8.97 1 94.83 141 PRO B O 1
ATOM 3374 N N . TRP B 1 142 ? -1.704 12.645 -9.949 1 94.05 142 TRP B N 1
ATOM 3375 C CA . TRP B 1 142 ? -2.821 11.891 -9.39 1 94.05 142 TRP B CA 1
ATOM 3376 C C . TRP B 1 142 ? -2.703 11.786 -7.873 1 94.05 142 TRP B C 1
ATOM 3378 O O . TRP B 1 142 ? -3.697 11.557 -7.181 1 94.05 142 TRP B O 1
ATOM 3388 N N . PHE B 1 143 ? -1.511 11.901 -7.405 1 97.35 143 PHE B N 1
ATOM 3389 C CA . PHE B 1 143 ? -1.298 11.886 -5.963 1 97.35 143 PHE B CA 1
ATOM 3390 C C . PHE B 1 143 ? -1.619 13.246 -5.354 1 97.35 143 PHE B C 1
ATOM 3392 O O . PHE B 1 143 ? -1.775 13.366 -4.137 1 97.35 143 PHE B O 1
ATOM 3399 N N . ASN B 1 144 ? -1.584 14.299 -6.132 1 97.25 144 ASN B N 1
ATOM 3400 C CA . ASN B 1 144 ? -1.943 15.654 -5.725 1 97.25 144 ASN B CA 1
ATOM 3401 C C . ASN B 1 144 ? -3.379 15.994 -6.116 1 97.25 144 ASN B C 1
ATOM 3403 O O . ASN B 1 144 ? -3.621 16.987 -6.804 1 97.25 144 ASN B O 1
ATOM 3407 N N . ALA B 1 145 ? -4.302 15.197 -5.618 1 96.06 145 ALA B N 1
ATOM 3408 C CA . ALA B 1 145 ? -5.693 15.31 -6.047 1 96.06 145 ALA B CA 1
ATOM 3409 C C . ALA B 1 145 ? -6.649 14.994 -4.9 1 96.06 145 ALA B C 1
ATOM 3411 O O . ALA B 1 145 ? -6.214 14.644 -3.8 1 96.06 145 ALA B O 1
ATOM 3412 N N . SER B 1 146 ? -7.872 15.223 -5.11 1 94.35 146 SER B N 1
ATOM 3413 C CA . SER B 1 146 ? -8.982 14.852 -4.239 1 94.35 146 SER B CA 1
ATOM 3414 C C . SER B 1 146 ? -10.157 14.303 -5.042 1 94.35 146 SER B C 1
ATOM 3416 O O . SER B 1 146 ? -10.452 14.795 -6.134 1 94.35 146 SER B O 1
ATOM 3418 N N . LEU B 1 147 ? -10.658 13.291 -4.581 1 91.87 147 LEU B N 1
ATOM 3419 C CA . LEU B 1 147 ? -11.833 12.695 -5.209 1 91.87 147 LEU B CA 1
ATOM 3420 C C . LEU B 1 147 ? -13.114 13.323 -4.672 1 91.87 147 LEU B C 1
ATOM 3422 O O . LEU B 1 147 ? -13.247 13.535 -3.464 1 91.87 147 LEU B O 1
ATOM 3426 N N . SER B 1 148 ? -14.043 13.595 -5.569 1 89.24 148 SER B N 1
ATOM 3427 C CA . SER B 1 148 ? -15.324 14.156 -5.152 1 89.24 148 SER B CA 1
ATOM 3428 C C . SER B 1 148 ? -16.106 13.168 -4.293 1 89.24 148 SER B C 1
ATOM 3430 O O . SER B 1 148 ? -15.863 11.961 -4.349 1 89.24 148 SER B O 1
ATOM 3432 N N . SER B 1 149 ? -17.003 13.686 -3.594 1 81.99 149 SER B N 1
ATOM 3433 C CA . SER B 1 149 ? -17.793 12.87 -2.677 1 81.99 149 SER B CA 1
ATOM 3434 C C . SER B 1 149 ? -18.605 11.822 -3.43 1 81.99 149 SER B C 1
ATOM 3436 O O . SER B 1 149 ? -18.864 10.736 -2.906 1 81.99 149 SER B O 1
ATOM 3438 N N . ASP B 1 150 ? -18.927 12.134 -4.678 1 80.92 150 ASP B N 1
ATOM 3439 C CA . ASP B 1 150 ? -19.731 11.202 -5.462 1 80.92 150 ASP B CA 1
ATOM 3440 C C . ASP B 1 150 ? -18.845 10.237 -6.247 1 80.92 150 ASP B C 1
ATOM 3442 O O . ASP B 1 150 ? -19.346 9.358 -6.951 1 80.92 150 ASP B O 1
ATOM 3446 N N . GLY B 1 151 ? -17.542 10.446 -6.166 1 85.03 151 GLY B N 1
ATOM 3447 C CA . GLY B 1 151 ? -16.605 9.53 -6.797 1 85.03 151 GLY B CA 1
ATOM 3448 C C . GLY B 1 151 ? -16.54 9.688 -8.304 1 85.03 151 GLY B C 1
ATOM 3449 O O . GLY B 1 151 ? -16.001 8.825 -9.001 1 85.03 151 GLY B O 1
ATOM 3450 N N . LYS B 1 152 ? -16.987 10.837 -8.823 1 88.69 152 LYS B N 1
ATOM 3451 C CA . LYS B 1 152 ? -17.114 10.959 -10.272 1 88.69 152 LYS B CA 1
ATOM 3452 C C . LYS B 1 152 ? -16.073 11.922 -10.836 1 88.69 152 LYS B C 1
ATOM 3454 O O . LYS B 1 152 ? -15.8 11.915 -12.038 1 88.69 152 LYS B O 1
ATOM 3459 N N . THR B 1 153 ? -15.613 12.761 -9.933 1 91.45 153 THR B N 1
ATOM 3460 C CA . THR B 1 153 ? -14.704 13.799 -10.408 1 91.45 153 THR B CA 1
ATOM 3461 C C . THR B 1 153 ? -13.439 13.842 -9.556 1 91.45 153 THR B C 1
ATOM 3463 O O . THR B 1 153 ? -13.507 13.743 -8.329 1 91.45 153 THR B O 1
ATOM 3466 N N . LEU B 1 154 ? -12.344 13.878 -10.211 1 93.06 154 LEU B N 1
ATOM 3467 C CA . LEU B 1 154 ? -11.056 14.073 -9.556 1 93.06 154 LEU B CA 1
ATOM 3468 C C . LEU B 1 154 ? -10.601 15.524 -9.674 1 93.06 154 LEU B C 1
ATOM 3470 O O . LEU B 1 154 ? -10.563 16.08 -10.774 1 93.06 154 LEU B O 1
ATOM 3474 N N . PHE B 1 155 ? -10.306 16.198 -8.561 1 94.43 155 PHE B N 1
ATOM 3475 C CA . PHE B 1 155 ? -9.758 17.549 -8.537 1 94.43 155 PHE B CA 1
ATOM 3476 C C . PHE B 1 155 ? -8.235 17.513 -8.483 1 94.43 155 PHE B C 1
ATOM 3478 O O . PHE B 1 155 ? -7.653 17.152 -7.458 1 94.43 155 PHE B O 1
ATOM 3485 N N . LEU B 1 156 ? -7.626 17.835 -9.569 1 96.39 156 LEU B N 1
ATOM 3486 C CA . LEU B 1 156 ? -6.17 17.898 -9.629 1 96.39 156 LEU B CA 1
ATOM 3487 C C . LEU B 1 156 ? -5.666 19.267 -9.183 1 96.39 156 LEU B C 1
ATOM 3489 O O . LEU B 1 156 ? -6.048 20.29 -9.754 1 96.39 156 LEU B O 1
ATOM 3493 N N . LYS B 1 157 ? -4.853 19.277 -8.236 1 96.15 157 LYS B N 1
ATOM 3494 C CA . LYS B 1 157 ? -4.354 20.525 -7.666 1 96.15 157 LYS B CA 1
ATOM 3495 C C . LYS B 1 157 ? -3.114 21.013 -8.411 1 96.15 157 LYS B C 1
ATOM 3497 O O . LYS B 1 157 ? -2.235 20.219 -8.75 1 96.15 157 LYS B O 1
ATOM 3502 N N . GLU B 1 158 ? -3.046 22.283 -8.63 1 95.64 158 GLU B N 1
ATOM 3503 C CA . GLU B 1 158 ? -1.888 22.865 -9.301 1 95.64 158 GLU B CA 1
ATOM 3504 C C . GLU B 1 158 ? -0.943 23.524 -8.301 1 95.64 158 GLU B C 1
ATOM 3506 O O . GLU B 1 158 ? 0 24.215 -8.692 1 95.64 158 GLU B O 1
ATOM 3511 N N . TYR B 1 159 ? -1.251 23.404 -7.087 1 96.07 159 TYR B N 1
ATOM 3512 C CA . TYR B 1 159 ? -0.393 23.823 -5.984 1 96.07 159 TYR B CA 1
ATOM 3513 C C . TYR B 1 159 ? 0.132 22.617 -5.213 1 96.07 159 TYR B C 1
ATOM 3515 O O . TYR B 1 159 ? -0.428 21.522 -5.304 1 96.07 159 TYR B O 1
ATOM 3523 N N . VAL B 1 160 ? 1.202 22.813 -4.557 1 97.5 160 VAL B N 1
ATOM 3524 C CA . VAL B 1 160 ? 1.772 21.732 -3.761 1 97.5 160 VAL B CA 1
ATOM 3525 C C . VAL B 1 160 ? 1.937 22.188 -2.313 1 97.5 160 VAL B C 1
ATOM 3527 O O . VAL B 1 160 ? 2.912 22.863 -1.975 1 97.5 160 VAL B O 1
ATOM 3530 N N . HIS B 1 161 ? 0.942 21.847 -1.513 1 97.81 161 HIS B N 1
ATOM 3531 C CA . HIS B 1 161 ? 0.951 22.074 -0.072 1 97.81 161 HIS B CA 1
ATOM 3532 C C . HIS B 1 161 ? 1.119 20.764 0.691 1 97.81 161 HIS B C 1
ATOM 3534 O O . HIS B 1 161 ? 0.445 19.775 0.392 1 97.81 161 HIS B O 1
ATOM 3540 N N . ILE B 1 162 ? 2.021 20.717 1.658 1 97.94 162 ILE B N 1
ATOM 3541 C CA . ILE B 1 162 ? 2.294 19.463 2.351 1 97.94 162 ILE B CA 1
ATOM 3542 C C . ILE B 1 162 ? 1.84 19.567 3.805 1 97.94 162 ILE B C 1
ATOM 3544 O O . ILE B 1 162 ? 2.218 20.502 4.514 1 97.94 162 ILE B O 1
ATOM 3548 N N . GLY B 1 163 ? 0.981 18.697 4.204 1 97.01 163 GLY B N 1
ATOM 3549 C CA . GLY B 1 163 ? 0.63 18.583 5.61 1 97.01 163 GLY B CA 1
ATOM 3550 C C . GLY B 1 163 ? 1.695 17.888 6.436 1 97.01 163 GLY B C 1
ATOM 3551 O O . GLY B 1 163 ? 2.313 16.924 5.978 1 97.01 163 GLY B O 1
ATOM 3552 N N . ILE B 1 164 ? 1.898 18.346 7.602 1 96.13 164 ILE B N 1
ATOM 3553 C CA . ILE B 1 164 ? 2.834 17.739 8.542 1 96.13 164 ILE B CA 1
ATOM 3554 C C . ILE B 1 164 ? 2.096 17.327 9.814 1 96.13 164 ILE B C 1
ATOM 3556 O O . ILE B 1 164 ? 1.591 18.179 10.549 1 96.13 164 ILE B O 1
ATOM 3560 N N . ALA B 1 165 ? 2.08 16.019 10.107 1 93.55 165 ALA B N 1
ATOM 3561 C CA . ALA B 1 165 ? 1.456 15.548 11.341 1 93.55 165 ALA B CA 1
ATOM 3562 C C . ALA B 1 165 ? 2.331 15.858 12.552 1 93.55 165 ALA B C 1
ATOM 3564 O O . ALA B 1 165 ? 3.488 15.436 12.613 1 93.55 165 ALA B O 1
ATOM 3565 N N . VAL B 1 166 ? 1.773 16.528 13.499 1 89.89 166 VAL B N 1
ATOM 3566 C CA . VAL B 1 166 ? 2.487 16.918 14.71 1 89.89 166 VAL B CA 1
ATOM 3567 C C . VAL B 1 166 ? 1.747 16.394 15.938 1 89.89 166 VAL B C 1
ATOM 3569 O O . VAL B 1 166 ? 0.555 16.661 16.112 1 89.89 166 VAL B O 1
ATOM 3572 N N . ASP B 1 167 ? 2.432 15.673 16.666 1 86.56 167 ASP B N 1
ATOM 3573 C CA . ASP B 1 167 ? 1.898 15.204 17.941 1 86.56 167 ASP B CA 1
ATOM 3574 C C . ASP B 1 167 ? 1.968 16.3 19.002 1 86.56 167 ASP B C 1
ATOM 3576 O O . ASP B 1 167 ? 3.051 16.797 19.318 1 86.56 167 ASP B O 1
ATOM 3580 N N . THR B 1 168 ? 0.88 16.677 19.554 1 84.8 168 THR B N 1
ATOM 3581 C CA . THR B 1 168 ? 0.827 17.693 20.598 1 84.8 168 THR B CA 1
ATOM 3582 C C . THR B 1 168 ? 0.212 17.126 21.874 1 84.8 168 THR B C 1
ATOM 3584 O O . THR B 1 168 ? -0.373 16.041 21.859 1 84.8 168 THR B O 1
ATOM 3587 N N . ASN B 1 169 ? 0.36 17.814 22.97 1 83.07 169 ASN B N 1
ATOM 3588 C CA . ASN B 1 169 ? -0.232 17.412 24.241 1 83.07 169 ASN B CA 1
ATOM 3589 C C . ASN B 1 169 ? -1.756 17.401 24.172 1 83.07 169 ASN B C 1
ATOM 3591 O O . ASN B 1 169 ? -2.417 16.808 25.027 1 83.07 169 ASN B O 1
ATOM 3595 N N . HIS B 1 170 ? -2.295 18.006 23.206 1 78.85 170 HIS B N 1
ATOM 3596 C CA . HIS B 1 170 ? -3.745 18.121 23.093 1 78.85 170 HIS B CA 1
ATOM 3597 C C . HIS B 1 170 ? -4.281 17.24 21.969 1 78.85 170 HIS B C 1
ATOM 3599 O O . HIS B 1 170 ? -5.486 17.229 21.705 1 78.85 170 HIS B O 1
ATOM 3605 N N . GLY B 1 171 ? -3.3 16.531 21.355 1 80.98 171 GLY B N 1
ATOM 3606 C CA . GLY B 1 171 ? -3.719 15.667 20.263 1 80.98 171 GLY B CA 1
ATOM 3607 C C . GLY B 1 171 ? -2.913 15.874 18.995 1 80.98 171 GLY B C 1
ATOM 3608 O O . GLY B 1 171 ? -1.965 16.661 18.977 1 80.98 171 GLY B O 1
ATOM 3609 N N . LEU B 1 172 ? -3.392 15.158 17.909 1 85.19 172 LEU B N 1
ATOM 3610 C CA . LEU B 1 172 ? -2.7 15.2 16.626 1 85.19 172 LEU B CA 1
ATOM 3611 C C . LEU B 1 172 ? -3.171 16.387 15.793 1 85.19 172 LEU B C 1
ATOM 3613 O O . LEU B 1 172 ? -4.375 16.592 15.621 1 85.19 172 LEU B O 1
ATOM 3617 N N . MET B 1 173 ? -2.252 17.193 15.343 1 87.64 173 MET B N 1
ATOM 3618 C CA . MET B 1 173 ? -2.525 18.307 14.44 1 87.64 173 MET B CA 1
ATOM 3619 C C . MET B 1 173 ? -1.771 18.139 13.125 1 87.64 173 MET B C 1
ATOM 3621 O O . MET B 1 173 ? -0.653 17.62 13.107 1 87.64 173 MET B O 1
ATOM 3625 N N . VAL B 1 174 ? -2.383 18.612 12.02 1 91.76 174 VAL B N 1
ATOM 3626 C CA . VAL B 1 174 ? -1.733 18.512 10.718 1 91.76 174 VAL B CA 1
ATOM 3627 C C . VAL B 1 174 ? -1.67 19.89 10.064 1 91.76 174 VAL B C 1
ATOM 3629 O O . VAL B 1 174 ? -2.445 20.188 9.152 1 91.76 174 VAL B O 1
ATOM 3632 N N . PRO B 1 175 ? -0.751 20.694 10.539 1 94.36 175 PRO B N 1
ATOM 3633 C CA . PRO B 1 175 ? -0.562 21.97 9.845 1 94.36 175 PRO B CA 1
ATOM 3634 C C . PRO B 1 175 ? -0.036 21.795 8.422 1 94.36 175 PRO B C 1
ATOM 3636 O O . PRO B 1 175 ? 0.553 20.76 8.101 1 94.36 175 PRO B O 1
ATOM 3639 N N . VAL B 1 176 ? -0.235 22.834 7.582 1 96.03 176 VAL B N 1
ATOM 3640 C CA . VAL B 1 176 ? 0.057 22.698 6.159 1 96.03 176 VAL B CA 1
ATOM 3641 C C . VAL B 1 176 ? 1.157 23.68 5.76 1 96.03 176 VAL B C 1
ATOM 3643 O O . VAL B 1 176 ? 1.066 24.875 6.051 1 96.03 176 VAL B O 1
ATOM 3646 N N . LEU B 1 177 ? 2.223 23.166 5.227 1 96.17 177 LEU B N 1
ATOM 3647 C CA . LEU B 1 177 ? 3.269 23.959 4.591 1 96.17 177 LEU B CA 1
ATOM 3648 C C . LEU B 1 177 ? 2.886 24.316 3.159 1 96.17 177 LEU B C 1
ATOM 3650 O O . LEU B 1 177 ? 2.807 23.439 2.296 1 96.17 177 LEU B O 1
ATOM 3654 N N . ARG B 1 178 ? 2.766 25.595 2.85 1 95.84 178 ARG B N 1
ATOM 3655 C CA . ARG B 1 178 ? 2.244 26.03 1.559 1 95.84 178 ARG B CA 1
ATOM 3656 C C . ARG B 1 178 ? 3.363 26.158 0.531 1 95.84 178 ARG B C 1
ATOM 3658 O O . ARG B 1 178 ? 4.488 26.525 0.873 1 95.84 178 ARG B O 1
ATOM 3665 N N . ASP B 1 179 ? 3.105 25.833 -0.686 1 96.51 179 ASP B N 1
ATOM 3666 C CA . ASP B 1 179 ? 3.944 26.058 -1.859 1 96.51 179 ASP B CA 1
ATOM 3667 C C . ASP B 1 179 ? 5.348 25.497 -1.647 1 96.51 179 ASP B C 1
ATOM 3669 O O . ASP B 1 179 ? 6.341 26.197 -1.859 1 96.51 179 ASP B O 1
ATOM 3673 N N . VAL B 1 180 ? 5.438 24.287 -1.255 1 96.39 180 VAL B N 1
ATOM 3674 C CA . VAL B 1 180 ? 6.701 23.667 -0.869 1 96.39 180 VAL B CA 1
ATOM 3675 C C . VAL B 1 180 ? 7.6 23.518 -2.095 1 96.39 180 VAL B C 1
ATOM 3677 O O . VAL B 1 180 ? 8.825 23.615 -1.99 1 96.39 180 VAL B O 1
ATOM 3680 N N . ASP B 1 181 ? 7.04 23.316 -3.246 1 94.1 181 ASP B N 1
ATOM 3681 C CA . ASP B 1 181 ? 7.794 23.099 -4.476 1 94.1 181 ASP B CA 1
ATOM 3682 C C . ASP B 1 181 ? 8.555 24.359 -4.884 1 94.1 181 ASP B C 1
ATOM 3684 O O . ASP B 1 181 ? 9.557 24.282 -5.598 1 94.1 181 ASP B O 1
ATOM 3688 N N . SER B 1 182 ? 8.164 25.539 -4.376 1 94.08 182 SER B N 1
ATOM 3689 C CA . SER B 1 182 ? 8.79 26.803 -4.749 1 94.08 182 SER B CA 1
ATOM 3690 C C . SER B 1 182 ? 9.779 27.265 -3.685 1 94.08 182 SER B C 1
ATOM 3692 O O . SER B 1 182 ? 10.416 28.31 -3.834 1 94.08 182 SER B O 1
ATOM 3694 N N . LYS B 1 183 ? 9.961 26.505 -2.698 1 94.71 183 LYS B N 1
ATOM 3695 C CA . LYS B 1 183 ? 10.793 26.93 -1.576 1 94.71 183 LYS B CA 1
ATOM 3696 C C . LYS B 1 183 ? 12.111 26.162 -1.548 1 94.71 183 LYS B C 1
ATOM 3698 O O . LYS B 1 183 ? 12.184 25.025 -2.019 1 94.71 183 LYS B O 1
ATOM 3703 N N . GLY B 1 184 ? 13.047 26.825 -1.012 1 91.79 184 GLY B N 1
ATOM 3704 C CA . GLY B 1 184 ? 14.312 26.155 -0.756 1 91.79 184 GLY B CA 1
ATOM 3705 C C . GLY B 1 184 ? 14.333 25.403 0.561 1 91.79 184 GLY B C 1
ATOM 3706 O O . GLY B 1 184 ? 13.421 25.545 1.378 1 91.79 184 GLY B O 1
ATOM 3707 N N . LEU B 1 185 ? 15.386 24.718 0.827 1 91.82 185 LEU B N 1
ATOM 3708 C CA . LEU B 1 185 ? 15.497 23.843 1.989 1 91.82 185 LEU B CA 1
ATOM 3709 C C . LEU B 1 185 ? 15.521 24.654 3.28 1 91.82 185 LEU B C 1
ATOM 3711 O O . LEU B 1 185 ? 14.908 24.263 4.276 1 91.82 185 LEU B O 1
ATOM 3715 N N . TRP B 1 186 ? 16.2 25.763 3.259 1 92.2 186 TRP B N 1
ATOM 3716 C CA . TRP B 1 186 ? 16.303 26.593 4.455 1 92.2 186 TRP B CA 1
ATOM 3717 C C . TRP B 1 186 ? 14.944 27.169 4.837 1 92.2 186 TRP B C 1
ATOM 3719 O O . TRP B 1 186 ? 14.594 27.221 6.018 1 92.2 186 TRP B O 1
ATOM 3729 N N . GLN B 1 187 ? 14.211 27.612 3.855 1 94.49 187 GLN B N 1
ATOM 3730 C CA . GLN B 1 187 ? 12.877 28.149 4.103 1 94.49 187 GLN B CA 1
ATOM 3731 C C . GLN B 1 187 ? 11.937 27.066 4.627 1 94.49 187 GLN B C 1
ATOM 3733 O O . GLN B 1 187 ? 11.151 27.31 5.544 1 94.49 187 GLN B O 1
ATOM 3738 N N . ILE B 1 188 ? 12.054 25.892 4.039 1 94.95 188 ILE B N 1
ATOM 3739 C CA . ILE B 1 188 ? 11.231 24.768 4.474 1 94.95 188 ILE B CA 1
ATOM 3740 C C . ILE B 1 188 ? 11.557 24.422 5.925 1 94.95 188 ILE B C 1
ATOM 3742 O O . ILE B 1 188 ? 10.653 24.238 6.743 1 94.95 188 ILE B O 1
ATOM 3746 N N . ALA B 1 189 ? 12.827 24.387 6.248 1 93.86 189 ALA B N 1
ATOM 3747 C CA . ALA B 1 189 ? 13.261 24.066 7.605 1 93.86 189 ALA B CA 1
ATOM 3748 C C . ALA B 1 189 ? 12.719 25.08 8.609 1 93.86 189 ALA B C 1
ATOM 3750 O O . ALA B 1 189 ? 12.236 24.706 9.68 1 93.86 189 ALA B O 1
ATOM 3751 N N . ARG B 1 190 ? 12.788 26.303 8.275 1 94.78 190 ARG B N 1
ATOM 3752 C CA . ARG B 1 190 ? 12.308 27.376 9.139 1 94.78 190 ARG B CA 1
ATOM 3753 C C . ARG B 1 190 ? 10.804 27.266 9.366 1 94.78 190 ARG B C 1
ATOM 3755 O O . ARG B 1 190 ? 10.33 27.403 10.495 1 94.78 190 ARG B O 1
ATOM 3762 N N . GLU B 1 191 ? 10.102 27.047 8.326 1 94.9 191 GLU B N 1
ATOM 3763 C CA . GLU B 1 191 ? 8.645 26.997 8.41 1 94.9 191 GLU B CA 1
ATOM 3764 C C . GLU B 1 191 ? 8.179 25.757 9.168 1 94.9 191 GLU B C 1
ATOM 3766 O O . GLU B 1 191 ? 7.2 25.813 9.916 1 94.9 191 GLU B O 1
ATOM 3771 N N . ILE B 1 192 ? 8.863 24.618 8.948 1 93.82 192 ILE B N 1
ATOM 3772 C CA . ILE B 1 192 ? 8.515 23.413 9.692 1 93.82 192 ILE B CA 1
ATOM 3773 C C . ILE B 1 192 ? 8.708 23.656 11.187 1 93.82 192 ILE B C 1
ATOM 3775 O O . ILE B 1 192 ? 7.851 23.294 11.997 1 93.82 192 ILE B O 1
ATOM 3779 N N . THR B 1 193 ? 9.844 24.259 11.529 1 92.31 193 THR B N 1
ATOM 3780 C CA . THR B 1 193 ? 10.147 24.553 12.925 1 92.31 193 THR B CA 1
ATOM 3781 C C . THR B 1 193 ? 9.097 25.486 13.522 1 92.31 193 THR B C 1
ATOM 3783 O O . THR B 1 193 ? 8.629 25.267 14.641 1 92.31 193 THR B O 1
ATOM 3786 N N . ASP B 1 194 ? 8.748 26.473 12.781 1 93.55 194 ASP B N 1
ATOM 3787 C CA . ASP B 1 194 ? 7.742 27.434 13.222 1 93.55 194 ASP B CA 1
ATOM 3788 C C . ASP B 1 194 ? 6.387 26.759 13.421 1 93.55 194 ASP B C 1
ATOM 3790 O O . ASP B 1 194 ? 5.739 26.947 14.452 1 93.55 194 ASP B O 1
ATOM 3794 N N . LEU B 1 195 ? 5.998 25.987 12.453 1 91.83 195 LEU B N 1
ATOM 3795 C CA . LEU B 1 195 ? 4.71 25.304 12.512 1 91.83 195 LEU B CA 1
ATOM 3796 C C . LEU B 1 195 ? 4.658 24.34 13.692 1 91.83 195 LEU B C 1
ATOM 3798 O O . LEU B 1 195 ? 3.639 24.247 14.38 1 91.83 195 LEU B O 1
ATOM 3802 N N . ALA B 1 196 ? 5.725 23.605 13.86 1 89.34 196 ALA B N 1
ATOM 3803 C CA . ALA B 1 196 ? 5.786 22.66 14.972 1 89.34 196 ALA B CA 1
ATOM 3804 C C . ALA B 1 196 ? 5.653 23.379 16.311 1 89.34 196 ALA B C 1
ATOM 3806 O O . ALA B 1 196 ? 4.908 22.937 17.189 1 89.34 196 ALA B O 1
ATOM 3807 N N . ALA B 1 197 ? 6.37 24.465 16.477 1 91.56 197 ALA B N 1
ATOM 3808 C CA . ALA B 1 197 ? 6.331 25.237 17.716 1 91.56 197 ALA B CA 1
ATOM 3809 C C . ALA B 1 197 ? 4.931 25.787 17.976 1 91.56 197 ALA B C 1
ATOM 3811 O O . ALA B 1 197 ? 4.41 25.675 19.088 1 91.56 197 ALA B O 1
ATOM 3812 N N . ARG B 1 198 ? 4.299 26.308 17.006 1 93.15 198 ARG B N 1
ATOM 3813 C CA . ARG B 1 198 ? 2.972 26.895 17.154 1 93.15 198 ARG B CA 1
ATOM 3814 C C . ARG B 1 198 ? 1.916 25.816 17.369 1 93.15 198 ARG B C 1
ATOM 3816 O O . ARG B 1 198 ? 0.911 26.049 18.045 1 93.15 198 ARG B O 1
ATOM 3823 N N . SER B 1 199 ? 2.157 24.658 16.767 1 90.04 199 SER B N 1
ATOM 3824 C CA . SER B 1 199 ? 1.246 23.542 16.998 1 90.04 199 SER B CA 1
ATOM 3825 C C . SER B 1 199 ? 1.262 23.108 18.459 1 90.04 199 SER B C 1
ATOM 3827 O O . SER B 1 199 ? 0.213 22.819 19.038 1 90.04 199 SER B O 1
ATOM 3829 N N . GLN B 1 200 ? 2.443 23.144 19.022 1 89.4 200 GLN B N 1
ATOM 3830 C CA . GLN B 1 200 ? 2.578 22.771 20.426 1 89.4 200 GLN B CA 1
ATOM 3831 C C . GLN B 1 200 ? 1.861 23.769 21.331 1 89.4 200 GLN B C 1
ATOM 3833 O O . GLN B 1 200 ? 1.34 23.396 22.385 1 89.4 200 GLN B O 1
ATOM 3838 N N . GLU B 1 201 ? 1.786 24.987 20.885 1 89.87 201 GLU B N 1
ATOM 3839 C CA . GLU B 1 201 ? 1.185 26.055 21.677 1 89.87 201 GLU B CA 1
ATOM 3840 C C . GLU B 1 201 ? -0.266 26.297 21.268 1 89.87 201 GLU B C 1
ATOM 3842 O O . GLU B 1 201 ? -0.91 27.223 21.763 1 89.87 201 GLU B O 1
ATOM 3847 N N . ARG B 1 202 ? -0.762 25.556 20.321 1 83.02 202 ARG B N 1
ATOM 3848 C CA . ARG B 1 202 ? -2.12 25.667 19.8 1 83.02 202 ARG B CA 1
ATOM 3849 C C . ARG B 1 202 ? -2.354 27.036 19.169 1 83.02 202 ARG B C 1
ATOM 3851 O O . ARG B 1 202 ? -3.411 27.64 19.36 1 83.02 202 ARG B O 1
ATOM 3858 N N . LYS B 1 203 ? -1.373 27.493 18.511 1 87.24 203 LYS B N 1
ATOM 3859 C CA . LYS B 1 203 ? -1.466 28.823 17.915 1 87.24 203 LYS B CA 1
ATOM 3860 C C . LYS B 1 203 ? -1.526 28.739 16.392 1 87.24 203 LYS B C 1
ATOM 3862 O O . LYS B 1 203 ? -1.376 29.75 15.703 1 87.24 203 LYS B O 1
ATOM 3867 N N . VAL B 1 204 ? -1.729 27.573 15.893 1 87.53 204 VAL B N 1
ATOM 3868 C CA . VAL B 1 204 ? -1.852 27.441 14.445 1 87.53 204 VAL B CA 1
ATOM 3869 C C . VAL B 1 204 ? -3.23 27.923 13.997 1 87.53 204 VAL B C 1
ATOM 3871 O O . VAL B 1 204 ? -4.243 27.584 14.613 1 87.53 204 VAL B O 1
ATOM 3874 N N . ARG B 1 205 ? -3.285 28.712 12.992 1 84.84 205 ARG B N 1
ATOM 3875 C CA . ARG B 1 205 ? -4.529 29.282 12.484 1 84.84 205 ARG B CA 1
ATOM 3876 C C . ARG B 1 205 ? -5.313 28.254 11.676 1 84.84 205 ARG B C 1
ATOM 3878 O O . ARG B 1 205 ? -4.725 27.36 11.062 1 84.84 205 ARG B O 1
ATOM 3885 N N . PRO B 1 206 ? -6.608 28.395 11.639 1 80.12 206 PRO B N 1
ATOM 3886 C CA . PRO B 1 206 ? -7.449 27.455 10.894 1 80.12 206 PRO B CA 1
ATOM 3887 C C . PRO B 1 206 ? -7.096 27.396 9.409 1 80.12 206 PRO B C 1
ATOM 3889 O O . PRO B 1 206 ? -7.198 26.335 8.788 1 80.12 206 PRO B O 1
ATOM 3892 N N . ASP B 1 207 ? -6.685 28.513 8.846 1 81.92 207 ASP B N 1
ATOM 3893 C CA . ASP B 1 207 ? -6.362 28.564 7.423 1 81.92 207 ASP B CA 1
ATOM 3894 C C . ASP B 1 207 ? -5.093 27.771 7.12 1 81.92 207 ASP B C 1
ATOM 3896 O O . ASP B 1 207 ? -4.827 27.433 5.964 1 81.92 207 ASP B O 1
ATOM 3900 N N . GLU B 1 208 ? -4.397 27.473 8.178 1 87.71 208 GLU B N 1
ATOM 3901 C CA . GLU B 1 208 ? -3.16 26.716 8.016 1 87.71 208 GLU B CA 1
ATOM 3902 C C . GLU B 1 208 ? -3.392 25.224 8.236 1 87.71 208 GLU B C 1
ATOM 3904 O O . GLU B 1 208 ? -2.446 24.435 8.228 1 87.71 208 GLU B O 1
ATOM 3909 N N . MET B 1 209 ? -4.601 24.837 8.402 1 85.37 209 MET B N 1
ATOM 3910 C CA . MET B 1 209 ? -4.926 23.445 8.697 1 85.37 209 MET B CA 1
ATOM 3911 C C . MET B 1 209 ? -5.621 22.785 7.511 1 85.37 209 MET B C 1
ATOM 3913 O O . MET B 1 209 ? -5.996 21.613 7.579 1 85.37 209 MET B O 1
ATOM 3917 N N . GLY B 1 210 ? -5.728 23.45 6.422 1 86.7 210 GLY B N 1
ATOM 3918 C CA . GLY B 1 210 ? -6.443 22.888 5.287 1 86.7 210 GLY B CA 1
ATOM 3919 C C . GLY B 1 210 ? -5.714 23.075 3.97 1 86.7 210 GLY B C 1
ATOM 3920 O O . GLY B 1 210 ? -4.783 23.879 3.878 1 86.7 210 GLY B O 1
ATOM 3921 N N . GLY B 1 211 ? -6.074 22.203 2.98 1 90.78 211 GLY B N 1
ATOM 3922 C CA . GLY B 1 211 ? -5.612 22.395 1.615 1 90.78 211 GLY B CA 1
ATOM 3923 C C . GLY B 1 211 ? -4.352 21.614 1.296 1 90.78 211 GLY B C 1
ATOM 3924 O O . GLY B 1 211 ? -3.655 21.92 0.326 1 90.78 211 GLY B O 1
ATOM 3925 N N . ALA B 1 212 ? -4.069 20.651 2.112 1 94.86 212 ALA B N 1
ATOM 3926 C CA . ALA B 1 212 ? -2.862 19.866 1.865 1 94.86 212 ALA B CA 1
ATOM 3927 C C . ALA B 1 212 ? -3.026 18.984 0.631 1 94.86 212 ALA B C 1
ATOM 3929 O O . ALA B 1 212 ? -4.107 18.445 0.383 1 94.86 212 ALA B O 1
ATOM 3930 N N . SER B 1 213 ? -1.932 18.938 -0.117 1 96.25 213 SER B N 1
ATOM 3931 C CA . SER B 1 213 ? -1.846 17.978 -1.213 1 96.25 213 SER B CA 1
ATOM 3932 C C . SER B 1 213 ? -1.664 16.557 -0.691 1 96.25 213 SER B C 1
ATOM 3934 O O . SER B 1 213 ? -2.297 15.622 -1.187 1 96.25 213 SER B O 1
ATOM 3936 N N . MET B 1 214 ? -0.857 16.428 0.246 1 97.69 214 MET B N 1
ATOM 3937 C CA . MET B 1 214 ? -0.543 15.168 0.914 1 97.69 214 MET B CA 1
ATOM 3938 C C . MET B 1 214 ? 0.084 15.419 2.281 1 97.69 214 MET B C 1
ATOM 3940 O O . MET B 1 214 ? 0.694 16.466 2.507 1 97.69 214 MET B O 1
ATOM 3944 N N . THR B 1 215 ? -0.063 14.487 3.183 1 97.5 215 THR B N 1
ATOM 3945 C CA . THR B 1 215 ? 0.441 14.638 4.543 1 97.5 215 THR B CA 1
ATOM 3946 C C . THR B 1 215 ? 1.603 13.682 4.799 1 97.5 215 THR B C 1
ATOM 3948 O O . THR B 1 215 ? 1.575 12.531 4.358 1 97.5 215 THR B O 1
ATOM 3951 N N . ILE B 1 216 ? 2.596 14.17 5.476 1 97.99 216 ILE B N 1
ATOM 3952 C CA . ILE B 1 216 ? 3.681 13.337 5.982 1 97.99 216 ILE B CA 1
ATOM 3953 C C . ILE B 1 216 ? 3.48 13.077 7.473 1 97.99 216 ILE B C 1
ATOM 3955 O O . ILE B 1 216 ? 3.259 14.01 8.248 1 97.99 216 ILE B O 1
ATOM 3959 N N . THR B 1 217 ? 3.415 11.91 7.894 1 96.83 217 THR B N 1
ATOM 3960 C CA . THR B 1 217 ? 3.479 11.508 9.294 1 96.83 217 THR B CA 1
ATOM 3961 C C . THR B 1 217 ? 4.816 10.841 9.605 1 96.83 217 THR B C 1
ATOM 3963 O O . THR B 1 217 ? 5.087 9.734 9.135 1 96.83 217 THR B O 1
ATOM 3966 N N . ASN B 1 218 ? 5.558 11.527 10.387 1 94.41 218 ASN B N 1
ATOM 3967 C CA . ASN B 1 218 ? 6.924 11.096 10.662 1 94.41 218 ASN B CA 1
ATOM 3968 C C . ASN B 1 218 ? 7.073 10.581 12.091 1 94.41 218 ASN B C 1
ATOM 3970 O O . ASN B 1 218 ? 6.981 11.354 13.046 1 94.41 218 ASN B O 1
ATOM 3974 N N . LEU B 1 219 ? 7.377 9.312 12.267 1 92.68 219 LEU B N 1
ATOM 3975 C CA . LEU B 1 219 ? 7.604 8.677 13.56 1 92.68 219 LEU B CA 1
ATOM 3976 C C . LEU B 1 219 ? 9.071 8.298 13.73 1 92.68 219 LEU B C 1
ATOM 3978 O O . LEU B 1 219 ? 9.412 7.487 14.594 1 92.68 219 LEU B O 1
ATOM 3982 N N . GLY B 1 220 ? 9.893 8.794 12.918 1 87.76 220 GLY B N 1
ATOM 3983 C CA . GLY B 1 220 ? 11.302 8.439 12.89 1 87.76 220 GLY B CA 1
ATOM 3984 C C . GLY B 1 220 ? 11.994 8.635 14.225 1 87.76 220 GLY B C 1
ATOM 3985 O O . GLY B 1 220 ? 12.824 7.816 14.627 1 87.76 220 GLY B O 1
ATOM 3986 N N . GLY B 1 221 ? 11.681 9.75 14.936 1 84.69 221 GLY B N 1
ATOM 3987 C CA . GLY B 1 221 ? 12.33 10.048 16.202 1 84.69 221 GLY B CA 1
ATOM 3988 C C . GLY B 1 221 ? 11.825 9.192 17.348 1 84.69 221 GLY B C 1
ATOM 3989 O O . GLY B 1 221 ? 12.396 9.208 18.44 1 84.69 221 GLY B O 1
ATOM 3990 N N . ILE B 1 222 ? 10.805 8.436 17.128 1 85.54 222 ILE B N 1
ATOM 3991 C CA . ILE B 1 222 ? 10.192 7.634 18.181 1 85.54 222 ILE B CA 1
ATOM 3992 C C . ILE B 1 222 ? 10.533 6.16 17.971 1 85.54 222 ILE B C 1
ATOM 3994 O O . ILE B 1 222 ? 11.048 5.501 18.877 1 85.54 222 ILE B O 1
ATOM 3998 N N . GLY B 1 223 ? 10.172 5.613 16.838 1 87.31 223 GLY B N 1
ATOM 3999 C CA . GLY B 1 223 ? 10.523 4.224 16.588 1 87.31 223 GLY B CA 1
ATOM 4000 C C . GLY B 1 223 ? 9.599 3.545 15.595 1 87.31 223 GLY B C 1
ATOM 4001 O O . GLY B 1 223 ? 8.806 4.208 14.923 1 87.31 223 GLY B O 1
ATOM 4002 N N . GLY B 1 224 ? 9.907 2.22 15.457 1 89.77 224 GLY B N 1
ATOM 4003 C CA . GLY B 1 224 ? 9.097 1.417 14.554 1 89.77 224 GLY B CA 1
ATOM 4004 C C . GLY B 1 224 ? 9.836 1.011 13.293 1 89.77 224 GLY B C 1
ATOM 4005 O O . GLY B 1 224 ? 10.892 1.565 12.979 1 89.77 224 GLY B O 1
ATOM 4006 N N . THR B 1 225 ? 9.182 0.026 12.585 1 92.62 225 THR B N 1
ATOM 4007 C CA . THR B 1 225 ? 9.767 -0.453 11.337 1 92.62 225 THR B CA 1
ATOM 4008 C C . THR B 1 225 ? 8.837 -0.172 10.161 1 92.62 225 THR B C 1
ATOM 4010 O O . THR B 1 225 ? 9.292 -0.018 9.026 1 92.62 225 THR B O 1
ATOM 4013 N N . ALA B 1 226 ? 7.559 -0.145 10.458 1 94.22 226 ALA B N 1
ATOM 4014 C CA . ALA B 1 226 ? 6.524 0.119 9.461 1 94.22 226 ALA B CA 1
ATOM 4015 C C . ALA B 1 226 ? 5.167 0.334 10.124 1 94.22 226 ALA B C 1
ATOM 4017 O O . ALA B 1 226 ? 4.968 -0.039 11.283 1 94.22 226 ALA B O 1
ATOM 4018 N N . PHE B 1 227 ? 4.315 0.972 9.461 1 93.39 227 PHE B N 1
ATOM 4019 C CA . PHE B 1 227 ? 2.934 1.116 9.908 1 93.39 227 PHE B CA 1
ATOM 4020 C C . PHE B 1 227 ? 2.02 1.457 8.737 1 93.39 227 PHE B C 1
ATOM 4022 O O . PHE B 1 227 ? 2.487 1.653 7.614 1 93.39 227 PHE B O 1
ATOM 4029 N N . THR B 1 228 ? 0.735 1.426 8.95 1 94.23 228 THR B N 1
ATOM 4030 C CA . THR B 1 228 ? -0.264 1.752 7.939 1 94.23 228 THR B CA 1
ATOM 4031 C C . THR B 1 228 ? -1.003 3.036 8.302 1 94.23 228 THR B C 1
ATOM 4033 O O . THR B 1 228 ? -2.046 2.994 8.957 1 94.23 228 THR B O 1
ATOM 4036 N N . PRO B 1 229 ? -0.513 4.133 7.824 1 95.09 229 PRO B N 1
ATOM 4037 C CA . PRO B 1 229 ? -1.182 5.39 8.17 1 95.09 229 PRO B CA 1
ATOM 4038 C C . PRO B 1 229 ? -2.54 5.542 7.49 1 95.09 229 PRO B C 1
ATOM 4040 O O . PRO B 1 229 ? -2.756 4.995 6.405 1 95.09 229 PRO B O 1
ATOM 4043 N N . ILE B 1 230 ? -3.376 6.24 8.101 1 93.52 230 ILE B N 1
ATOM 4044 C CA . ILE B 1 230 ? -4.719 6.476 7.583 1 93.52 230 ILE B CA 1
ATOM 4045 C C . ILE B 1 230 ? -4.72 7.72 6.698 1 93.52 230 ILE B C 1
ATOM 4047 O O . ILE B 1 230 ? -4.219 8.774 7.098 1 93.52 230 ILE B O 1
ATOM 4051 N N . VAL B 1 231 ? -5.21 7.559 5.524 1 94.15 231 VAL B N 1
ATOM 4052 C CA . VAL B 1 231 ? -5.301 8.685 4.6 1 94.15 231 VAL B CA 1
ATOM 4053 C C . VAL B 1 231 ? -6.117 9.809 5.235 1 94.15 231 VAL B C 1
ATOM 4055 O O . VAL B 1 231 ? -7.151 9.559 5.858 1 94.15 231 VAL B O 1
ATOM 4058 N N . ASN B 1 232 ? -5.668 11.012 5.121 1 90.18 232 ASN B N 1
ATOM 4059 C CA . ASN B 1 232 ? -6.337 12.196 5.649 1 90.18 232 ASN B CA 1
ATOM 4060 C C . ASN B 1 232 ? -7.198 12.875 4.587 1 90.18 232 ASN B C 1
ATOM 4062 O O . ASN B 1 232 ? -6.731 13.776 3.887 1 90.18 232 ASN B O 1
ATOM 4066 N N . PRO B 1 233 ? -8.441 12.53 4.448 1 88.27 233 PRO B N 1
ATOM 4067 C CA . PRO B 1 233 ? -9.274 13.168 3.425 1 88.27 233 PRO B CA 1
ATOM 4068 C C . PRO B 1 233 ? -9.28 14.691 3.535 1 88.27 233 PRO B C 1
ATOM 4070 O O . PRO B 1 233 ? -9.136 15.235 4.633 1 88.27 233 PRO B O 1
ATOM 4073 N N . PRO B 1 234 ? -9.391 15.401 2.49 1 90.96 234 PRO B N 1
ATOM 4074 C CA . PRO B 1 234 ? -9.751 14.913 1.156 1 90.96 234 PRO B CA 1
ATOM 4075 C C . PRO B 1 234 ? -8.534 14.495 0.333 1 90.96 234 PRO B C 1
ATOM 4077 O O . PRO B 1 234 ? -8.636 14.328 -0.885 1 90.96 234 PRO B O 1
ATOM 4080 N N . GLU B 1 235 ? -7.409 14.362 1.02 1 94.09 235 GLU B N 1
ATOM 4081 C CA . GLU B 1 235 ? -6.226 13.865 0.324 1 94.09 235 GLU B CA 1
ATOM 4082 C C . GLU B 1 235 ? -6.431 12.433 -0.161 1 94.09 235 GLU B C 1
ATOM 4084 O O . GLU B 1 235 ? -7.302 11.721 0.341 1 94.09 235 GLU B O 1
ATOM 4089 N N . VAL B 1 236 ? -5.6 12.028 -1.106 1 95.74 236 VAL B N 1
ATOM 4090 C CA . VAL B 1 236 ? -5.781 10.684 -1.643 1 95.74 236 VAL B CA 1
ATOM 4091 C C . VAL B 1 236 ? -4.626 9.789 -1.198 1 95.74 236 VAL B C 1
ATOM 4093 O O . VAL B 1 236 ? -4.615 8.59 -1.485 1 95.74 236 VAL B O 1
ATOM 4096 N N . ALA B 1 237 ? -3.712 10.423 -0.462 1 97.83 237 ALA B N 1
ATOM 4097 C CA . ALA B 1 237 ? -2.564 9.637 -0.016 1 97.83 237 ALA B CA 1
ATOM 4098 C C . ALA B 1 237 ? -1.886 10.289 1.186 1 97.83 237 ALA B C 1
ATOM 4100 O O . ALA B 1 237 ? -2.071 11.481 1.439 1 97.83 237 ALA B O 1
ATOM 4101 N N . ILE B 1 238 ? -1.158 9.462 1.973 1 97.92 238 ILE B N 1
ATOM 4102 C CA . ILE B 1 238 ? -0.363 9.891 3.119 1 97.92 238 ILE B CA 1
ATOM 4103 C C . ILE B 1 238 ? 0.947 9.107 3.161 1 97.92 238 ILE B C 1
ATOM 4105 O O . ILE B 1 238 ? 0.972 7.911 2.86 1 97.92 238 ILE B O 1
ATOM 4109 N N . LEU B 1 239 ? 1.991 9.816 3.49 1 98.57 239 LEU B N 1
ATOM 4110 C CA . LEU B 1 239 ? 3.311 9.199 3.562 1 98.57 239 LEU B CA 1
ATOM 4111 C C . LEU B 1 239 ? 3.764 9.055 5.011 1 98.57 239 LEU B C 1
ATOM 4113 O O . LEU B 1 239 ? 3.809 10.039 5.753 1 98.57 239 LEU B O 1
ATOM 4117 N N . GLY B 1 240 ? 4.054 7.853 5.377 1 97.82 240 GLY B N 1
ATOM 4118 C CA . GLY B 1 240 ? 4.611 7.568 6.69 1 97.82 240 GLY B CA 1
ATOM 4119 C C . GLY B 1 240 ? 6.093 7.247 6.653 1 97.82 240 GLY B C 1
ATOM 4120 O O . GLY B 1 240 ? 6.565 6.576 5.733 1 97.82 240 GLY B O 1
ATOM 4121 N N . ILE B 1 241 ? 6.75 7.749 7.635 1 97.39 241 ILE B N 1
ATOM 4122 C CA . ILE B 1 241 ? 8.182 7.509 7.781 1 97.39 241 ILE B CA 1
ATOM 4123 C C . ILE B 1 241 ? 8.483 7.032 9.2 1 97.39 241 ILE B C 1
ATOM 4125 O O . ILE B 1 241 ? 7.939 7.565 10.17 1 97.39 241 ILE B O 1
ATOM 4129 N N . THR B 1 242 ? 9.314 6.005 9.364 1 96.12 242 THR B N 1
ATOM 4130 C CA . THR B 1 242 ? 9.708 5.505 10.676 1 96.12 242 THR B CA 1
ATOM 4131 C C . THR B 1 242 ? 11.221 5.584 10.854 1 96.12 242 THR B C 1
ATOM 4133 O O . THR B 1 242 ? 11.898 6.325 10.138 1 96.12 242 THR B O 1
ATOM 4136 N N . ARG B 1 243 ? 11.726 4.92 11.796 1 95.13 243 ARG B N 1
ATOM 4137 C CA . ARG B 1 243 ? 13.108 5.084 12.234 1 95.13 243 ARG B CA 1
ATOM 4138 C C . ARG B 1 243 ? 14.082 4.58 11.175 1 95.13 243 ARG B C 1
ATOM 4140 O O . ARG B 1 243 ? 13.901 3.492 10.625 1 95.13 243 ARG B O 1
ATOM 4147 N N . THR B 1 244 ? 15.036 5.404 10.92 1 95.19 244 THR B N 1
ATOM 4148 C CA . THR B 1 244 ? 16.13 5.004 10.043 1 95.19 244 THR B CA 1
ATOM 4149 C C . THR B 1 244 ? 16.993 3.936 10.708 1 95.19 244 THR B C 1
ATOM 4151 O O . THR B 1 244 ? 17.288 4.023 11.902 1 95.19 244 THR B O 1
ATOM 4154 N N . GLU B 1 245 ? 17.356 2.949 9.945 1 94.93 245 GLU B N 1
ATOM 4155 C CA . GLU B 1 245 ? 18.231 1.899 10.457 1 94.93 245 GLU B CA 1
ATOM 4156 C C . GLU B 1 245 ? 19.406 1.652 9.515 1 94.93 245 GLU B C 1
ATOM 4158 O O . GLU B 1 245 ? 19.266 1.764 8.296 1 94.93 245 GLU B O 1
ATOM 4163 N N . ILE B 1 246 ? 20.538 1.347 10.14 1 96 246 ILE B N 1
ATOM 4164 C CA . ILE B 1 246 ? 21.661 0.902 9.323 1 96 246 ILE B CA 1
ATOM 4165 C C . ILE B 1 246 ? 21.443 -0.547 8.892 1 96 246 ILE B C 1
ATOM 4167 O O . ILE B 1 246 ? 21.333 -1.442 9.734 1 96 246 ILE B O 1
ATOM 4171 N N . ALA B 1 247 ? 21.339 -0.739 7.631 1 94.18 247 ALA B N 1
ATOM 4172 C CA . ALA B 1 247 ? 21.052 -2.067 7.097 1 94.18 247 ALA B CA 1
ATOM 4173 C C . ALA B 1 247 ? 22.069 -2.461 6.03 1 94.18 247 ALA B C 1
ATOM 4175 O O . ALA B 1 247 ? 22.668 -1.597 5.385 1 94.18 247 ALA B O 1
ATOM 4176 N N . PRO B 1 248 ? 22.302 -3.804 5.916 1 93.28 248 PRO B N 1
ATOM 4177 C CA . PRO B 1 248 ? 23.164 -4.25 4.818 1 93.28 248 PRO B CA 1
ATOM 4178 C C . PRO B 1 248 ? 22.495 -4.117 3.452 1 93.28 248 PRO B C 1
ATOM 4180 O O . PRO B 1 248 ? 21.372 -4.592 3.262 1 93.28 248 PRO B O 1
ATOM 4183 N N . VAL B 1 249 ? 23.1 -3.492 2.616 1 92.71 249 VAL B N 1
ATOM 4184 C CA . VAL B 1 249 ? 22.611 -3.325 1.251 1 92.71 249 VAL B CA 1
ATOM 4185 C C . VAL B 1 249 ? 23.6 -3.947 0.268 1 92.71 249 VAL B C 1
ATOM 4187 O O . VAL B 1 249 ? 24.804 -3.69 0.343 1 92.71 249 VAL B O 1
ATOM 4190 N N . TRP B 1 250 ? 23.051 -4.812 -0.631 1 93.12 250 TRP B N 1
ATOM 4191 C CA . TRP B 1 250 ? 23.889 -5.491 -1.614 1 93.12 250 TRP B CA 1
ATOM 4192 C C . TRP B 1 250 ? 24.321 -4.531 -2.718 1 93.12 250 TRP B C 1
ATOM 4194 O O . TRP B 1 250 ? 23.482 -3.883 -3.348 1 93.12 250 TRP B O 1
ATOM 4204 N N . ASP B 1 251 ? 25.607 -4.428 -2.988 1 90.37 251 ASP B N 1
ATOM 4205 C CA . ASP B 1 251 ? 26.099 -3.505 -4.006 1 90.37 251 ASP B CA 1
ATOM 4206 C C . ASP B 1 251 ? 26.446 -4.244 -5.296 1 90.37 251 ASP B C 1
ATOM 4208 O O . ASP B 1 251 ? 27.057 -3.671 -6.201 1 90.37 251 ASP B O 1
ATOM 4212 N N . GLY B 1 252 ? 26.099 -5.539 -5.356 1 89.14 252 GLY B N 1
ATOM 4213 C CA . GLY B 1 252 ? 26.421 -6.378 -6.499 1 89.14 252 GLY B CA 1
ATOM 4214 C C . GLY B 1 252 ? 27.499 -7.403 -6.203 1 89.14 252 GLY B C 1
ATOM 4215 O O . GLY B 1 252 ? 27.626 -8.402 -6.914 1 89.14 252 GLY B O 1
ATOM 4216 N N . GLU B 1 253 ? 28.337 -7.112 -5.167 1 91.15 253 GLU B N 1
ATOM 4217 C CA . GLU B 1 253 ? 29.444 -7.997 -4.816 1 91.15 253 GLU B CA 1
ATOM 4218 C C . GLU B 1 253 ? 29.451 -8.307 -3.322 1 91.15 253 GLU B C 1
ATOM 4220 O O . GLU B 1 253 ? 29.667 -9.452 -2.921 1 91.15 253 GLU B O 1
ATOM 4225 N N . VAL B 1 254 ? 29.242 -7.218 -2.579 1 91.96 254 VAL B N 1
ATOM 4226 C CA . VAL B 1 254 ? 29.289 -7.373 -1.129 1 91.96 254 VAL B CA 1
ATOM 4227 C C . VAL B 1 254 ? 28.163 -6.567 -0.486 1 91.96 254 VAL B C 1
ATOM 4229 O O . VAL B 1 254 ? 27.567 -5.699 -1.128 1 91.96 254 VAL B O 1
ATOM 4232 N N . PHE B 1 255 ? 27.87 -6.883 0.793 1 93.53 255 PHE B N 1
ATOM 4233 C CA . PHE B 1 255 ? 26.918 -6.108 1.58 1 93.53 255 PHE B CA 1
ATOM 4234 C C . PHE B 1 255 ? 27.606 -4.922 2.247 1 93.53 255 PHE B C 1
ATOM 4236 O O . PHE B 1 255 ? 28.61 -5.091 2.942 1 93.53 255 PHE B O 1
ATOM 4243 N N . LEU B 1 256 ? 27.056 -3.68 2.036 1 94.09 256 LEU B N 1
ATOM 4244 C CA . LEU B 1 256 ? 27.534 -2.461 2.679 1 94.09 256 LEU B CA 1
ATOM 4245 C C . LEU B 1 256 ? 26.477 -1.893 3.62 1 94.09 256 LEU B C 1
ATOM 4247 O O . LEU B 1 256 ? 25.28 -1.969 3.335 1 94.09 256 LEU B O 1
ATOM 4251 N N . PRO B 1 257 ? 27.004 -1.356 4.743 1 95.69 257 PRO B N 1
ATOM 4252 C CA . PRO B 1 257 ? 26.041 -0.688 5.622 1 95.69 257 PRO B CA 1
ATOM 4253 C C . PRO B 1 257 ? 25.517 0.621 5.036 1 95.69 257 PRO B C 1
ATOM 4255 O O . PRO B 1 257 ? 26.294 1.42 4.506 1 95.69 257 PRO B O 1
ATOM 4258 N N . ALA B 1 258 ? 24.275 0.891 5.087 1 95.84 258 ALA B N 1
ATOM 4259 C CA . ALA B 1 258 ? 23.651 2.129 4.626 1 95.84 258 ALA B CA 1
ATOM 4260 C C . ALA B 1 258 ? 22.466 2.508 5.51 1 95.84 258 ALA B C 1
ATOM 4262 O O . ALA B 1 258 ? 21.724 1.638 5.972 1 95.84 258 ALA B O 1
ATOM 4263 N N . PRO B 1 259 ? 22.359 3.803 5.819 1 96.95 259 PRO B N 1
ATOM 4264 C CA . PRO B 1 259 ? 21.151 4.237 6.525 1 96.95 259 PRO B CA 1
ATOM 4265 C C . PRO B 1 259 ? 19.897 4.152 5.657 1 96.95 259 PRO B C 1
ATOM 4267 O O . PRO B 1 259 ? 19.75 4.919 4.702 1 96.95 259 PRO B O 1
ATOM 4270 N N . MET B 1 260 ? 19.051 3.209 6.057 1 96.64 260 MET B N 1
ATOM 4271 C CA . MET B 1 260 ? 17.822 2.974 5.303 1 96.64 260 MET B CA 1
ATOM 4272 C C . MET B 1 260 ? 16.607 3.483 6.071 1 96.64 260 MET B C 1
ATOM 4274 O O . MET B 1 260 ? 16.411 3.131 7.236 1 96.64 260 MET B O 1
ATOM 4278 N N . VAL B 1 261 ? 15.787 4.298 5.451 1 96.83 261 VAL B N 1
ATOM 4279 C CA . VAL B 1 261 ? 14.586 4.828 6.088 1 96.83 261 VAL B CA 1
ATOM 4280 C C . VAL B 1 261 ? 13.35 4.137 5.516 1 96.83 261 VAL B C 1
ATOM 4282 O O . VAL B 1 261 ? 13.159 4.102 4.298 1 96.83 261 VAL B O 1
ATOM 4285 N N . PRO B 1 262 ? 12.544 3.551 6.336 1 97.21 262 PRO B N 1
ATOM 4286 C CA . PRO B 1 262 ? 11.301 2.943 5.856 1 97.21 262 PRO B CA 1
ATOM 4287 C C . PRO B 1 262 ? 10.277 3.978 5.398 1 97.21 262 PRO B C 1
ATOM 4289 O O . PRO B 1 262 ? 10.137 5.032 6.023 1 97.21 262 PRO B O 1
ATOM 4292 N N . LEU B 1 263 ? 9.658 3.729 4.345 1 97.97 263 LEU B N 1
ATOM 4293 C CA . LEU B 1 263 ? 8.608 4.558 3.762 1 97.97 263 LEU B CA 1
ATOM 4294 C C . LEU B 1 263 ? 7.298 3.783 3.661 1 97.97 263 LEU B C 1
ATOM 4296 O O . LEU B 1 263 ? 7.278 2.65 3.175 1 97.97 263 LEU B O 1
ATOM 4300 N N . ASP B 1 264 ? 6.269 4.319 4.109 1 98.14 264 ASP B N 1
ATOM 4301 C CA . ASP B 1 264 ? 4.94 3.718 4.07 1 98.14 264 ASP B CA 1
ATOM 4302 C C . ASP B 1 264 ? 3.937 4.646 3.387 1 98.14 264 ASP B C 1
ATOM 4304 O O . ASP B 1 264 ? 3.595 5.702 3.923 1 98.14 264 ASP B O 1
ATOM 4308 N N . LEU B 1 265 ? 3.482 4.244 2.251 1 98.36 265 LEU B N 1
ATOM 4309 C CA . LEU B 1 265 ? 2.542 5.039 1.468 1 98.36 265 LEU B CA 1
ATOM 4310 C C . LEU B 1 265 ? 1.147 4.423 1.505 1 98.36 265 LEU B C 1
ATOM 4312 O O . LEU B 1 265 ? 0.915 3.364 0.918 1 98.36 265 LEU B O 1
ATOM 4316 N N . SER B 1 266 ? 0.268 5.026 2.241 1 98.03 266 SER B N 1
ATOM 4317 C CA . SER B 1 266 ? -1.138 4.646 2.157 1 98.03 266 SER B CA 1
ATOM 4318 C C . SER B 1 266 ? -1.886 5.514 1.151 1 98.03 266 SER B C 1
ATOM 4320 O O . SER B 1 266 ? -1.66 6.724 1.078 1 98.03 266 SER B O 1
ATOM 4322 N N . TYR B 1 267 ? -2.773 4.895 0.361 1 97.32 267 TYR B N 1
ATOM 4323 C CA . TYR B 1 267 ? -3.446 5.652 -0.688 1 97.32 267 TYR B CA 1
ATOM 4324 C C . TYR B 1 267 ? -4.856 5.124 -0.923 1 97.32 267 TYR B C 1
ATOM 4326 O O . TYR B 1 267 ? -5.159 3.975 -0.593 1 97.32 267 TYR B O 1
ATOM 4334 N N . ASP B 1 268 ? -5.637 5.995 -1.435 1 95.12 268 ASP B N 1
ATOM 4335 C CA . ASP B 1 268 ? -7.003 5.685 -1.846 1 95.12 268 ASP B CA 1
ATOM 4336 C C . ASP B 1 268 ? -7.017 4.887 -3.148 1 95.12 268 ASP B C 1
ATOM 4338 O O . ASP B 1 268 ? -6.807 5.445 -4.227 1 95.12 268 ASP B O 1
ATOM 4342 N N . HIS B 1 269 ? -7.351 3.662 -3.022 1 93.23 269 HIS B N 1
ATOM 4343 C CA . HIS B 1 269 ? -7.244 2.741 -4.148 1 93.23 269 HIS B CA 1
ATOM 4344 C C . HIS B 1 269 ? -8.324 3.016 -5.189 1 93.23 269 HIS B C 1
ATOM 4346 O O . HIS B 1 269 ? -8.314 2.424 -6.27 1 93.23 269 HIS B O 1
ATOM 4352 N N . ARG B 1 270 ? -9.262 3.927 -4.966 1 89.93 270 ARG B N 1
ATOM 4353 C CA . ARG B 1 270 ? -10.247 4.347 -5.957 1 89.93 270 ARG B CA 1
ATOM 4354 C C . ARG B 1 270 ? -9.619 5.274 -6.994 1 89.93 270 ARG B C 1
ATOM 4356 O O . ARG B 1 270 ? -10.118 5.387 -8.115 1 89.93 270 ARG B O 1
ATOM 4363 N N . VAL B 1 271 ? -8.505 5.873 -6.561 1 91.5 271 VAL B N 1
ATOM 4364 C CA . VAL B 1 271 ? -7.867 6.872 -7.413 1 91.5 271 VAL B CA 1
ATOM 4365 C C . VAL B 1 271 ? -6.525 6.341 -7.915 1 91.5 271 VAL B C 1
ATOM 4367 O O . VAL B 1 271 ? -6.193 6.493 -9.092 1 91.5 271 VAL B O 1
ATOM 4370 N N . ILE B 1 272 ? -5.779 5.72 -6.988 1 93.28 272 ILE B N 1
ATOM 4371 C CA . ILE B 1 272 ? -4.418 5.272 -7.259 1 93.28 272 ILE B CA 1
ATOM 4372 C C . ILE B 1 272 ? -4.368 3.746 -7.265 1 93.28 272 ILE B C 1
ATOM 4374 O O . ILE B 1 272 ? -4.842 3.099 -6.328 1 93.28 272 ILE B O 1
ATOM 4378 N N . ASN B 1 273 ? -3.831 3.163 -8.268 1 90.65 273 ASN B N 1
ATOM 4379 C CA . ASN B 1 273 ? -3.661 1.714 -8.266 1 90.65 273 ASN B CA 1
ATOM 4380 C C . ASN B 1 273 ? -2.287 1.311 -7.739 1 90.65 273 ASN B C 1
ATOM 4382 O O . ASN B 1 273 ? -1.456 2.171 -7.44 1 90.65 273 ASN B O 1
ATOM 4386 N N . GLY B 1 274 ? -2.113 0.011 -7.66 1 91.59 274 GLY B N 1
ATOM 4387 C CA . GLY B 1 274 ? -0.883 -0.498 -7.075 1 91.59 274 GLY B CA 1
ATOM 4388 C C . GLY B 1 274 ? 0.354 -0.133 -7.874 1 91.59 274 GLY B C 1
ATOM 4389 O O . GLY B 1 274 ? 1.389 0.215 -7.302 1 91.59 274 GLY B O 1
ATOM 4390 N N . ALA B 1 275 ? 0.257 -0.256 -9.115 1 92.37 275 ALA B N 1
ATOM 4391 C CA . ALA B 1 275 ? 1.408 0.033 -9.967 1 92.37 275 ALA B CA 1
ATOM 4392 C C . ALA B 1 275 ? 1.818 1.499 -9.856 1 92.37 275 ALA B C 1
ATOM 4394 O O . ALA B 1 275 ? 3.005 1.81 -9.734 1 92.37 275 ALA B O 1
ATOM 4395 N N . GLU B 1 276 ? 0.856 2.366 -9.895 1 93.63 276 GLU B N 1
ATOM 4396 C CA . GLU B 1 276 ? 1.131 3.794 -9.766 1 93.63 276 GLU B CA 1
ATOM 4397 C C . GLU B 1 276 ? 1.754 4.115 -8.411 1 93.63 276 GLU B C 1
ATOM 4399 O O . GLU B 1 276 ? 2.68 4.924 -8.324 1 93.63 276 GLU B O 1
ATOM 4404 N N . ALA B 1 277 ? 1.207 3.505 -7.403 1 96.1 277 ALA B N 1
ATOM 4405 C CA . ALA B 1 277 ? 1.746 3.718 -6.063 1 96.1 277 ALA B CA 1
ATOM 4406 C C . ALA B 1 277 ? 3.197 3.254 -5.975 1 96.1 277 ALA B C 1
ATOM 4408 O O . ALA B 1 277 ? 4.04 3.938 -5.39 1 96.1 277 ALA B O 1
ATOM 4409 N N . ALA B 1 278 ? 3.468 2.121 -6.524 1 95.69 278 ALA B N 1
ATOM 4410 C CA . ALA B 1 278 ? 4.829 1.589 -6.512 1 95.69 278 ALA B CA 1
ATOM 4411 C C . ALA B 1 278 ? 5.781 2.499 -7.282 1 95.69 278 ALA B C 1
ATOM 4413 O O . ALA B 1 278 ? 6.898 2.762 -6.832 1 95.69 278 ALA B O 1
ATOM 4414 N N . ARG B 1 279 ? 5.336 2.963 -8.442 1 96.53 279 ARG B N 1
ATOM 4415 C CA . ARG B 1 279 ? 6.159 3.867 -9.24 1 96.53 279 ARG B CA 1
ATOM 4416 C C . ARG B 1 279 ? 6.428 5.167 -8.49 1 96.53 279 ARG B C 1
ATOM 4418 O O . ARG B 1 279 ? 7.549 5.681 -8.51 1 96.53 279 ARG B O 1
ATOM 4425 N N . PHE B 1 280 ? 5.404 5.702 -7.899 1 97.48 280 PHE B N 1
ATOM 4426 C CA . PHE B 1 280 ? 5.524 6.926 -7.116 1 97.48 280 PHE B CA 1
ATOM 4427 C C . PHE B 1 280 ? 6.555 6.76 -6.006 1 97.48 280 PHE B C 1
ATOM 4429 O O . PHE B 1 280 ? 7.458 7.587 -5.862 1 97.48 280 PHE B O 1
ATOM 4436 N N . LEU B 1 281 ? 6.404 5.731 -5.192 1 97.77 281 LEU B N 1
ATOM 4437 C CA . LEU B 1 281 ? 7.266 5.537 -4.03 1 97.77 281 LEU B CA 1
ATOM 4438 C C . LEU B 1 281 ? 8.697 5.236 -4.46 1 97.77 281 LEU B C 1
ATOM 4440 O O . LEU B 1 281 ? 9.65 5.671 -3.809 1 97.77 281 LEU B O 1
ATOM 4444 N N . THR B 1 282 ? 8.838 4.505 -5.533 1 96.43 282 THR B N 1
ATOM 4445 C CA . THR B 1 282 ? 10.168 4.244 -6.073 1 96.43 282 THR B CA 1
ATOM 4446 C C . THR B 1 282 ? 10.833 5.542 -6.522 1 96.43 282 THR B C 1
ATOM 4448 O O . THR B 1 282 ? 12.021 5.757 -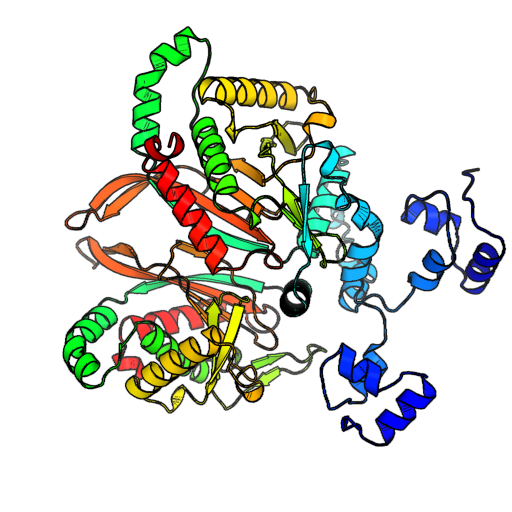6.27 1 96.43 282 THR B O 1
ATOM 4451 N N . TYR B 1 283 ? 10.075 6.365 -7.242 1 96.92 283 TYR B N 1
ATOM 4452 C CA . TYR B 1 283 ? 10.571 7.673 -7.656 1 96.92 283 TYR B CA 1
ATOM 4453 C C . TYR B 1 283 ? 10.971 8.512 -6.448 1 96.92 283 TYR B C 1
ATOM 4455 O O . TYR B 1 283 ? 12.049 9.11 -6.429 1 96.92 283 TYR B O 1
ATOM 4463 N N . TYR B 1 284 ? 10.123 8.574 -5.43 1 97.71 284 TYR B N 1
ATOM 4464 C CA . TYR B 1 284 ? 10.377 9.315 -4.199 1 97.71 284 TYR B CA 1
ATOM 4465 C C . TYR B 1 284 ? 11.639 8.81 -3.51 1 97.71 284 TYR B C 1
ATOM 4467 O O . TYR B 1 284 ? 12.488 9.604 -3.097 1 97.71 284 TYR B O 1
ATOM 4475 N N . ALA B 1 285 ? 11.771 7.484 -3.361 1 97.28 285 ALA B N 1
ATOM 4476 C CA . ALA B 1 285 ? 12.96 6.888 -2.756 1 97.28 285 ALA B CA 1
ATOM 4477 C C . ALA B 1 285 ? 14.218 7.262 -3.536 1 97.28 285 ALA B C 1
ATOM 4479 O O . ALA B 1 285 ? 15.278 7.484 -2.947 1 97.28 285 ALA B O 1
ATOM 4480 N N . GLY B 1 286 ? 14.082 7.303 -4.844 1 95.87 286 GLY B N 1
ATOM 4481 C CA . GLY B 1 286 ? 15.198 7.705 -5.685 1 95.87 286 GLY B CA 1
ATOM 4482 C C . GLY B 1 286 ? 15.645 9.135 -5.44 1 95.87 286 GLY B C 1
ATOM 4483 O O . GLY B 1 286 ? 16.84 9.433 -5.481 1 95.87 286 GLY B O 1
ATOM 4484 N N . LEU B 1 287 ? 14.682 10.013 -5.225 1 96.09 287 LEU B N 1
ATOM 4485 C CA . LEU B 1 287 ? 15.002 11.402 -4.916 1 96.09 287 LEU B CA 1
ATOM 4486 C C . LEU B 1 287 ? 15.786 11.501 -3.611 1 96.09 287 LEU B C 1
ATOM 4488 O O . LEU B 1 287 ? 16.681 12.34 -3.482 1 96.09 287 LEU B O 1
ATOM 4492 N N . LEU B 1 288 ? 15.471 10.661 -2.61 1 96.17 288 LEU B N 1
ATOM 4493 C CA . LEU B 1 288 ? 16.153 10.68 -1.32 1 96.17 288 LEU B CA 1
ATOM 4494 C C . LEU B 1 288 ? 17.566 10.12 -1.444 1 96.17 288 LEU B C 1
ATOM 4496 O O . LEU B 1 288 ? 18.474 10.551 -0.73 1 96.17 288 LEU B O 1
ATOM 4500 N N . LYS B 1 289 ? 17.701 9.192 -2.301 1 93.98 289 LYS B N 1
ATOM 4501 C CA . LYS B 1 289 ? 19.008 8.587 -2.535 1 93.98 289 LYS B CA 1
ATOM 4502 C C . LYS B 1 289 ? 19.958 9.572 -3.21 1 93.98 289 LYS B C 1
ATOM 4504 O O . LYS B 1 289 ? 21.154 9.591 -2.914 1 93.98 289 LYS B O 1
ATOM 4509 N N . ASP B 1 290 ? 19.333 10.414 -4.084 1 91.59 290 ASP B N 1
ATOM 4510 C CA . ASP B 1 290 ? 20.107 11.429 -4.793 1 91.59 290 ASP B CA 1
ATOM 4511 C C . ASP B 1 290 ? 19.379 12.771 -4.797 1 91.59 290 ASP B C 1
ATOM 4513 O O . ASP B 1 290 ? 18.79 13.161 -5.807 1 91.59 290 ASP B O 1
ATOM 4517 N N . PRO B 1 291 ? 19.585 13.473 -3.732 1 85.1 291 PRO B N 1
ATOM 4518 C CA . PRO B 1 291 ? 18.827 14.715 -3.564 1 85.1 291 PRO B CA 1
ATOM 4519 C C . PRO B 1 291 ? 19.145 15.751 -4.64 1 85.1 291 PRO B C 1
ATOM 4521 O O . PRO B 1 291 ? 18.415 16.734 -4.79 1 85.1 291 PRO B O 1
ATOM 4524 N N . ARG B 1 292 ? 20.323 15.674 -5.434 1 78.14 292 ARG B N 1
ATOM 4525 C CA . ARG B 1 292 ? 20.618 16.584 -6.536 1 78.14 292 ARG B CA 1
ATOM 4526 C C . ARG B 1 292 ? 19.489 16.585 -7.562 1 78.14 292 ARG B C 1
ATOM 4528 O O . ARG B 1 292 ? 19.293 17.571 -8.275 1 78.14 292 ARG B O 1
ATOM 4535 N N . ARG B 1 293 ? 18.751 15.463 -7.453 1 75.8 293 ARG B N 1
ATOM 4536 C CA . ARG B 1 293 ? 17.677 15.311 -8.429 1 75.8 293 ARG B CA 1
ATOM 4537 C C . ARG B 1 293 ? 16.466 16.156 -8.047 1 75.8 293 ARG B C 1
ATOM 4539 O O . ARG B 1 293 ? 15.586 16.4 -8.875 1 75.8 293 ARG B O 1
ATOM 4546 N N . MET B 1 294 ? 16.425 16.535 -6.831 1 75.41 294 MET B N 1
ATOM 4547 C CA . MET B 1 294 ? 15.312 17.363 -6.375 1 75.41 294 MET B CA 1
ATOM 4548 C C . MET B 1 294 ? 15.42 18.777 -6.936 1 75.41 294 MET B C 1
ATOM 4550 O O . MET B 1 294 ? 14.431 19.511 -6.975 1 75.41 294 MET B O 1
ATOM 4554 N N . LEU B 1 295 ? 16.622 19.071 -7.247 1 67.68 295 LEU B N 1
ATOM 4555 C CA . LEU B 1 295 ? 16.911 20.439 -7.662 1 67.68 295 LEU B CA 1
ATOM 4556 C C . LEU B 1 295 ? 16.731 20.6 -9.168 1 67.68 295 LEU B C 1
ATOM 4558 O O . LEU B 1 295 ? 16.765 21.719 -9.685 1 67.68 295 LEU B O 1
ATOM 4562 N N . VAL B 1 296 ? 16.59 19.489 -9.892 1 59.7 296 VAL B N 1
ATOM 4563 C CA . VAL B 1 296 ? 16.47 19.589 -11.343 1 59.7 296 VAL B CA 1
ATOM 4564 C C . VAL B 1 296 ? 15.003 19.474 -11.749 1 59.7 296 VAL B C 1
ATOM 4566 O O . VAL B 1 296 ? 14.232 18.749 -11.117 1 59.7 296 VAL B O 1
#

Foldseek 3Di:
DQQQAEPPVLVVVCVVVVHDSVVLCVVVVHSYDYNVSSVVVDDPPCVVVVCPPCVVVVPDDCPVVHDDDDDDDDPVRVVVVVQLVVLVVPFPKDKDKDKFFQQVVVVVQVVCVVVQVVVVFRQDVVLLLLLLVQLLCVVPQLQQWFADPVRPDIGGDPWAKEWEWAQEPNGIATFIHGRSPPDDSSVSRVVVVVVNVCVNVVNDDPVRRDDHSEYEYEAQVPADDDDADGGRPRGFKYKYKYHWDFDFDDPPDGTDTTTMIMIMMMGRCSRDPDVRVVVSVVSSSVCSNPVVVSVD/DQQQAEPPVQVVLCVVVVHDSVVLCVVVVHSYDYNVSSVVPPDDPPVVVVCPPPPVVVDDDCVVVHDDDDDDADPVVVVVVVQLVVLVVPFPKDKDKDKFFQQVVVVVQVVCVVVQVVVVFRQDVVLLLLLLVQLLCVVPQLQQWFADPVRPDIGGDPWAKEWEWAQEPNGIATFIHGRSPPDDSSVSRVVVVVVNVCVNVVNDDPVRRDDHSEYEYEAQVPADDDDADGGRPSGFKYKYKYHWDFDFDDPPDGTDTTTMIMIMMMGRCSRDPDVRVVVSVVSSSVCSNPVVVSVD

Secondary structure (DSSP, 8-state):
----B--HHHHHHHHHHT--HHHHHHHHT-SB--HHHHHTTS---HHHHHHHHTGGGG---GGGSS-EEEEEPPHHHHHHHHHHHHHHHH--EEEEEEEEE-HHHHHHHHHTHHHHHHTT----HHHHHHHHHHHHHHH-GGGSEEE-TTSS-EEE-SS--EEE-EEETTEEE--EE--GGGS-HHHHHHHHHHHHHHHHTT---GGGSS--SEEEEE-TTT--SEE-PPP-TT-SEEEEE---EEEEEE-SSSEEEEEEEEEEEEEETTT--HHHHHHHHHHHHHHHH-GGGGG-/----B--HHHHHHHHHHT--HHHHHHHHT-SB--HHHHHTTS---HHHHHHHHTGGGG---GGGGS-----PPPHHHHHHHHHHHHHHHH--EEEEEEEEE-HHHHHHHHHTHHHHHHTT----HHHHHHHHHHHHHHH-GGGSEEE-TTSSEEEEESS--EEE-EEETTEEE--EE--GGGS-HHHHHHHHHHHHHHHHTT---GGGSS--SEEEEE-TTT--S---PPP-TT-SEEEEE---EEEEEE-SSSEEEEEEEEEEEEEETTT--HHHHHHHHHHHHHHHH-GGGGG-

pLDDT: mean 85.08, std 16.06, range [28.78, 98.63]

Nearest PDB structures (foldseek):
  1dpc-assembly1_A  TM=9.897E-01  e=6.838E-36  Azotobacter vinelandii
  1dpb-assembly1_A  TM=9.897E-01  e=8.753E-36  Azotobacter vinelandii
  1dpd-assembly1_A  TM=9.897E-01  e=1.192E-35  Azotobacter vinelandii
  1eaa-assembly1_A-24  TM=9.893E-01  e=2.660E-35  Azotobacter vinelandii
  8eqn-assembly1_A  TM=9.668E-01  e=1.023E-30  Human immunodeficiency virus 1

Solvent-accessible surface area (backbone atoms only — not comparable to full-atom values): 31927 Å² total; per-residue (Å²): 132,87,77,63,47,50,55,70,70,34,52,50,51,24,60,74,70,67,48,57,63,67,60,50,25,62,74,69,69,40,48,62,49,54,58,66,65,63,63,56,69,54,19,60,33,16,60,54,43,68,47,53,65,75,40,58,74,44,65,64,73,62,63,81,70,35,61,65,44,81,42,74,52,50,73,66,48,38,53,52,25,51,53,45,37,47,33,52,68,70,38,65,64,48,68,48,76,51,64,24,47,35,53,54,51,53,52,49,42,62,71,39,44,65,60,25,52,75,68,73,42,69,75,52,70,62,35,54,53,50,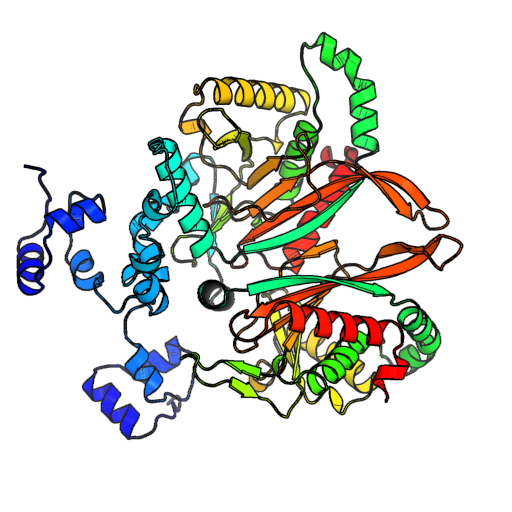46,35,48,30,52,44,36,69,75,39,47,79,53,19,22,29,66,38,95,84,67,80,46,74,49,70,54,94,67,43,18,39,18,40,53,39,85,34,96,86,43,81,41,46,42,38,46,70,51,40,68,80,49,53,62,68,57,45,28,50,50,51,53,48,50,52,54,30,49,62,66,68,63,62,53,75,80,37,53,53,79,44,23,34,35,40,39,71,35,38,93,62,27,45,57,45,50,42,62,74,44,56,72,63,24,37,24,25,41,30,33,24,23,67,39,66,37,78,40,76,73,86,84,52,74,38,82,39,42,32,31,28,37,22,40,14,30,29,51,91,80,46,51,71,67,58,50,51,51,50,52,52,52,41,30,48,28,45,45,38,56,74,56,62,79,101,133,86,75,60,48,52,55,70,71,36,54,50,51,27,59,74,70,67,47,57,65,68,59,51,26,60,76,67,70,39,50,61,51,56,57,70,70,63,61,62,72,54,37,44,6,67,69,26,47,57,56,63,63,61,52,58,77,73,66,68,74,62,63,78,80,40,94,73,85,89,76,84,76,52,73,65,50,51,52,52,49,50,52,51,52,48,35,61,65,63,41,36,64,33,32,41,27,38,64,23,47,36,54,54,51,52,51,49,41,62,70,40,44,64,60,25,52,75,69,74,43,67,75,51,70,62,36,54,53,52,47,36,48,32,51,42,36,69,76,38,48,80,53,20,21,30,61,40,88,84,54,48,38,35,39,33,47,76,54,42,18,39,18,41,52,40,86,33,98,79,44,81,43,48,43,38,45,71,51,41,66,81,50,53,62,68,58,44,28,52,49,52,52,50,50,53,55,28,48,63,68,69,63,63,53,75,80,36,54,55,72,43,23,34,36,39,42,68,35,37,95,77,45,63,74,77,70,76,63,75,43,55,70,47,24,36,24,25,40,31,32,26,25,66,39,79,38,79,40,66,74,87,84,52,73,40,80,40,43,32,30,30,36,24,38,15,28,29,48,62,79,45,51,70,65,58,49,27,47,49,51,45,52,41,28,48,29,45,44,38,56,75,56,62,76,102

InterPro domains:
  IPR001078 2-oxoacid dehydrogenase acyltransferase, catalytic domain [PF00198] (68-295)
  IPR023213 Chloramphenicol acetyltransferase-like domain superfamily [G3DSA:3.30.559.10] (55-296)
  IPR050743 2-oxoacid dehydrogenase family, E2 component [PTHR43178] (4-295)